Protein 2FBJ (pdb70)

Radius of gyration: 24.0 Å; Cα contacts (8 Å, |Δi|>4): 1102; chains: 2; bounding box: 48×50×73 Å

Sequence (433 aa):
EIVLTQSPAITAASLGQKVTITCSASSSVSSLHWYQQKSGTSPKPWIYEISKLASGVPARFSGSGSGTSYSLTINTMEAEDAAIYYCQQWTYPLITFGAGTKLELKRADAAPTVSIFPPSSEQLTSGGASVVCFLNNFYPKDINVKWKIDGSERQNGVLNSWTDQDSKDSTYSMSSTLTLTKDEYERHNSYTCEATHKTSTSPIVKSFNRNECEVKLLESGGGLVQPGGSLKLSCAASGFDFSKYWMSWVRQAPGKGLEWIGEIHPDSGTINYTPSLKDKFIISRDNAKNSLYLQMSKVRSEDTALYYCARLHYYGYNAYWGQGTLVTVSAESARNPTIYPLTLPPALSSDPVIIGCLIHDYFPSGTMNVTWGKSGKDITTVNFPPALASGGRYTMSNQLTLPAVECPEGESVKCSVQHDSNPVQELDVNCSG

Solvent-accessible surface area: 19921 Å² total; per-residue (Å²): 187,11,98,14,76,15,48,62,65,142,23,41,0,38,116,43,70,131,12,69,2,50,0,41,9,77,55,79,17,61,3,0,0,0,0,4,15,71,86,82,69,13,3,110,30,16,0,61,45,44,63,103,62,11,129,73,19,36,104,52,4,49,11,66,28,89,38,62,63,4,24,1,17,2,80,61,0,67,21,96,3,8,4,54,0,8,0,0,0,52,37,117,66,18,4,32,20,3,92,9,0,72,0,28,8,100,77,70,68,20,55,8,83,5,4,4,0,31,18,14,80,92,4,27,130,82,35,15,0,2,0,0,0,0,0,8,59,0,11,33,105,117,17,100,26,99,2,54,6,74,55,72,100,62,158,120,45,47,24,61,12,101,18,64,23,34,44,146,48,4,3,6,3,0,3,0,7,0,46,12,74,74,112,67,8,85,198,48,71,26,0,16,0,27,0,80,8,146,48,40,159,66,67,42,74,97,58,13,102,64,64,162,164,211,43,118,12,106,16,64,43,30,29,65,18,115,60,48,21,66,27,117,0,33,0,55,9,54,59,30,80,0,44,123,48,74,0,0,0,0,23,20,16,94,95,127,23,13,49,6,0,0,7,1,63,16,109,53,72,51,62,23,47,28,90,85,14,137,117,49,2,96,1,40,18,67,31,103,144,47,6,0,34,0,61,0,22,135,0,137,69,123,2,28,0,64,0,3,0,0,14,8,60,190,115,6,15,0,15,90,30,1,128,24,18,30,0,13,6,23,68,77,79,70,122,101,8,59,20,18,15,6,31,12,53,109,94,60,49,76,100,66,12,12,0,0,0,3,0,28,35,0,14,19,24,27,98,37,84,14,78,19,59,78,106,48,200,96,22,33,62,14,67,1,44,59,12,82,40,116,67,11,45,50,7,12,3,0,1,0,30,0,33,22,135,72,5,59,136,74,92,51,5,78,0,29,0,59,6,60,117,62,113,81,60,94,38,82,0,63,7,32,73

B-factor: mean 29.33, std 12.64, range [10.34, 76.19]

Secondary structure (DSSP, 8-state):
--EEEEE--EEE-TT--EEEEEEEESS-GGGS-EEEEEE-TTS-EEEEEEE-TTSS-EEE-TTTTTTEEEEE-SSS-EEEEEE-S--GGG-EEEEEEEEETTTEEEEE---EEEEE-SSPPB--EEEEE---SSS--SSEEEEEEEEEEBS---EEEEES---SS-EEEEPPPEE-SSS-EEEEEEEEE-GGGS-TT-EEEEEEEETTSPPEEEEEES--/---EEEESSEEEEETT--EEEEEEESS--SEEEEEEE-TTSPPEEEEETTTEEPTT--TTEEEEEETTEEEEEESS--GGG-EEEEEEEEETTEEEE---EEEEEE---BPPEEEEEPPPHHHHHTTEEEEEEEEEEEBSS--EEEEEETTEEE-TTEEEEEPPPPTTT--EEEEEEEEEEHHHHHT--EEEEEEE-TT-SS-EEEEEE----

Structure (mmCIF, N/CA/C/O backbone):
data_2FBJ
#
_entry.id   2FBJ
#
_cell.length_a   54.018
_cell.length_b   74.289
_cell.length_c   131.347
_cell.angle_alpha   90.00
_cell.angle_beta   90.00
_cell.angle_gamma   90.00
#
_symmetry.space_group_name_H-M   'P 21 21 21'
#
loop_
_entity.id
_entity.type
_entity.pdbx_description
1 polymer 'IGA-KAPPA J539 FAB (LIGHT CHAIN)'
2 polymer 'IGA-KAPPA J539 FAB (HEAVY CHAIN)'
3 branched 2-acetamido-2-deoxy-beta-D-glucopyranose-(1-4)-2-acetamido-2-deoxy-beta-D-glucopyranose
4 branched 2-acetamido-2-deoxy-beta-D-glucopyranose-(1-4)-[alpha-L-fucopyranose-(1-6)]2-acetamido-2-deoxy-beta-D-glucopyranose
5 non-polymer 'ZINC ION'
6 water water
#
loop_
_atom_site.group_PDB
_atom_site.id
_atom_site.type_symbol
_atom_site.label_atom_id
_atom_site.label_alt_id
_atom_site.label_comp_id
_atom_site.label_asym_id
_atom_site.label_entity_id
_atom_site.label_seq_id
_atom_site.pdbx_PDB_ins_code
_atom_site.Cartn_x
_atom_site.Cartn_y
_atom_site.Cartn_z
_atom_site.occupancy
_atom_site.B_iso_or_equiv
_atom_site.auth_seq_id
_atom_site.auth_comp_id
_atom_site.auth_asym_id
_atom_site.auth_atom_id
_atom_site.pdbx_PDB_model_num
ATOM 1 N N . GLU A 1 1 ? 0.416 -12.054 49.459 1.00 44.40 1 GLU L N 1
ATOM 2 C CA . GLU A 1 1 ? -0.082 -12.694 50.687 1.00 44.01 1 GLU L CA 1
ATOM 3 C C . GLU A 1 1 ? -1.185 -13.709 50.395 1.00 39.68 1 GLU L C 1
ATOM 4 O O . GLU A 1 1 ? -1.183 -14.819 50.947 1.00 38.08 1 GLU L O 1
ATOM 10 N N . ILE A 1 2 ? -2.121 -13.306 49.564 1.00 34.50 2 ILE L N 1
ATOM 11 C CA . ILE A 1 2 ? -3.255 -14.079 49.050 1.00 29.53 2 ILE L CA 1
ATOM 12 C C . ILE A 1 2 ? -2.929 -14.214 47.543 1.00 26.82 2 ILE L C 1
ATOM 13 O O . ILE A 1 2 ? -2.845 -13.164 46.892 1.00 25.63 2 ILE L O 1
ATOM 18 N N . VAL A 1 3 ? -2.866 -15.443 47.095 1.00 23.12 3 VAL L N 1
ATOM 19 C CA . VAL A 1 3 ? -2.615 -15.793 45.685 1.00 22.16 3 VAL L CA 1
ATOM 20 C C . VAL A 1 3 ? -3.970 -16.261 45.118 1.00 19.51 3 VAL L C 1
ATOM 21 O O . VAL A 1 3 ? -4.640 -17.109 45.707 1.00 18.60 3 VAL L O 1
ATOM 25 N N . LEU A 1 4 ? -4.197 -15.739 43.933 1.00 18.24 4 LEU L N 1
ATOM 26 C CA . LEU A 1 4 ? -5.382 -16.099 43.140 1.00 18.51 4 LEU L CA 1
ATOM 27 C C . LEU A 1 4 ? -4.952 -16.902 41.922 1.00 18.82 4 LEU L C 1
ATOM 28 O O . LEU A 1 4 ? -3.996 -16.469 41.255 1.00 20.65 4 LEU L O 1
ATOM 33 N N . THR A 1 5 ? -5.628 -18.008 41.671 1.00 17.50 5 THR L N 1
ATOM 34 C CA . THR A 1 5 ? -5.340 -18.887 40.532 1.00 16.71 5 THR L CA 1
ATOM 35 C C . THR A 1 5 ? -6.584 -18.880 39.633 1.00 15.68 5 THR L C 1
ATOM 36 O O . THR A 1 5 ? -7.650 -19.351 40.038 1.00 17.98 5 THR L O 1
ATOM 40 N N . GLN A 1 6 ? -6.376 -18.403 38.434 1.00 13.27 6 GLN L N 1
ATOM 41 C CA . GLN A 1 6 ? -7.458 -18.373 37.445 1.00 13.30 6 GLN L CA 1
ATOM 42 C C . GLN A 1 6 ? -7.268 -19.564 36.496 1.00 14.72 6 GLN L C 1
ATOM 43 O O . GLN A 1 6 ? -6.141 -19.815 36.015 1.00 15.85 6 GLN L O 1
ATOM 49 N N . SER A 1 7 ? -8.355 -20.282 36.285 1.00 14.80 7 SER L N 1
ATOM 50 C CA . SER A 1 7 ? -8.269 -21.454 35.400 1.00 18.59 7 SER L CA 1
ATOM 51 C C . SER A 1 7 ? -9.516 -21.628 34.531 1.00 17.84 7 SER L C 1
ATOM 52 O O . SER A 1 7 ? -10.621 -21.369 35.008 1.00 20.39 7 SER L O 1
ATOM 55 N N . PRO A 1 8 ? -9.362 -22.097 33.301 1.00 18.44 8 PRO L N 1
ATOM 56 C CA . PRO A 1 8 ? -8.072 -22.349 32.656 1.00 17.17 8 PRO L CA 1
ATOM 57 C C . PRO A 1 8 ? -7.395 -21.017 32.341 1.00 17.54 8 PRO L C 1
ATOM 58 O O . PRO A 1 8 ? -8.120 -19.990 32.276 1.00 17.51 8 PRO L O 1
ATOM 62 N N . ALA A 1 9 ? -6.093 -20.947 32.139 1.00 17.68 9 ALA L N 1
ATOM 63 C CA . ALA A 1 9 ? -5.490 -19.648 31.763 1.00 20.08 9 ALA L CA 1
ATOM 64 C C . ALA A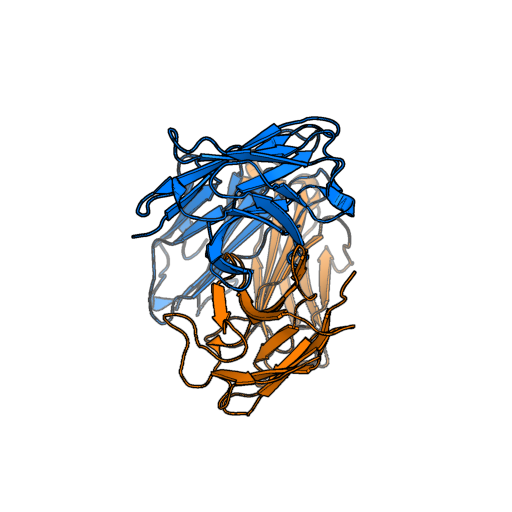 1 9 ? -5.911 -19.199 30.359 1.00 19.21 9 ALA L C 1
ATOM 65 O O . ALA A 1 9 ? -6.194 -18.025 30.089 1.00 20.56 9 ALA L O 1
ATOM 67 N N . ILE A 1 10 ? -5.973 -20.090 29.388 1.00 19.31 10 ILE L N 1
ATOM 68 C CA . ILE A 1 10 ? -6.363 -19.826 27.992 1.00 19.69 10 ILE L CA 1
ATOM 69 C C . ILE A 1 10 ? -7.452 -20.868 27.678 1.00 18.11 10 ILE L C 1
ATOM 70 O O . ILE A 1 10 ? -7.222 -22.079 27.707 1.00 19.02 10 ILE L O 1
ATOM 75 N N . THR A 1 11 ? -8.609 -20.365 27.327 1.00 17.10 11 THR L N 1
ATOM 76 C CA . THR A 1 11 ? -9.754 -21.228 27.015 1.00 18.29 11 THR L CA 1
ATOM 77 C C . THR A 1 11 ? -10.438 -20.810 25.724 1.00 20.57 11 THR L C 1
ATOM 78 O O . THR A 1 11 ? -10.259 -19.675 25.247 1.00 24.43 11 THR L O 1
ATOM 82 N N . ALA A 1 12 ? -11.255 -21.720 25.228 1.00 20.51 12 ALA L N 1
ATOM 83 C CA . ALA A 1 12 ? -12.023 -21.471 24.007 1.00 22.84 12 ALA L CA 1
ATOM 84 C C . ALA A 1 12 ? -13.420 -22.068 24.179 1.00 23.68 12 ALA L C 1
ATOM 85 O O . ALA A 1 12 ? -13.650 -23.108 24.801 1.00 25.69 12 ALA L O 1
ATOM 87 N N . ALA A 1 13 ? -14.343 -21.333 23.581 1.00 25.19 13 ALA L N 1
ATOM 88 C CA . ALA A 1 13 ? -15.753 -21.731 23.561 1.00 24.83 13 ALA L CA 1
ATOM 89 C C . ALA A 1 13 ? -16.343 -21.332 22.205 1.00 24.64 13 ALA L C 1
ATOM 90 O O . ALA A 1 13 ? -16.056 -20.298 21.607 1.00 22.25 13 ALA L O 1
ATOM 92 N N . SER A 1 14 ? -17.199 -22.227 21.777 1.00 25.41 14 SER L N 1
ATOM 93 C CA . SER A 1 14 ? -17.962 -22.108 20.532 1.00 25.51 14 SER L CA 1
ATOM 94 C C . SER A 1 14 ? -19.142 -21.201 20.830 1.00 24.77 14 SER L C 1
ATOM 95 O O . SER A 1 14 ? -19.619 -20.967 21.960 1.00 22.81 14 SER L O 1
ATOM 98 N N . LEU A 1 15 ? -19.739 -20.717 19.760 1.00 24.16 15 LEU L N 1
ATOM 99 C CA . LEU A 1 15 ? -20.941 -19.873 19.854 1.00 26.16 15 LEU L CA 1
ATOM 100 C C . LEU A 1 15 ? -22.073 -20.745 20.401 1.00 26.15 15 LEU L C 1
ATOM 101 O O . LEU A 1 15 ? -22.201 -21.948 20.124 1.00 26.73 15 LEU L O 1
ATOM 106 N N . GLY A 1 16 ? -22.748 -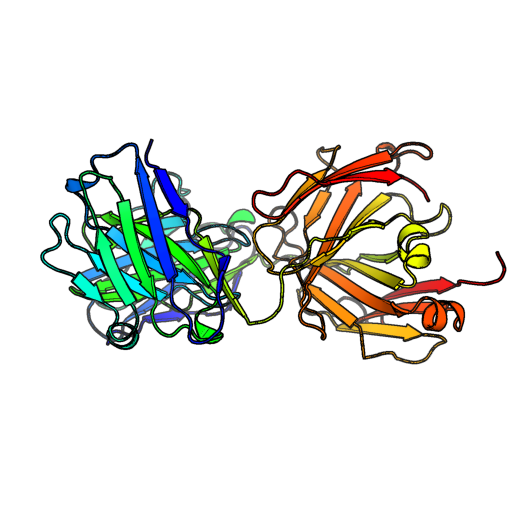20.167 21.363 1.00 27.64 16 GLY L N 1
ATOM 107 C CA . GLY A 1 16 ? -23.851 -20.790 22.076 1.00 28.23 16 GLY L CA 1
ATOM 108 C C . GLY A 1 16 ? -23.425 -21.847 23.083 1.00 30.75 16 GLY L C 1
ATOM 109 O O . GLY A 1 16 ? -24.345 -22.575 23.520 1.00 33.48 16 GLY L O 1
ATOM 110 N N . GLN A 1 17 ? -22.152 -21.995 23.415 1.00 30.63 17 GLN L N 1
ATOM 111 C CA . GLN A 1 17 ? -21.839 -23.039 24.419 1.00 32.20 17 GLN L CA 1
ATOM 112 C C . GLN A 1 17 ? -21.623 -22.373 25.783 1.00 31.10 17 GLN L C 1
ATOM 113 O O . GLN A 1 17 ? -21.274 -21.188 25.906 1.00 27.69 17 GLN L O 1
ATOM 119 N N . LYS A 1 18 ? -21.916 -23.174 26.799 1.00 30.80 18 LYS L N 1
ATOM 120 C CA . LYS A 1 18 ? -21.797 -22.822 28.214 1.00 29.98 18 LYS L CA 1
ATOM 121 C C . LYS A 1 18 ? -20.326 -22.906 28.633 1.00 28.65 18 LYS L C 1
ATOM 122 O O . LYS A 1 18 ? -19.639 -23.916 28.397 1.00 28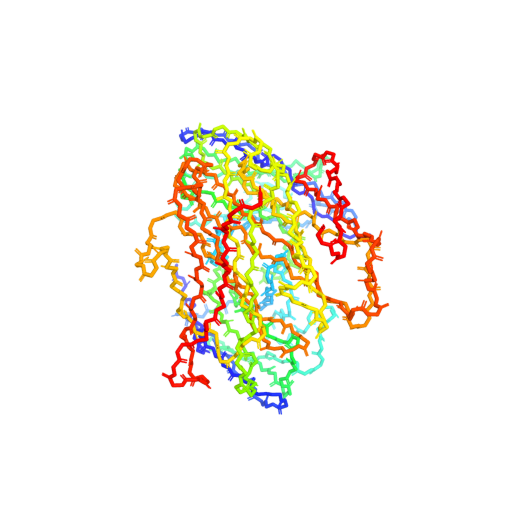.65 18 LYS L O 1
ATOM 128 N N . VAL A 1 19 ? -19.899 -21.792 29.210 1.00 26.24 19 VAL L N 1
ATOM 129 C CA . VAL A 1 19 ? -18.520 -21.635 29.664 1.00 25.06 19 VAL L CA 1
ATOM 130 C C . VAL A 1 19 ? -18.497 -21.210 31.150 1.00 22.65 19 VAL L C 1
ATOM 131 O O . VAL A 1 19 ? -19.215 -20.302 31.537 1.00 22.83 19 VAL L O 1
ATOM 135 N N . THR A 1 20 ? -17.611 -21.830 31.875 1.00 20.15 20 THR L N 1
ATOM 136 C CA . THR A 1 20 ? -17.301 -21.613 33.277 1.00 19.84 20 THR L CA 1
ATOM 137 C C . THR A 1 20 ? -15.775 -21.484 33.367 1.00 18.67 20 THR L C 1
ATOM 138 O O . THR A 1 20 ? -14.951 -22.268 32.878 1.00 17.96 20 THR L O 1
ATOM 142 N N . ILE A 1 21 ? -15.422 -20.410 34.044 1.00 16.38 21 ILE L N 1
ATOM 143 C CA . ILE A 1 21 ? -14.028 -20.077 34.339 1.00 15.29 21 ILE L CA 1
ATOM 144 C C . ILE A 1 21 ? -13.951 -19.947 35.862 1.00 15.68 21 ILE L C 1
ATOM 145 O O . ILE A 1 21 ? -14.907 -19.466 36.494 1.00 14.31 21 ILE L O 1
ATOM 150 N N . THR A 1 22 ? -12.817 -20.302 36.442 1.00 15.21 22 THR L N 1
ATOM 151 C CA . THR A 1 22 ? -12.718 -20.243 37.901 1.00 16.07 22 THR L CA 1
ATOM 152 C C . THR A 1 22 ? -11.541 -19.402 38.394 1.00 14.40 22 THR L C 1
ATOM 153 O O . THR A 1 22 ? -10.530 -19.209 37.705 1.00 15.50 22 THR L O 1
ATOM 157 N N . CYS A 1 23 ? -11.713 -18.930 39.609 1.00 13.44 23 CYS L N 1
ATOM 158 C CA . CYS A 1 23 ? -10.787 -18.104 40.386 1.00 15.49 23 CYS L CA 1
ATOM 159 C C . CYS A 1 23 ? -10.754 -18.673 41.807 1.00 17.43 23 CYS L C 1
ATOM 160 O O . CYS A 1 23 ? -11.746 -18.614 42.565 1.00 19.12 23 CYS L O 1
ATOM 163 N N . SER A 1 24 ? -9.612 -19.191 42.217 1.00 16.35 24 SER L N 1
ATOM 164 C CA . SER A 1 24 ? -9.515 -19.763 43.579 1.00 17.16 24 SER L CA 1
ATOM 165 C C . SER A 1 24 ? -8.389 -19.053 44.318 1.00 17.09 24 SER L C 1
ATOM 166 O O . SER A 1 24 ? -7.361 -18.664 43.737 1.00 14.62 24 SER L O 1
ATOM 169 N N . ALA A 1 25 ? -8.684 -18.888 45.599 1.00 14.76 25 ALA L N 1
ATOM 170 C CA . ALA A 1 25 ? -7.792 -18.167 46.515 1.00 16.76 25 ALA L CA 1
ATOM 171 C C . ALA A 1 25 ? -7.075 -19.070 47.507 1.00 16.44 25 ALA L C 1
ATOM 172 O O . ALA A 1 25 ? -7.615 -20.102 47.916 1.00 16.68 25 ALA L O 1
ATOM 174 N N . SER A 1 26 ? -5.867 -18.659 47.852 1.00 15.92 26 SER L N 1
ATOM 175 C CA . SER A 1 26 ? -5.035 -19.431 48.793 1.00 17.53 26 SER L CA 1
ATOM 176 C C . SER A 1 26 ? -5.564 -19.394 50.226 1.00 20.76 26 SER L C 1
ATOM 177 O O . SER A 1 26 ? -5.191 -20.170 51.127 1.00 22.27 26 SER L O 1
ATOM 180 N N . SER A 1 27 ? -6.449 -18.487 50.572 1.00 20.59 27 SER L N 1
ATOM 181 C CA . SER A 1 27 ? -7.085 -18.351 51.892 1.00 20.90 27 SER L CA 1
ATOM 182 C C . SER A 1 27 ? -8.383 -17.586 51.682 1.00 22.26 27 SER L C 1
ATOM 183 O O . SER A 1 27 ? -8.692 -17.021 50.616 1.00 23.28 27 SER L O 1
ATOM 186 N N . SER A 1 28 ? -9.214 -17.551 52.707 1.00 20.85 28 SER L N 1
ATOM 187 C CA . SER A 1 28 ? -10.509 -16.877 52.705 1.00 21.90 28 SER L CA 1
ATOM 188 C C . SER A 1 28 ? -10.376 -15.380 52.418 1.00 21.46 28 SER L C 1
ATOM 189 O O . SER A 1 28 ? -9.494 -14.696 52.960 1.00 19.81 28 SER L O 1
ATOM 192 N N . VAL A 1 29 ? -11.252 -14.975 51.512 1.00 20.22 29 VAL L N 1
ATOM 193 C CA . VAL A 1 29 ? -11.286 -13.582 51.040 1.00 18.73 29 VAL L CA 1
ATOM 194 C C . VAL A 1 29 ? -12.590 -12.922 51.504 1.00 18.69 29 VAL L C 1
ATOM 195 O O . VAL A 1 29 ? -13.618 -13.626 51.595 1.00 18.21 29 VAL L O 1
ATOM 199 N N . SER A 1 30 ? -12.518 -11.604 51.694 1.00 18.56 30 SER L N 1
ATOM 200 C CA . SER A 1 30 ? -13.690 -10.832 52.151 1.00 18.97 30 SER L CA 1
ATOM 201 C C . SER A 1 30 ? -14.703 -10.619 51.040 1.00 18.13 30 SER L C 1
ATOM 202 O O . SER A 1 30 ? -15.930 -10.635 51.225 1.00 18.91 30 SER L O 1
ATOM 205 N N . SER A 1 31 ? -14.207 -10.392 49.841 1.00 18.21 31 SER L N 1
ATOM 206 C CA . SER A 1 31 ? -15.008 -10.182 48.636 1.00 15.95 31 SER L CA 1
ATOM 207 C C . SER A 1 31 ? -14.175 -10.510 47.383 1.00 15.26 31 SER L C 1
ATOM 208 O O . SER A 1 31 ? -12.933 -10.568 47.436 1.00 16.07 31 SER L O 1
ATOM 211 N N . LEU A 1 32 ? -14.871 -10.754 46.292 1.00 13.27 32 LEU L N 1
ATOM 212 C CA . LEU A 1 32 ? -14.232 -11.062 44.992 1.00 12.66 32 LEU L CA 1
ATOM 213 C C . LEU A 1 32 ? -15.042 -10.371 43.898 1.00 14.51 32 LEU L C 1
ATOM 214 O O . LEU A 1 32 ? -16.282 -10.404 43.941 1.00 15.03 32 LEU L O 1
ATOM 219 N N . HIS A 1 33 ? -14.313 -9.835 42.932 1.00 13.06 33 HIS L N 1
ATOM 220 C CA . HIS A 1 33 ? -14.935 -9.083 41.824 1.00 14.30 33 HIS L CA 1
ATOM 221 C C . HIS A 1 33 ? -14.283 -9.494 40.504 1.00 14.42 33 HIS L C 1
ATOM 222 O O . HIS A 1 33 ? -13.142 -9.983 40.395 1.00 14.89 33 HIS L O 1
ATOM 229 N N . TRP A 1 34 ? -15.004 -9.297 39.422 1.00 15.25 34 TRP L N 1
ATOM 230 C CA . TRP A 1 34 ? -14.556 -9.612 38.064 1.00 15.13 34 TRP L CA 1
ATOM 231 C C . TRP A 1 34 ? -14.579 -8.358 37.186 1.00 14.95 34 TRP L C 1
ATOM 232 O O . TRP A 1 34 ? -15.455 -7.478 37.202 1.00 13.46 34 TRP L O 1
ATOM 243 N N . TYR A 1 35 ? -13.593 -8.378 36.292 1.00 15.32 35 TYR L N 1
ATOM 244 C CA . TYR A 1 35 ? -13.402 -7.315 35.303 1.00 16.85 35 TYR L CA 1
ATOM 245 C C . TYR A 1 35 ? -13.136 -7.891 33.911 1.00 15.25 35 TYR L C 1
ATOM 246 O O . TYR A 1 35 ? -12.497 -8.944 33.769 1.00 17.41 35 TYR L O 1
ATOM 255 N N . GLN A 1 36 ? -13.660 -7.230 32.898 1.00 15.83 36 GLN L N 1
ATOM 256 C CA . GLN A 1 36 ? -13.424 -7.670 31.499 1.00 11.52 36 GLN L CA 1
ATOM 257 C C . GLN A 1 36 ? -12.453 -6.691 30.864 1.00 13.38 36 GLN L C 1
ATOM 258 O O . GLN A 1 36 ? -12.644 -5.471 30.971 1.00 15.88 36 GLN L O 1
ATOM 264 N N . GLN A 1 37 ? -11.504 -7.176 30.085 1.00 15.58 37 GLN L N 1
ATOM 265 C CA . GLN A 1 37 ? -10.599 -6.276 29.365 1.00 17.20 37 GLN L CA 1
ATOM 266 C C . GLN A 1 37 ? -10.433 -6.819 27.933 1.00 18.55 37 GLN L C 1
ATOM 267 O O . GLN A 1 37 ? -10.074 -7.955 27.633 1.00 18.51 37 GLN L O 1
ATOM 273 N N . LYS A 1 38 ? -10.631 -5.866 27.048 1.00 22.07 38 LYS L N 1
ATOM 274 C CA . LYS A 1 38 ? -10.475 -6.009 25.591 1.00 26.22 38 LYS L CA 1
ATOM 275 C C . LYS A 1 38 ? -9.299 -5.138 25.151 1.00 28.89 38 LYS L C 1
ATOM 276 O O . LYS A 1 38 ? -8.946 -4.111 25.758 1.00 29.24 38 LYS L O 1
ATOM 282 N N . SER A 1 39 ? -8.679 -5.504 24.067 1.00 32.75 39 SER L N 1
ATOM 283 C CA . SER A 1 39 ? -7.553 -4.976 23.297 1.00 37.24 39 SER L CA 1
ATOM 284 C C . SER A 1 39 ? -7.025 -3.596 23.693 1.00 37.64 39 SER L C 1
ATOM 285 O O . SER A 1 39 ? -6.052 -3.589 24.485 1.00 40.37 39 SER L O 1
ATOM 288 N N . GLY A 1 40 ? -7.562 -2.455 23.312 1.00 37.14 40 GLY L N 1
ATOM 289 C CA . GLY A 1 40 ? -6.972 -1.174 23.740 1.00 36.45 40 GLY L CA 1
ATOM 290 C C . GLY A 1 40 ? -7.908 -0.400 24.655 1.00 36.20 40 GLY L C 1
ATOM 291 O O . GLY A 1 40 ? -8.120 0.816 24.464 1.00 40.45 40 GLY L O 1
ATOM 292 N N . THR A 1 41 ? -8.442 -1.066 25.658 1.00 32.43 41 THR L N 1
ATOM 293 C CA . THR A 1 41 ? -9.385 -0.448 26.583 1.00 29.78 41 THR L CA 1
ATOM 294 C C . THR A 1 41 ? -9.014 -0.696 28.038 1.00 27.75 41 THR L C 1
ATOM 295 O O . THR A 1 41 ? -8.362 -1.686 28.386 1.00 28.34 41 THR L O 1
ATOM 299 N N . SER A 1 42 ? -9.506 0.186 28.888 1.00 25.39 42 SER L N 1
ATOM 300 C CA . SER A 1 42 ? -9.379 0.082 30.343 1.00 26.38 42 SER L CA 1
ATOM 301 C C . SER A 1 42 ? -10.266 -1.088 30.776 1.00 22.63 42 SER L C 1
ATOM 302 O O . SER A 1 42 ? -11.320 -1.330 30.157 1.00 21.34 42 SER L O 1
ATOM 305 N N . PRO A 1 43 ? -9.909 -1.754 31.860 1.00 22.01 43 PRO L N 1
ATOM 306 C CA . PRO A 1 43 ? -10.742 -2.847 32.388 1.00 21.89 43 PRO L CA 1
ATOM 307 C C . PRO A 1 43 ? -12.135 -2.341 32.775 1.00 20.96 43 PRO L C 1
ATOM 308 O O . PRO A 1 43 ? -12.282 -1.224 33.287 1.00 20.47 43 PRO L O 1
ATOM 312 N N . LYS A 1 44 ? -13.133 -3.095 32.421 1.00 19.90 44 LYS L N 1
ATOM 313 C CA . LYS A 1 44 ? -14.527 -2.807 32.697 1.00 21.50 44 LYS L CA 1
ATOM 314 C C . LYS A 1 44 ? -15.021 -3.615 33.895 1.00 20.21 44 LYS L C 1
ATOM 315 O O . LYS A 1 44 ? -14.934 -4.854 33.958 1.00 19.22 44 LYS L O 1
ATOM 321 N N . PRO A 1 45 ? -15.640 -2.929 34.850 1.00 22.06 45 PRO L N 1
ATOM 322 C CA . PRO A 1 45 ? -16.282 -3.493 36.063 1.00 20.21 45 PRO L CA 1
ATOM 323 C C . PRO A 1 45 ? -17.342 -4.478 35.580 1.00 20.63 45 PRO L C 1
ATOM 324 O O . PRO A 1 45 ? -18.163 -4.117 34.694 1.00 23.13 45 PRO L O 1
ATOM 328 N N . TRP A 1 46 ? -17.254 -5.731 35.994 1.00 18.25 46 TRP L N 1
ATOM 329 C CA . TRP A 1 46 ? -18.193 -6.690 35.358 1.00 19.44 46 TRP L CA 1
ATOM 330 C C . TRP A 1 46 ? -19.140 -7.367 36.326 1.00 19.51 46 TRP L C 1
ATOM 331 O O . TRP A 1 46 ? -20.367 -7.352 36.155 1.00 19.39 46 TRP L O 1
ATOM 342 N N . ILE A 1 47 ? -18.576 -8.021 37.313 1.00 19.99 47 ILE L N 1
ATOM 343 C CA . ILE A 1 47 ? -19.326 -8.691 38.379 1.00 20.74 47 ILE L CA 1
ATOM 344 C C . ILE A 1 47 ? -18.658 -8.148 39.650 1.00 21.93 47 ILE L C 1
ATOM 345 O O . ILE A 1 47 ? -17.428 -8.133 39.774 1.00 23.27 47 ILE L O 1
ATOM 350 N N . TYR A 1 48 ? -19.487 -7.731 40.583 1.00 21.32 48 TYR L N 1
ATOM 351 C CA . TYR A 1 48 ? -19.001 -7.224 41.866 1.00 21.83 48 TYR L CA 1
ATOM 352 C C . TYR A 1 48 ? -19.703 -7.990 42.978 1.00 21.65 48 TYR L C 1
ATOM 353 O O . TYR A 1 48 ? -20.851 -8.444 42.841 1.00 17.70 48 TYR L O 1
ATOM 362 N N . GLU A 1 49 ? -19.020 -8.078 44.112 1.00 21.97 49 GLU L N 1
ATOM 363 C CA . GLU A 1 49 ? -19.490 -8.758 45.333 1.00 23.55 49 GLU L CA 1
ATOM 364 C C . GLU A 1 49 ? -20.072 -10.144 45.093 1.00 22.82 49 GLU L C 1
ATOM 365 O O . GLU A 1 49 ? -21.173 -10.643 45.394 1.00 19.58 49 GLU L O 1
ATOM 371 N N . ILE A 1 50 ? -19.210 -10.871 44.377 1.00 22.13 50 ILE L N 1
ATOM 372 C CA . ILE A 1 50 ? -19.302 -12.266 43.941 1.00 21.41 50 ILE L CA 1
ATOM 373 C C . ILE A 1 50 ? -20.356 -12.462 42.852 1.00 22.74 50 ILE L C 1
ATOM 374 O O . ILE A 1 50 ? -19.985 -13.161 41.901 1.00 24.74 50 ILE L O 1
ATOM 379 N N . SER A 1 51 ? -21.585 -12.017 42.967 1.00 21.68 51 SER L N 1
ATOM 380 C CA . SER A 1 51 ? -22.610 -12.325 41.966 1.00 24.28 51 SER L CA 1
ATOM 381 C C . SER A 1 51 ? -23.420 -11.202 41.357 1.00 25.28 51 SER L C 1
ATOM 382 O O . SER A 1 51 ? -24.334 -11.397 40.528 1.00 25.79 51 SER L O 1
ATOM 385 N N . LYS A 1 52 ? -23.118 -9.973 41.719 1.00 25.99 52 LYS L N 1
ATOM 386 C CA . LYS A 1 52 ? -23.868 -8.820 41.197 1.00 28.43 52 LYS L CA 1
ATOM 387 C C . LYS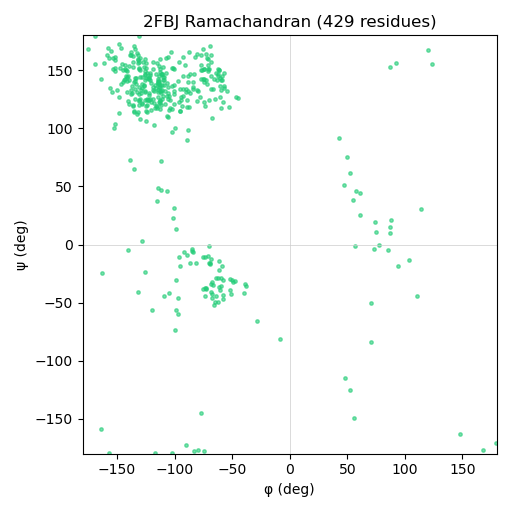 A 1 52 ? -23.268 -8.354 39.874 1.00 28.92 52 LYS L C 1
ATOM 388 O O . LYS A 1 52 ? -22.057 -8.145 39.752 1.00 25.26 52 LYS L O 1
ATOM 394 N N . LEU A 1 53 ? -24.148 -8.190 38.893 1.00 30.24 53 LEU L N 1
ATOM 395 C CA . LEU A 1 53 ? -23.725 -7.706 37.574 1.00 29.98 53 LEU L CA 1
ATOM 396 C C . LEU A 1 53 ? -23.662 -6.183 37.597 1.00 30.14 53 LEU L C 1
ATOM 397 O O . LEU A 1 53 ? -24.576 -5.520 38.111 1.00 29.82 53 LEU L O 1
ATOM 402 N N . ALA A 1 54 ? -22.561 -5.705 37.046 1.00 29.42 54 ALA L N 1
ATOM 403 C CA . ALA A 1 54 ? -22.298 -4.263 36.895 1.00 30.57 54 ALA L CA 1
ATOM 404 C C . ALA A 1 54 ? -23.270 -3.689 35.861 1.00 33.20 54 ALA L C 1
ATOM 405 O O . ALA A 1 54 ? -23.893 -4.427 35.066 1.00 32.61 54 ALA L O 1
ATOM 407 N N . SER A 1 55 ? -23.409 -2.377 35.847 1.00 36.41 55 SER L N 1
ATOM 408 C CA . SER A 1 55 ? -24.288 -1.571 35.007 1.00 39.32 55 SER L CA 1
ATOM 409 C C . SER A 1 55 ? -24.681 -2.094 33.629 1.00 38.47 55 SER L C 1
ATOM 410 O O . SER A 1 55 ? -25.898 -2.407 33.540 1.00 43.06 55 SER L O 1
ATOM 413 N N . GLY A 1 56 ? -23.817 -2.258 32.648 1.00 36.02 56 GLY L N 1
ATOM 414 C CA . GLY A 1 56 ? -24.387 -2.767 31.376 1.00 33.95 56 GLY L CA 1
ATOM 415 C C . GLY A 1 56 ? -23.928 -4.174 31.030 1.00 32.38 56 GLY L C 1
ATOM 416 O O . GLY A 1 56 ? -23.573 -4.430 29.871 1.00 32.93 56 GLY L O 1
ATOM 417 N N . VAL A 1 57 ? -23.972 -5.088 31.982 1.00 30.06 57 VAL L N 1
ATOM 418 C CA . VAL A 1 57 ? -23.500 -6.470 31.702 1.00 26.98 57 VAL L CA 1
ATOM 419 C C . VAL A 1 57 ? -24.706 -7.294 31.260 1.00 27.43 57 VAL L C 1
ATOM 420 O O . VAL A 1 57 ? -25.739 -7.353 31.939 1.00 29.00 57 VAL L O 1
ATOM 424 N N . PRO A 1 58 ? -24.537 -8.057 30.196 1.00 28.47 58 PRO L N 1
ATOM 425 C CA . PRO A 1 58 ? -25.589 -8.930 29.672 1.00 28.34 58 PRO L CA 1
ATOM 426 C C . PRO A 1 58 ? -26.005 -10.003 30.669 1.00 29.99 58 PRO L C 1
ATOM 427 O O . PRO A 1 58 ? -25.176 -10.488 31.448 1.00 28.11 58 PRO L O 1
ATOM 431 N N . ALA A 1 59 ? -27.277 -10.340 30.617 1.00 30.96 59 ALA L N 1
ATOM 432 C CA . ALA A 1 59 ? -27.879 -11.352 31.492 1.00 32.93 59 ALA L CA 1
ATOM 433 C C . ALA A 1 59 ? -27.332 -12.771 31.378 1.00 33.11 59 ALA L C 1
ATOM 434 O O . ALA A 1 59 ? -27.549 -13.634 32.262 1.00 35.21 59 ALA L O 1
ATOM 436 N N . ARG A 1 60 ? -26.584 -13.048 30.326 1.00 29.93 60 ARG L N 1
ATOM 437 C CA . ARG A 1 60 ? -25.955 -14.362 30.116 1.00 28.61 60 ARG L CA 1
ATOM 438 C C . ARG A 1 60 ? -24.822 -14.659 31.108 1.00 27.31 60 ARG L C 1
ATOM 439 O O . ARG A 1 60 ? -24.410 -15.823 31.239 1.00 28.55 60 ARG L O 1
ATOM 447 N N . PHE A 1 61 ? -24.308 -13.641 31.775 1.00 26.68 61 PHE L N 1
ATOM 448 C CA . PHE A 1 61 ? -23.232 -13.707 32.765 1.00 23.67 61 PHE L CA 1
ATOM 449 C C . PHE A 1 61 ? -23.836 -13.856 34.159 1.00 24.58 61 PHE L C 1
ATOM 450 O O . PHE A 1 61 ? -24.911 -13.341 34.469 1.00 24.07 61 PHE L O 1
ATOM 458 N N . SER A 1 62 ? -23.092 -14.620 34.928 1.00 24.43 62 SER L N 1
ATOM 459 C CA . SER A 1 62 ? -23.353 -14.957 36.321 1.00 24.91 62 SER L CA 1
ATOM 460 C C . SER A 1 62 ? -22.007 -15.230 37.011 1.00 22.14 62 SER L C 1
ATOM 461 O O . SER A 1 62 ? -21.018 -15.677 36.417 1.00 21.29 62 SER L O 1
ATOM 464 N N . GLY A 1 63 ? -22.024 -14.920 38.282 1.00 20.66 63 GLY L N 1
ATOM 465 C CA . GLY A 1 63 ? -20.906 -15.109 39.209 1.00 22.09 63 GLY L CA 1
ATOM 466 C C . GLY A 1 63 ? -21.491 -15.924 40.369 1.00 25.31 63 GLY L C 1
ATOM 467 O O . GLY A 1 63 ? -22.648 -15.842 40.808 1.00 25.39 63 GLY L O 1
ATOM 468 N N . SER A 1 64 ? -20.613 -16.753 40.894 1.00 26.04 64 SER L N 1
ATOM 469 C CA . SER A 1 64 ? -20.888 -17.677 42.002 1.00 28.88 64 SER L CA 1
ATOM 470 C C . SER A 1 64 ? -19.647 -17.894 42.853 1.00 28.58 64 SER L C 1
ATOM 471 O O . SER A 1 64 ? -18.527 -17.482 42.489 1.00 25.10 64 SER L O 1
ATOM 474 N N . GLY A 1 65 ? -19.829 -18.591 43.969 1.00 29.83 65 GLY L N 1
ATOM 475 C CA . GLY A 1 65 ? -18.708 -18.952 44.839 1.00 33.10 65 GLY L CA 1
ATOM 476 C C . GLY A 1 65 ? -18.816 -18.415 46.241 1.00 37.67 65 GLY L C 1
ATOM 477 O O . GLY A 1 65 ? -19.648 -17.570 46.618 1.00 38.82 65 GLY L O 1
ATOM 478 N N . SER A 1 66 ? -17.947 -18.967 47.077 1.00 39.95 66 SER L N 1
ATOM 479 C CA . SER A 1 66 ? -17.821 -18.602 48.492 1.00 41.68 66 SER L CA 1
ATOM 480 C C . SER A 1 66 ? -16.547 -19.236 49.054 1.00 42.56 66 SER L C 1
ATOM 481 O O . SER A 1 66 ? -16.032 -20.270 48.592 1.00 42.82 66 SER L O 1
ATOM 484 N N . GLY A 1 67 ? -16.080 -18.570 50.098 1.00 41.59 67 GLY L N 1
ATOM 485 C CA . GLY A 1 67 ? -14.912 -18.976 50.877 1.00 38.94 67 GLY L CA 1
ATOM 486 C C . GLY A 1 67 ? -13.629 -18.786 50.076 1.00 37.52 67 GLY L C 1
ATOM 487 O O . GLY A 1 67 ? -13.005 -17.717 50.201 1.00 38.95 67 GLY L O 1
ATOM 488 N N . THR A 1 68 ? -13.385 -19.822 49.283 1.00 33.96 68 THR L N 1
ATOM 489 C CA . THR A 1 68 ? -12.156 -19.847 48.470 1.00 29.24 68 THR L CA 1
ATOM 490 C C . THR A 1 68 ? -12.324 -20.059 46.976 1.00 25.02 68 THR L C 1
ATOM 491 O O . THR A 1 68 ? -11.307 -19.793 46.316 1.00 23.86 68 THR L O 1
ATOM 495 N N . SER A 1 69 ? -13.379 -20.654 46.493 1.00 22.62 69 SER L N 1
ATOM 496 C CA . SER A 1 69 ? -13.453 -20.943 45.040 1.00 24.24 69 SER L CA 1
ATOM 497 C C . SER A 1 69 ? -14.644 -20.185 44.474 1.00 22.38 69 SER L C 1
ATOM 498 O O . SER A 1 69 ? -15.768 -20.152 45.005 1.00 21.51 69 SER L O 1
ATOM 501 N N . TYR A 1 70 ? -14.298 -19.529 43.373 1.00 18.94 70 TYR L N 1
ATOM 502 C CA . TYR A 1 70 ? -15.229 -18.637 42.653 1.00 18.40 70 TYR L CA 1
ATOM 503 C C . TYR A 1 70 ? -15.221 -18.959 41.163 1.00 17.19 70 TYR L C 1
ATOM 504 O O . TYR A 1 70 ? -14.239 -19.449 40.606 1.00 18.03 70 TYR L O 1
ATOM 513 N N . SER A 1 71 ? -16.358 -18.669 40.578 1.00 18.62 71 SER L N 1
ATOM 514 C CA . SER A 1 71 ? -16.636 -18.925 39.164 1.00 19.44 71 SER L CA 1
ATOM 515 C C . SER A 1 71 ? -17.334 -17.795 38.440 1.00 18.27 71 SER L C 1
ATOM 516 O O . SER A 1 71 ? -18.117 -17.060 39.062 1.00 17.27 71 SER L O 1
ATOM 519 N N . LEU A 1 72 ? -17.087 -17.766 37.143 1.00 18.65 72 LEU L N 1
ATOM 520 C CA . LEU A 1 72 ? -17.738 -16.840 36.217 1.00 18.74 72 LEU L CA 1
ATOM 521 C C . LEU A 1 72 ? -18.326 -17.786 35.159 1.00 19.66 72 LEU L C 1
ATOM 522 O O . LEU A 1 72 ? -17.608 -18.674 34.661 1.00 22.04 72 LEU L O 1
ATOM 527 N N . THR A 1 73 ? -19.588 -17.578 34.834 1.00 20.73 73 THR L N 1
ATOM 528 C CA . THR A 1 73 ? -20.267 -18.404 33.826 1.00 21.47 73 THR L CA 1
ATOM 529 C C . THR A 1 73 ? -20.933 -17.518 32.774 1.00 21.53 73 THR L C 1
ATOM 530 O O . THR A 1 73 ? -21.521 -16.481 33.057 1.00 20.61 73 THR L O 1
ATOM 534 N N . ILE A 1 74 ? -20.883 -18.027 31.559 1.00 21.17 74 ILE L N 1
ATOM 535 C CA . ILE A 1 74 ? -21.476 -17.442 30.361 1.00 22.94 74 ILE L CA 1
ATOM 536 C C . ILE A 1 74 ? -22.363 -18.604 29.864 1.00 25.08 74 ILE L C 1
ATOM 537 O O . ILE A 1 74 ? -21.813 -19.644 29.496 1.00 22.98 74 ILE L O 1
ATOM 542 N N . ASN A 1 75 ? -23.651 -18.347 29.890 1.00 29.62 75 ASN L N 1
ATOM 543 C CA . ASN A 1 75 ? -24.662 -19.341 29.498 1.00 33.92 75 ASN L CA 1
ATOM 544 C C . ASN A 1 75 ? -24.642 -19.682 28.014 1.00 35.59 75 ASN L C 1
ATOM 545 O O . ASN A 1 75 ? -24.767 -20.857 27.597 1.00 37.82 75 ASN L O 1
ATOM 550 N N . THR A 1 76 ? -24.500 -18.629 27.233 1.00 34.29 76 THR L N 1
ATOM 551 C CA . THR A 1 76 ? -24.418 -18.790 25.781 1.00 32.54 76 THR L CA 1
ATOM 552 C C . THR A 1 76 ? -23.228 -17.916 25.428 1.00 29.52 76 THR L C 1
ATOM 553 O O . THR A 1 76 ? -23.353 -16.687 25.536 1.00 30.33 76 THR L O 1
ATOM 557 N N . MET A 1 77 ? -22.137 -18.491 24.985 1.00 27.64 77 MET L N 1
ATOM 558 C CA . MET A 1 77 ? -20.961 -17.745 24.510 1.00 27.31 77 MET L CA 1
ATOM 559 C C . MET A 1 77 ? -21.356 -16.962 23.235 1.00 28.09 77 MET L C 1
ATOM 560 O O . MET A 1 77 ? -21.883 -17.545 22.287 1.00 29.78 77 MET L O 1
ATOM 565 N N . GLU A 1 78 ? -21.123 -15.678 23.280 1.00 26.91 78 GLU L N 1
ATOM 566 C CA . GLU A 1 78 ? -21.334 -14.774 22.150 1.00 27.34 78 GLU L CA 1
ATOM 567 C C . GLU A 1 78 ? -19.956 -14.340 21.678 1.00 26.28 78 GLU L C 1
ATOM 568 O O . GLU A 1 78 ? -18.984 -14.287 22.456 1.00 26.38 78 GLU L O 1
ATOM 574 N N . ALA A 1 79 ? -19.841 -14.008 20.408 1.00 25.44 79 ALA L N 1
ATOM 575 C CA . ALA A 1 79 ? -18.599 -13.578 19.746 1.00 24.99 79 ALA L CA 1
ATOM 576 C C . ALA A 1 79 ? -17.881 -12.435 20.466 1.00 25.33 79 ALA L C 1
ATOM 577 O O . ALA A 1 79 ? -16.646 -12.462 20.618 1.00 24.76 79 ALA L O 1
ATOM 579 N N . GLU A 1 80 ? -18.682 -11.519 20.957 1.00 24.31 80 GLU L N 1
ATOM 580 C CA . GLU A 1 80 ? -18.259 -10.341 21.723 1.00 26.02 80 GLU L CA 1
ATOM 581 C C . GLU A 1 80 ? -17.746 -10.612 23.138 1.00 24.40 80 GLU L C 1
ATOM 582 O O . GLU A 1 80 ? -17.252 -9.732 23.877 1.00 23.45 80 GLU L O 1
ATOM 588 N N . ASP A 1 81 ? -17.919 -11.828 23.604 1.00 21.46 81 ASP L N 1
ATOM 589 C CA . ASP A 1 81 ? -17.440 -12.231 24.943 1.00 20.97 81 ASP L CA 1
ATOM 590 C C . ASP A 1 81 ? -15.966 -12.628 24.892 1.00 20.72 81 ASP L C 1
ATOM 591 O O . ASP A 1 81 ? -15.364 -12.821 25.966 1.00 22.86 81 ASP L O 1
ATOM 596 N N . ALA A 1 82 ? -15.327 -12.711 23.737 1.00 17.29 82 ALA L N 1
ATOM 597 C CA . ALA A 1 82 ? -13.907 -13.035 23.525 1.00 17.23 82 ALA L CA 1
ATOM 598 C C . ALA A 1 82 ? -13.138 -11.845 24.105 1.00 17.02 82 ALA L C 1
ATOM 599 O O . ALA A 1 82 ? -13.339 -10.701 23.683 1.00 16.32 82 ALA L O 1
ATOM 601 N N . ALA A 1 83 ? -12.470 -12.040 25.239 1.00 17.48 83 ALA L N 1
ATOM 602 C CA . ALA A 1 83 ? -11.756 -11.051 26.060 1.00 17.87 83 ALA L CA 1
ATOM 603 C C . ALA A 1 83 ? -10.892 -11.666 27.160 1.00 17.42 83 ALA L C 1
ATOM 604 O O . ALA A 1 83 ? -10.863 -12.913 27.303 1.00 16.70 83 ALA L O 1
ATOM 606 N N . ILE A 1 84 ? -10.194 -10.856 27.963 1.00 17.06 84 ILE L N 1
ATOM 607 C CA . ILE A 1 84 ? -9.449 -11.337 29.139 1.00 16.26 84 ILE L CA 1
ATOM 608 C C . ILE A 1 84 ? -10.375 -11.010 30.331 1.00 15.56 84 ILE L C 1
ATOM 609 O O . ILE A 1 84 ? -11.004 -9.956 30.401 1.00 12.82 84 ILE L O 1
ATOM 614 N N . TYR A 1 85 ? -10.484 -11.957 31.246 1.00 14.69 85 TYR L N 1
ATOM 615 C CA . TYR A 1 85 ? -11.339 -11.820 32.449 1.00 14.66 85 TYR L CA 1
ATOM 616 C C . TYR A 1 85 ? -10.447 -11.889 33.670 1.00 10.93 85 TYR L C 1
ATOM 617 O O . TYR A 1 85 ? -9.699 -12.854 33.823 1.00 12.09 85 TYR L O 1
ATOM 626 N N . TYR A 1 86 ? -10.517 -10.840 34.449 1.00 10.34 86 TYR L N 1
ATOM 627 C CA . TYR A 1 86 ? -9.708 -10.708 35.655 1.00 12.12 86 TYR L CA 1
ATOM 628 C C . TYR A 1 86 ? -10.514 -10.799 36.945 1.00 12.57 86 TYR L C 1
ATOM 629 O O . TYR A 1 86 ? -11.520 -10.098 37.105 1.00 15.13 86 TYR L O 1
ATOM 638 N N . CYS A 1 87 ? -10.088 -11.679 37.838 1.00 11.52 87 CYS L N 1
ATOM 639 C CA . CYS A 1 87 ? -10.743 -11.749 39.166 1.00 12.81 87 CYS L CA 1
ATOM 640 C C . CYS A 1 87 ? -9.861 -10.890 40.092 1.00 12.36 87 CYS L C 1
ATOM 641 O O . CYS A 1 87 ? -8.671 -10.566 39.867 1.00 12.88 87 CYS L O 1
ATOM 644 N N . GLN A 1 88 ? -10.472 -10.416 41.170 1.00 13.28 88 GLN L N 1
ATOM 645 C CA . GLN A 1 88 ? -9.808 -9.555 42.161 1.00 11.75 88 GLN L CA 1
ATOM 646 C C . GLN A 1 88 ? -10.458 -9.824 43.524 1.00 12.09 88 GLN L C 1
ATOM 647 O O . GLN A 1 88 ? -11.678 -9.718 43.631 1.00 12.22 88 GLN L O 1
ATOM 653 N N . GLN A 1 89 ? -9.573 -9.996 44.481 1.00 11.94 89 GLN L N 1
ATOM 654 C CA . GLN A 1 89 ? -10.078 -10.166 45.861 1.00 12.66 89 GLN L CA 1
ATOM 655 C C . GLN A 1 89 ? -9.821 -8.876 46.655 1.00 14.48 89 GLN L C 1
ATOM 656 O O . GLN A 1 89 ? -8.875 -8.118 46.373 1.00 11.04 89 GLN L O 1
ATOM 662 N N . TRP A 1 90 ? -10.552 -8.753 47.750 1.00 13.91 90 TRP L N 1
ATOM 663 C CA . TRP A 1 90 ? -10.335 -7.699 48.735 1.00 14.88 90 TRP L CA 1
ATOM 664 C C . TRP A 1 90 ? -10.359 -8.468 50.084 1.00 16.38 90 TRP L C 1
ATOM 665 O O . TRP A 1 90 ? -11.318 -9.200 50.328 1.00 18.35 90 TRP L O 1
ATOM 676 N N . THR A 1 91 ? -9.343 -8.168 50.872 1.00 16.74 91 THR L N 1
ATOM 677 C CA . THR A 1 91 ? -9.206 -8.658 52.254 1.00 16.20 91 THR L CA 1
ATOM 678 C C . THR A 1 91 ? -8.371 -7.557 52.897 1.00 17.78 91 THR L C 1
ATOM 679 O O . THR A 1 91 ? -7.151 -7.583 52.665 1.00 17.34 91 THR L O 1
ATOM 683 N N . TYR A 1 92 ? -8.998 -6.643 53.640 1.00 16.91 92 TYR L N 1
ATOM 684 C CA . TYR A 1 92 ? -8.361 -5.487 54.276 1.00 18.95 92 TYR L CA 1
ATOM 685 C C . TYR A 1 92 ? -7.043 -5.834 54.980 1.00 19.95 92 TYR L C 1
ATOM 686 O O . TYR A 1 92 ? -7.036 -6.760 55.804 1.00 21.35 92 TYR L O 1
ATOM 695 N N . PRO A 1 93 ? -5.959 -5.151 54.669 1.00 19.60 93 PRO L N 1
ATOM 696 C CA . PRO A 1 93 ? -5.810 -4.003 53.768 1.00 19.18 93 PRO L CA 1
ATOM 697 C C . PRO A 1 93 ? -5.270 -4.250 52.366 1.00 17.80 93 PRO L C 1
ATOM 698 O O . PRO A 1 93 ? -4.538 -3.459 51.762 1.00 18.19 93 PRO L O 1
ATOM 702 N N . LEU A 1 94 ? -5.557 -5.423 51.826 1.00 19.38 94 LEU L N 1
ATOM 703 C CA . LEU A 1 94 ? -5.003 -5.803 50.516 1.00 21.25 94 LEU L CA 1
ATOM 704 C C . LEU A 1 94 ? -6.016 -6.123 49.425 1.00 19.86 94 LEU L C 1
ATOM 705 O O . LEU A 1 94 ? -7.093 -6.651 49.696 1.00 19.75 94 LEU L O 1
ATOM 710 N N . ILE A 1 95 ? -5.565 -5.778 48.224 1.00 18.94 95 ILE L N 1
ATOM 711 C CA . ILE A 1 95 ? -6.247 -6.033 46.945 1.00 16.35 95 ILE L CA 1
ATOM 712 C C . ILE A 1 95 ? -5.179 -6.783 46.113 1.00 16.49 95 ILE L C 1
ATOM 713 O O . ILE A 1 95 ? -4.050 -6.299 45.995 1.00 15.16 95 ILE L O 1
ATOM 718 N N . THR A 1 96 ? -5.623 -7.881 45.539 1.00 18.59 96 THR L N 1
ATOM 719 C CA . THR A 1 96 ? -4.837 -8.758 44.673 1.00 18.48 96 THR L CA 1
ATOM 720 C C . THR A 1 96 ? -5.725 -9.070 43.456 1.00 15.50 96 THR L C 1
ATOM 721 O O . THR A 1 96 ? -6.910 -9.345 43.605 1.00 14.96 96 THR L O 1
ATOM 725 N N . PHE A 1 97 ? -5.048 -9.098 42.332 1.00 15.53 97 PHE L N 1
ATOM 726 C CA . PHE A 1 97 ? -5.659 -9.406 41.025 1.00 16.47 97 PHE L CA 1
ATOM 727 C C . PHE A 1 97 ? -5.084 -10.723 40.526 1.00 16.63 97 PHE L C 1
ATOM 728 O O . PHE A 1 97 ? -3.874 -10.950 40.662 1.00 20.80 97 PHE L O 1
ATOM 736 N N . GLY A 1 98 ? -5.939 -11.556 39.953 1.00 16.63 98 GLY L N 1
ATOM 737 C CA . GLY A 1 98 ? -5.498 -12.830 39.356 1.00 13.72 98 GLY L CA 1
ATOM 738 C C . GLY A 1 98 ? -4.806 -12.465 38.027 1.00 15.12 98 GLY L C 1
ATOM 739 O O . GLY A 1 98 ? -4.848 -11.326 37.519 1.00 14.90 98 GLY L O 1
ATOM 740 N N . ALA A 1 99 ? -4.146 -13.453 37.474 1.00 14.53 99 ALA L N 1
ATOM 741 C CA . ALA A 1 99 ? -3.378 -13.324 36.224 1.00 16.03 99 ALA L CA 1
ATOM 742 C C . ALA A 1 99 ? -4.265 -13.216 34.990 1.00 15.11 99 ALA L C 1
ATOM 743 O O . ALA A 1 99 ? -3.717 -12.890 33.929 1.00 16.05 99 ALA L O 1
ATOM 745 N N . GLY A 1 100 ? -5.558 -13.451 35.093 1.00 14.96 100 GLY L N 1
ATOM 746 C CA . GLY A 1 100 ? -6.489 -13.326 33.960 1.00 14.84 100 GLY L CA 1
ATOM 747 C C . GLY A 1 100 ? -6.658 -14.650 33.229 1.00 15.70 100 GLY L C 1
ATOM 748 O O . GLY A 1 100 ? -5.853 -15.585 33.235 1.00 16.42 100 GLY L O 1
ATOM 749 N N . THR A 1 101 ? -7.800 -14.725 32.571 1.00 15.76 101 THR L N 1
ATOM 750 C CA . THR A 1 101 ? -8.195 -15.869 31.744 1.00 15.56 101 THR L CA 1
ATOM 751 C C . THR A 1 101 ? -8.458 -15.211 30.376 1.00 16.01 101 THR L C 1
ATOM 752 O O . THR A 1 101 ? -9.359 -14.359 30.361 1.00 13.37 101 THR L O 1
ATOM 756 N N . LYS A 1 102 ? -7.777 -15.710 29.365 1.00 15.66 102 LYS L N 1
ATOM 757 C CA . LYS A 1 102 ? -7.980 -15.285 27.961 1.00 17.90 102 LYS L CA 1
ATOM 758 C C . LYS A 1 102 ? -9.096 -16.183 27.425 1.00 16.11 102 LYS L C 1
ATOM 759 O O . LYS A 1 102 ? -8.983 -17.424 27.442 1.00 18.69 102 LYS L O 1
ATOM 765 N N . LEU A 1 103 ? -10.218 -15.628 27.014 1.00 16.42 103 LEU L N 1
ATOM 766 C CA . LEU A 1 103 ? -11.314 -16.441 26.469 1.00 18.94 103 LEU L CA 1
ATOM 767 C C . LEU A 1 103 ? -11.376 -16.078 24.968 1.00 19.73 103 LEU L C 1
ATOM 768 O O . LEU A 1 103 ? -11.544 -14.922 24.570 1.00 20.87 103 LEU L O 1
ATOM 773 N N . GLU A 1 104 ? -11.277 -17.160 24.220 1.00 20.70 104 GLU L N 1
ATOM 774 C CA . GLU A 1 104 ? -11.311 -17.099 22.750 1.00 22.73 104 GLU L CA 1
ATOM 775 C C . GLU A 1 104 ? -12.594 -17.713 22.207 1.00 21.10 104 GLU L C 1
ATOM 776 O O . GLU A 1 104 ? -13.138 -18.659 22.793 1.00 20.84 104 GLU L O 1
ATOM 782 N N . LEU A 1 105 ? -13.077 -17.167 21.094 1.00 21.29 105 LEU L N 1
ATOM 783 C CA . LEU A 1 105 ? -14.251 -17.795 20.472 1.00 23.80 105 LEU L CA 1
ATOM 784 C C . LEU A 1 105 ? -13.682 -18.845 19.490 1.00 23.75 105 LEU L C 1
ATOM 785 O O . LEU A 1 105 ? -12.902 -18.571 18.570 1.00 20.86 105 LEU L O 1
ATOM 790 N N . LYS A 1 106 ? -14.147 -20.060 19.703 1.00 25.60 106 LYS L N 1
ATOM 791 C CA . LYS A 1 106 ? -13.809 -21.213 18.863 1.00 28.10 106 LYS L CA 1
ATOM 792 C C . LYS A 1 106 ? -14.719 -21.084 17.638 1.00 28.08 106 LYS L C 1
ATOM 793 O O . LYS A 1 106 ? -15.941 -20.912 17.657 1.00 30.77 106 LYS L O 1
ATOM 799 N N . ARG A 1 107 ? -14.032 -21.044 16.518 1.00 25.86 107 ARG L N 1
ATOM 800 C CA . ARG A 1 107 ? -14.675 -20.872 15.188 1.00 24.51 107 ARG L CA 1
ATOM 801 C C . ARG A 1 107 ? -14.144 -21.922 14.237 1.00 22.74 107 ARG L C 1
ATOM 802 O O . ARG A 1 107 ? -13.291 -22.767 14.563 1.00 24.61 107 ARG L O 1
ATOM 810 N N . ALA A 1 108 ? -14.641 -21.887 13.009 1.00 23.42 108 ALA L N 1
ATOM 811 C CA . ALA A 1 108 ? -14.237 -22.808 11.947 1.00 22.26 108 ALA L CA 1
ATOM 812 C C . ALA A 1 108 ? -12.865 -22.432 11.434 1.00 22.60 108 ALA L C 1
ATOM 813 O O . ALA A 1 108 ? -12.464 -21.257 11.437 1.00 20.55 108 ALA L O 1
ATOM 815 N N . ASP A 1 109 ? -12.123 -23.418 10.953 1.00 22.97 109 ASP L N 1
ATOM 816 C CA . ASP A 1 109 ? -10.803 -23.139 10.354 1.00 21.77 109 ASP L CA 1
ATOM 817 C C . ASP A 1 109 ? -10.924 -22.217 9.146 1.00 20.18 109 ASP L C 1
ATOM 818 O O . ASP A 1 109 ? -11.933 -22.290 8.434 1.00 21.56 109 ASP L O 1
ATOM 823 N N . ALA A 1 110 ? -9.933 -21.352 9.031 1.00 19.64 110 ALA L N 1
ATOM 824 C CA . ALA A 1 110 ? -9.939 -20.383 7.918 1.00 19.58 110 ALA L CA 1
ATOM 825 C C . ALA A 1 110 ? -8.518 -20.059 7.500 1.00 17.99 110 ALA L C 1
ATOM 826 O O . ALA A 1 110 ? -7.689 -19.685 8.339 1.00 15.02 110 ALA L O 1
ATOM 828 N N . ALA A 1 111 ? -8.278 -20.211 6.215 1.00 18.37 111 ALA L N 1
ATOM 829 C CA . ALA A 1 111 ? -6.983 -19.923 5.603 1.00 18.78 111 ALA L CA 1
ATOM 830 C C . ALA A 1 111 ? -6.836 -18.405 5.491 1.00 21.03 111 ALA L C 1
ATOM 831 O O . ALA A 1 111 ? -7.786 -17.654 5.233 1.00 20.83 111 ALA L O 1
ATOM 833 N N . PRO A 1 112 ? -5.613 -17.957 5.713 1.00 21.92 112 PRO L N 1
ATOM 834 C CA . PRO A 1 112 ? -5.308 -16.533 5.594 1.00 23.30 112 PRO L CA 1
ATOM 835 C C . PRO A 1 112 ? -5.322 -16.059 4.142 1.00 23.48 112 PRO L C 1
ATOM 836 O O . PRO A 1 112 ? -5.019 -16.851 3.242 1.00 23.52 112 PRO L O 1
ATOM 840 N N . THR A 1 113 ? -5.643 -14.814 3.925 1.00 24.78 113 THR L N 1
ATOM 841 C CA . THR A 1 113 ? -5.603 -14.128 2.630 1.00 23.44 113 THR L CA 1
ATOM 842 C C . THR A 1 113 ? -4.293 -13.337 2.732 1.00 23.20 113 THR L C 1
ATOM 843 O O . THR A 1 113 ? -4.163 -12.531 3.675 1.00 22.07 113 THR L O 1
ATOM 847 N N . VAL A 1 114 ? -3.368 -13.565 1.837 1.00 21.66 114 VAL L N 1
ATOM 848 C CA . VAL A 1 114 ? -2.058 -12.882 1.846 1.00 22.73 114 VAL L CA 1
ATOM 849 C C . VAL A 1 114 ? -2.075 -11.780 0.774 1.00 24.51 114 VAL L C 1
ATOM 850 O O . VAL A 1 114 ? -2.477 -11.985 -0.382 1.00 24.40 114 VAL L O 1
ATOM 854 N N . SER A 1 115 ? -1.555 -10.616 1.126 1.00 24.48 115 SER L N 1
ATOM 855 C CA . SER A 1 115 ? -1.380 -9.466 0.233 1.00 22.79 115 SER L CA 1
ATOM 856 C C . SER A 1 115 ? 0.037 -8.945 0.510 1.00 22.31 115 SER L C 1
ATOM 857 O O . SER A 1 115 ? 0.494 -8.863 1.656 1.00 20.36 115 SER L O 1
ATOM 860 N N . ILE A 1 116 ? 0.688 -8.576 -0.563 1.00 20.78 116 ILE L N 1
ATOM 861 C CA . ILE A 1 116 ? 2.072 -8.060 -0.558 1.00 21.92 116 ILE L CA 1
ATOM 862 C C . ILE A 1 116 ? 2.060 -6.639 -1.106 1.00 22.75 116 ILE L C 1
ATOM 863 O O . ILE A 1 116 ? 1.508 -6.398 -2.193 1.00 23.24 116 ILE L O 1
ATOM 868 N N . PHE A 1 117 ? 2.723 -5.727 -0.427 1.00 21.18 117 PHE L N 1
ATOM 869 C CA . PHE A 1 117 ? 2.817 -4.311 -0.802 1.00 21.71 117 PHE L CA 1
ATOM 870 C C . PHE A 1 117 ? 4.267 -3.860 -0.940 1.00 22.76 117 PHE L C 1
ATOM 871 O O . PHE A 1 117 ? 5.084 -3.908 0.002 1.00 21.10 117 PHE L O 1
ATOM 879 N N . PRO A 1 118 ? 4.580 -3.401 -2.146 1.00 23.74 118 PRO L N 1
ATOM 880 C CA . PRO A 1 118 ? 5.914 -2.850 -2.422 1.00 23.48 118 PRO L CA 1
ATOM 881 C C . PRO A 1 118 ? 6.064 -1.496 -1.731 1.00 23.13 118 PRO L C 1
ATOM 882 O O . PRO A 1 118 ? 5.098 -0.827 -1.336 1.00 22.54 118 PRO L O 1
ATOM 886 N N . PRO A 1 119 ? 7.280 -1.043 -1.533 1.00 24.39 119 PRO L N 1
ATOM 887 C CA . PRO A 1 119 ? 7.567 0.243 -0.894 1.00 26.00 119 PRO L CA 1
ATOM 888 C C . PRO A 1 119 ? 6.996 1.439 -1.649 1.00 26.96 119 PRO L C 1
ATOM 889 O O . PRO A 1 119 ? 6.876 1.347 -2.880 1.00 27.28 119 PRO L O 1
ATOM 893 N N . SER A 1 120 ? 6.671 2.490 -0.925 1.00 27.43 120 SER L N 1
ATOM 894 C CA . SER A 1 120 ? 6.185 3.763 -1.436 1.00 29.20 120 SER L CA 1
ATOM 895 C C . SER A 1 120 ? 7.306 4.520 -2.136 1.00 29.09 120 SER L C 1
ATOM 896 O O . SER A 1 120 ? 8.475 4.423 -1.717 1.00 29.67 120 SER L O 1
ATOM 899 N N . SER A 1 121 ? 6.958 5.307 -3.141 1.00 31.82 121 SER L N 1
ATOM 900 C CA . SER A 1 121 ? 7.937 6.184 -3.826 1.00 31.93 121 SER L CA 1
ATOM 901 C C . SER A 1 121 ? 8.387 7.266 -2.830 1.00 30.64 121 SER L C 1
ATOM 902 O O . SER A 1 121 ? 9.560 7.640 -2.802 1.00 30.60 121 SER L O 1
ATOM 905 N N . GLU A 1 122 ? 7.465 7.689 -1.980 1.00 30.32 122 GLU L N 1
ATOM 906 C CA . GLU A 1 122 ? 7.593 8.618 -0.862 1.00 30.44 122 GLU L CA 1
ATOM 907 C C . GLU A 1 122 ? 8.632 8.085 0.115 1.00 27.10 122 GLU L C 1
ATOM 908 O O . GLU A 1 122 ? 9.584 8.789 0.476 1.00 27.68 122 GLU L O 1
ATOM 914 N N . GLN A 1 123 ? 8.557 6.809 0.456 1.00 26.70 123 GLN L N 1
ATOM 915 C CA . GLN A 1 123 ? 9.571 6.257 1.379 1.00 26.86 123 GLN L CA 1
ATOM 916 C C . GLN A 1 123 ? 10.929 6.104 0.693 1.00 28.34 123 GLN L C 1
ATOM 917 O O . GLN A 1 123 ? 11.953 6.297 1.372 1.00 27.02 123 GLN L O 1
ATOM 923 N N . LEU A 1 124 ? 10.889 5.699 -0.558 1.00 30.09 124 LEU L N 1
ATOM 924 C CA . LEU A 1 124 ? 12.089 5.488 -1.379 1.00 32.99 124 LEU L CA 1
ATOM 925 C C . LEU A 1 124 ? 12.896 6.774 -1.501 1.00 35.05 124 LEU L C 1
ATOM 926 O O . LEU A 1 124 ? 14.122 6.684 -1.399 1.00 35.15 124 LEU L O 1
ATOM 931 N N . THR A 1 125 ? 12.227 7.909 -1.575 1.00 38.10 125 THR L N 1
ATOM 932 C CA . THR A 1 125 ? 12.783 9.278 -1.619 1.00 40.27 125 THR L CA 1
ATOM 933 C C . THR A 1 125 ? 13.645 9.510 -0.374 1.00 40.86 125 THR L C 1
ATOM 934 O O . THR A 1 125 ? 14.757 10.052 -0.501 1.00 41.47 125 THR L O 1
ATOM 938 N N . SER A 1 126 ? 13.123 9.066 0.754 1.00 40.93 126 SER L N 1
ATOM 939 C CA . SER A 1 126 ? 13.818 9.152 2.049 1.00 41.93 126 SER L CA 1
ATOM 940 C C . SER A 1 126 ? 15.033 8.222 2.132 1.00 41.09 126 SER L C 1
ATOM 941 O O . SER A 1 126 ? 15.858 8.369 3.055 1.00 43.83 126 SER L O 1
ATOM 944 N N . GLY A 1 127 ? 15.137 7.265 1.241 1.00 39.85 127 GLY L N 1
ATOM 945 C CA . GLY A 1 127 ? 16.196 6.259 1.196 1.00 38.55 127 GLY L CA 1
ATOM 946 C C . GLY A 1 127 ? 15.870 5.019 2.033 1.00 36.24 127 GLY L C 1
ATOM 947 O O . GLY A 1 127 ? 16.796 4.291 2.438 1.00 38.27 127 GLY L O 1
ATOM 948 N N . GLY A 1 128 ? 14.605 4.789 2.309 1.00 33.87 128 GLY L N 1
ATOM 949 C CA . GLY A 1 128 ? 14.069 3.662 3.073 1.00 29.61 128 GLY L CA 1
ATOM 950 C C . GLY A 1 128 ? 13.138 2.852 2.178 1.00 29.08 128 GLY L C 1
ATOM 951 O O . GLY A 1 128 ? 12.618 3.306 1.133 1.00 27.80 128 GLY L O 1
ATOM 952 N N . ALA A 1 129 ? 12.945 1.582 2.517 1.00 26.68 129 ALA L N 1
ATOM 953 C CA . ALA A 1 129 ? 12.057 0.718 1.718 1.00 25.72 129 ALA L CA 1
ATOM 954 C C . ALA A 1 129 ? 11.438 -0.373 2.584 1.00 25.23 129 ALA L C 1
ATOM 955 O O . ALA A 1 129 ? 12.075 -1.384 2.940 1.00 28.13 129 ALA L O 1
ATOM 957 N N . SER A 1 130 ? 10.173 -0.209 2.932 1.00 22.96 130 SER L N 1
ATOM 958 C CA . SER A 1 130 ? 9.467 -1.225 3.732 1.00 21.89 130 SER L CA 1
ATOM 959 C C . SER A 1 130 ? 8.523 -1.980 2.785 1.00 22.48 130 SER L C 1
ATOM 960 O O . SER A 1 130 ? 7.687 -1.448 2.046 1.00 23.42 130 SER L O 1
ATOM 963 N N . VAL A 1 131 ? 8.668 -3.281 2.845 1.00 19.98 131 VAL L N 1
ATOM 964 C CA . VAL A 1 131 ? 7.874 -4.244 2.053 1.00 19.49 131 VAL L CA 1
ATOM 965 C C . VAL A 1 131 ? 6.890 -4.795 3.093 1.00 18.81 131 VAL L C 1
ATOM 966 O O . VAL A 1 131 ? 7.339 -5.246 4.174 1.00 20.07 131 VAL L O 1
ATOM 970 N N . VAL A 1 132 ? 5.604 -4.712 2.837 1.00 17.43 132 VAL L N 1
ATOM 971 C CA . VAL A 1 132 ? 4.605 -5.123 3.862 1.00 18.98 132 VAL L CA 1
ATOM 972 C C . VAL A 1 132 ? 3.770 -6.273 3.289 1.00 18.72 132 VAL L C 1
ATOM 973 O O . VAL A 1 132 ? 3.258 -6.142 2.183 1.00 16.82 132 VAL L O 1
ATOM 977 N N . CYS A 1 133 ? 3.588 -7.247 4.143 1.00 19.11 133 CYS L N 1
ATOM 978 C CA . CYS A 1 133 ? 2.771 -8.423 3.887 1.00 19.13 133 CYS L CA 1
ATOM 979 C C . CYS A 1 133 ? 1.704 -8.438 4.988 1.00 17.37 133 CYS L C 1
ATOM 980 O O . CYS A 1 133 ? 1.988 -8.308 6.184 1.00 18.76 133 CYS L O 1
ATOM 983 N N . PHE A 1 134 ? 0.477 -8.589 4.556 1.00 15.93 134 PHE L N 1
ATOM 984 C CA . PHE A 1 134 ? -0.691 -8.719 5.420 1.00 14.53 134 PHE L CA 1
ATOM 985 C C . PHE A 1 134 ? -1.262 -10.131 5.233 1.00 16.17 134 PHE L C 1
ATOM 986 O O . PHE A 1 134 ? -1.347 -10.579 4.077 1.00 17.02 134 PHE L O 1
ATOM 994 N N . LEU A 1 135 ? -1.625 -10.700 6.353 1.00 15.12 135 LEU L N 1
ATOM 995 C CA . LEU A 1 135 ? -2.201 -12.067 6.407 1.00 17.41 135 LEU L CA 1
ATOM 996 C C . LEU A 1 135 ? -3.517 -11.861 7.139 1.00 18.83 135 LEU L C 1
ATOM 997 O O . LEU A 1 135 ? -3.570 -11.570 8.352 1.00 21.42 135 LEU L O 1
ATOM 1002 N N . ASN A 1 136 ? -4.580 -11.941 6.364 1.00 17.30 136 ASN L N 1
ATOM 1003 C CA . ASN A 1 136 ? -5.892 -11.644 6.941 1.00 17.38 136 ASN L CA 1
ATOM 1004 C C . ASN A 1 136 ? -6.869 -12.787 7.078 1.00 17.78 136 ASN L C 1
ATOM 1005 O O . ASN A 1 136 ? -6.932 -13.682 6.245 1.00 17.35 136 ASN L O 1
ATOM 1010 N N . ASN A 1 137 ? -7.639 -12.655 8.145 1.00 20.07 137 ASN L N 1
ATOM 1011 C CA . ASN A 1 137 ? -8.817 -13.450 8.522 1.00 20.45 137 ASN L CA 1
ATOM 1012 C C . ASN A 1 137 ? -8.636 -14.960 8.541 1.00 20.05 137 ASN L C 1
ATOM 1013 O O . ASN A 1 137 ? -9.287 -15.805 7.902 1.00 19.67 137 ASN L O 1
ATOM 1018 N N . PHE A 1 138 ? -7.715 -15.349 9.419 1.00 17.04 138 PHE L N 1
ATOM 1019 C CA . PHE A 1 138 ? -7.326 -16.749 9.604 1.00 16.76 138 PHE L CA 1
ATOM 1020 C C . PHE A 1 138 ? -7.703 -17.223 11.012 1.00 18.72 138 PHE L C 1
ATOM 1021 O O . PHE A 1 138 ? -7.762 -16.437 11.967 1.00 17.04 138 PHE L O 1
ATOM 1029 N N . TYR A 1 139 ? -7.852 -18.529 11.117 1.00 17.12 139 TYR L N 1
ATOM 1030 C CA . TYR A 1 139 ? -8.163 -19.229 12.368 1.00 17.52 139 TYR L CA 1
ATOM 1031 C C . TYR A 1 139 ? -7.668 -20.670 12.217 1.00 17.73 139 TYR L C 1
ATOM 1032 O O . TYR A 1 139 ? -7.977 -21.267 11.167 1.00 20.68 139 TYR L O 1
ATOM 1041 N N . PRO A 1 140 ? -6.986 -21.296 13.155 1.00 19.05 140 PRO L N 1
ATOM 1042 C CA . PRO A 1 140 ? -6.538 -20.780 14.449 1.00 17.79 140 PRO L CA 1
ATOM 1043 C C . PRO A 1 140 ? -5.447 -19.736 14.301 1.00 17.49 140 PRO L C 1
ATOM 1044 O O . PRO A 1 140 ? -4.877 -19.493 13.227 1.00 17.67 140 PRO L O 1
ATOM 1048 N N . LYS A 1 141 ? -5.127 -19.102 15.403 1.00 19.01 141 LYS L N 1
ATOM 1049 C CA . LYS A 1 141 ? -4.159 -18.015 15.530 1.00 19.99 141 LYS L CA 1
ATOM 1050 C C . LYS A 1 141 ? -2.724 -18.290 15.120 1.00 18.92 141 LYS L C 1
ATOM 1051 O O . LYS A 1 141 ? -1.957 -17.412 14.707 1.00 15.81 141 LYS L O 1
ATOM 1057 N N . ASP A 1 142 ? -2.304 -19.534 15.246 1.00 19.36 142 ASP L N 1
ATOM 1058 C CA . ASP A 1 142 ? -0.895 -19.944 15.030 1.00 20.13 142 ASP L CA 1
ATOM 1059 C C . ASP A 1 142 ? -0.510 -19.856 13.572 1.00 19.32 142 ASP L C 1
ATOM 1060 O O . ASP A 1 142 ? -1.107 -20.420 12.648 1.00 20.19 142 ASP L O 1
ATOM 1065 N N . ILE A 1 143 ? 0.546 -19.125 13.255 1.00 19.39 143 ILE L N 1
ATOM 1066 C CA . ILE A 1 143 ? 0.992 -18.902 11.855 1.00 18.78 143 ILE L CA 1
ATOM 1067 C C . ILE A 1 143 ? 2.500 -18.656 11.832 1.00 21.04 143 ILE L C 1
ATOM 1068 O O . ILE A 1 143 ? 3.073 -18.105 12.776 1.00 21.66 143 ILE L O 1
ATOM 1073 N N . ASN A 1 144 ? 3.143 -18.996 10.746 1.00 23.38 144 ASN L N 1
ATOM 1074 C CA . ASN A 1 144 ? 4.600 -18.803 10.614 1.00 26.93 144 ASN L CA 1
ATOM 1075 C C . ASN A 1 144 ? 4.769 -18.118 9.267 1.00 26.46 144 ASN L C 1
ATOM 1076 O O . ASN A 1 144 ? 4.272 -18.674 8.282 1.00 26.98 144 ASN L O 1
ATOM 1081 N N . VAL A 1 145 ? 5.411 -16.977 9.247 1.00 26.34 145 VAL L N 1
ATOM 1082 C CA . VAL A 1 145 ? 5.674 -16.167 8.045 1.00 26.67 145 VAL L CA 1
ATOM 1083 C C . VAL A 1 145 ? 7.188 -16.253 7.780 1.00 25.45 145 VAL L C 1
ATOM 1084 O O . VAL A 1 145 ? 8.026 -16.221 8.688 1.00 25.60 145 VAL L O 1
ATOM 1088 N N . LYS A 1 146 ? 7.528 -16.283 6.512 1.00 24.11 146 LYS L N 1
ATOM 1089 C CA . LYS A 1 146 ? 8.915 -16.299 6.048 1.00 25.57 146 LYS L CA 1
ATOM 1090 C C . LYS A 1 146 ? 9.082 -15.275 4.929 1.00 23.97 146 LYS L C 1
ATOM 1091 O O . LYS A 1 146 ? 8.160 -15.159 4.094 1.00 26.46 146 LYS L O 1
ATOM 1097 N N . TRP A 1 147 ? 10.221 -14.602 4.865 1.00 20.15 147 TRP L N 1
ATOM 1098 C CA . TRP A 1 147 ? 10.492 -13.669 3.758 1.00 19.40 147 TRP L CA 1
ATOM 1099 C C . TRP A 1 147 ? 11.667 -14.231 2.940 1.00 20.35 147 TRP L C 1
ATOM 1100 O O . TRP A 1 147 ? 12.666 -14.745 3.466 1.00 17.08 147 TRP L O 1
ATOM 1111 N N . LYS A 1 148 ? 11.520 -14.073 1.641 1.00 21.14 148 LYS L N 1
ATOM 1112 C CA . LYS A 1 148 ? 12.546 -14.495 0.681 1.00 23.51 148 LYS L CA 1
ATOM 1113 C C . LYS A 1 148 ? 12.861 -13.318 -0.240 1.00 22.53 148 LYS L C 1
ATOM 1114 O O . LYS A 1 148 ? 11.953 -12.652 -0.738 1.00 23.55 148 LYS L O 1
ATOM 1120 N N . ILE A 1 149 ? 14.133 -13.093 -0.451 1.00 23.90 149 ILE L N 1
ATOM 1121 C CA . ILE A 1 149 ? 14.689 -12.042 -1.315 1.00 25.38 149 ILE L CA 1
ATOM 1122 C C . ILE A 1 149 ? 15.570 -12.840 -2.297 1.00 25.28 149 ILE L C 1
ATOM 1123 O O . ILE A 1 149 ? 16.626 -13.385 -1.933 1.00 26.70 149 ILE L O 1
ATOM 1128 N N . ASP A 1 150 ? 15.153 -12.817 -3.546 1.00 24.69 150 ASP L N 1
ATOM 1129 C CA . ASP A 1 150 ? 15.784 -13.502 -4.703 1.00 25.55 150 ASP L CA 1
ATOM 1130 C C . ASP A 1 150 ? 15.877 -15.010 -4.432 1.00 25.15 150 ASP L C 1
ATOM 1131 O O . ASP A 1 150 ? 16.870 -15.737 -4.573 1.00 25.80 150 ASP L O 1
ATOM 1136 N N . GLY A 1 151 ? 14.755 -15.533 -3.945 1.00 25.93 151 GLY L N 1
ATOM 1137 C CA . GLY A 1 151 ? 14.598 -16.934 -3.585 1.00 28.19 151 GLY L CA 1
ATOM 1138 C C . GLY A 1 151 ? 15.329 -17.320 -2.304 1.00 30.99 151 GLY L C 1
ATOM 1139 O O . GLY A 1 151 ? 15.179 -18.504 -1.931 1.00 32.45 151 GLY L O 1
ATOM 1140 N N . SER A 1 152 ? 16.090 -16.459 -1.646 1.00 32.94 152 SER L N 1
ATOM 1141 C CA . SER A 1 152 ? 16.733 -16.909 -0.395 1.00 35.59 152 SER L CA 1
ATOM 1142 C C . SER A 1 152 ? 16.137 -16.145 0.800 1.00 36.68 152 SER L C 1
ATOM 1143 O O . SER A 1 152 ? 15.736 -14.972 0.836 1.00 34.23 152 SER L O 1
ATOM 1146 N N . GLU A 1 153 ? 16.063 -16.899 1.890 1.00 38.27 153 GLU L N 1
ATOM 1147 C CA . GLU A 1 153 ? 15.503 -16.438 3.157 1.00 42.68 153 GLU L CA 1
ATOM 1148 C C . GLU A 1 153 ? 16.188 -15.230 3.785 1.00 43.83 153 GLU L C 1
ATOM 1149 O O . GLU A 1 153 ? 17.415 -15.092 3.709 1.00 44.89 153 GLU L O 1
ATOM 1155 N N . ARG A 1 154 ? 15.335 -14.400 4.357 1.00 44.49 154 ARG L N 1
ATOM 1156 C CA . ARG A 1 154 ? 15.752 -13.166 5.037 1.00 44.77 154 ARG L CA 1
ATOM 1157 C C . ARG A 1 154 ? 15.052 -13.202 6.393 1.00 44.47 154 ARG L C 1
ATOM 1158 O O . ARG A 1 154 ? 13.826 -13.344 6.458 1.00 42.11 154 ARG L O 1
ATOM 1166 N N . GLN A 1 155 ? 15.900 -13.080 7.394 1.00 46.65 155 GLN L N 1
ATOM 1167 C CA . GLN A 1 155 ? 15.543 -13.116 8.818 1.00 48.28 155 GLN L CA 1
ATOM 1168 C C . GLN A 1 155 ? 15.541 -11.778 9.553 1.00 47.29 155 GLN L C 1
ATOM 1169 O O . GLN A 1 155 ? 14.646 -11.535 10.385 1.00 49.13 155 GLN L O 1
ATOM 1175 N N . ASN A 1 156 ? 16.527 -10.948 9.294 1.00 45.42 156 ASN L N 1
ATOM 1176 C CA . ASN A 1 156 ? 16.729 -9.647 9.952 1.00 44.28 156 ASN L CA 1
ATOM 1177 C C . ASN A 1 156 ? 16.000 -8.500 9.256 1.00 41.09 156 ASN L C 1
ATOM 1178 O O . ASN A 1 156 ? 15.962 -8.407 8.021 1.00 40.48 156 ASN L O 1
ATOM 1183 N N . GLY A 1 157 ? 15.454 -7.633 10.087 1.00 36.87 157 GLY L N 1
ATOM 1184 C CA . GLY A 1 157 ? 14.676 -6.456 9.700 1.00 32.47 157 GLY L CA 1
ATOM 1185 C C . GLY A 1 157 ? 13.192 -6.746 9.506 1.00 31.05 157 GLY L C 1
ATOM 1186 O O . GLY A 1 157 ? 12.456 -5.929 8.924 1.00 30.79 157 GLY L O 1
ATOM 1187 N N . VAL A 1 158 ? 12.715 -7.874 9.977 1.00 29.19 158 VAL L N 1
ATOM 1188 C CA . VAL A 1 158 ? 11.337 -8.371 9.908 1.00 28.50 158 VAL L CA 1
ATOM 1189 C C . VAL A 1 158 ? 10.654 -7.954 11.237 1.00 25.28 158 VAL L C 1
ATOM 1190 O O . VAL A 1 158 ? 11.123 -8.349 12.308 1.00 24.36 158 VAL L O 1
ATOM 1194 N N . LEU A 1 159 ? 9.554 -7.255 11.089 1.00 24.18 159 LEU L N 1
ATOM 1195 C CA . LEU A 1 159 ? 8.714 -6.781 12.188 1.00 23.60 159 LEU L CA 1
ATOM 1196 C C . LEU A 1 159 ? 7.353 -7.463 12.075 1.00 23.82 159 LEU L C 1
ATOM 1197 O O . LEU A 1 159 ? 6.650 -7.284 11.058 1.00 25.41 159 LEU L O 1
ATOM 1202 N N . ASN A 1 160 ? 6.972 -8.212 13.084 1.00 22.93 160 ASN L N 1
ATOM 1203 C CA . ASN A 1 160 ? 5.688 -8.937 13.062 1.00 23.19 160 ASN L CA 1
ATOM 1204 C C . ASN A 1 160 ? 4.739 -8.406 14.123 1.00 23.09 160 ASN L C 1
ATOM 1205 O O . ASN A 1 160 ? 5.188 -8.097 15.230 1.00 21.36 160 ASN L O 1
ATOM 1210 N N . SER A 1 161 ? 3.484 -8.299 13.746 1.00 24.04 161 SER L N 1
ATOM 1211 C CA . SER A 1 161 ? 2.442 -7.825 14.665 1.00 25.38 161 SER L CA 1
ATOM 1212 C C . SER A 1 161 ? 1.185 -8.661 14.400 1.00 26.32 161 SER L C 1
ATOM 1213 O O . SER A 1 161 ? 0.752 -8.848 13.258 1.00 24.73 161 SER L O 1
ATOM 1216 N N . TRP A 1 162 ? 0.650 -9.140 15.499 1.00 26.74 162 TRP L N 1
ATOM 1217 C CA . TRP A 1 162 ? -0.545 -9.973 15.524 1.00 28.46 162 TRP L CA 1
ATOM 1218 C C . TRP A 1 162 ? -1.677 -9.151 16.124 1.00 27.81 162 TRP L C 1
ATOM 1219 O O . TRP A 1 162 ? -1.592 -8.411 17.110 1.00 29.24 162 TRP L O 1
ATOM 1230 N N . THR A 1 163 ? -2.795 -9.399 15.499 1.00 26.71 163 THR L N 1
ATOM 1231 C CA . THR A 1 163 ? -4.077 -8.786 15.892 1.00 27.11 163 THR L CA 1
ATOM 1232 C C . THR A 1 163 ? -4.597 -9.764 16.942 1.00 26.36 163 THR L C 1
ATOM 1233 O O . THR A 1 163 ? -4.307 -10.930 17.193 1.00 18.72 163 THR L O 1
ATOM 1237 N N . ASP A 1 164 ? -5.546 -9.208 17.587 1.00 28.00 164 ASP L N 1
ATOM 1238 C CA . ASP A 1 164 ? -6.559 -9.364 18.605 1.00 31.30 164 ASP L CA 1
ATOM 1239 C C . ASP A 1 164 ? -7.637 -10.214 17.925 1.00 30.86 164 ASP L C 1
ATOM 1240 O O . ASP A 1 164 ? -7.847 -10.233 16.692 1.00 26.39 164 ASP L O 1
ATOM 1245 N N . GLN A 1 165 ? -8.417 -11.037 18.623 1.00 29.95 165 GLN L N 1
ATOM 1246 C CA . GLN A 1 165 ? -9.462 -11.800 17.901 1.00 31.31 165 GLN L CA 1
ATOM 1247 C C . GLN A 1 165 ? -10.598 -10.826 17.547 1.00 34.00 165 GLN L C 1
ATOM 1248 O O . GLN A 1 165 ? -11.194 -10.219 18.457 1.00 35.29 165 GLN L O 1
ATOM 1254 N N . ASP A 1 166 ? -10.898 -10.724 16.267 1.00 35.33 166 ASP L N 1
ATOM 1255 C CA . ASP A 1 166 ? -11.956 -9.839 15.723 1.00 40.32 166 ASP L CA 1
ATOM 1256 C C . ASP A 1 166 ? -13.306 -10.248 16.321 1.00 42.64 166 ASP L C 1
ATOM 1257 O O . ASP A 1 166 ? -13.599 -11.433 16.184 1.00 42.89 166 ASP L O 1
ATOM 1262 N N . SER A 1 167 ? -14.144 -9.421 16.937 1.00 45.81 167 SER L N 1
ATOM 1263 C CA . SER A 1 167 ? -15.333 -10.129 17.494 1.00 48.07 167 SER L CA 1
ATOM 1264 C C . SER A 1 167 ? -16.661 -9.953 16.800 1.00 48.86 167 SER L C 1
ATOM 1265 O O . SER A 1 167 ? -17.762 -9.805 17.349 1.00 50.94 167 SER L O 1
ATOM 1268 N N . LYS A 1 168 ? -16.565 -10.085 15.492 1.00 49.36 168 LYS L N 1
ATOM 1269 C CA . LYS A 1 168 ? -17.665 -10.077 14.519 1.00 49.28 168 LYS L CA 1
ATOM 1270 C C . LYS A 1 168 ? -17.469 -11.289 13.595 1.00 47.94 168 LYS L C 1
ATOM 1271 O O . LYS A 1 168 ? -18.430 -11.978 13.230 1.00 50.23 168 LYS L O 1
ATOM 1277 N N . ASP A 1 169 ? -16.248 -11.553 13.217 1.00 44.73 169 ASP L N 1
ATOM 1278 C CA . ASP A 1 169 ? -15.594 -12.557 12.394 1.00 39.97 169 ASP L CA 1
ATOM 1279 C C . ASP A 1 169 ? -14.946 -13.709 13.159 1.00 34.35 169 ASP L C 1
ATOM 1280 O O . ASP A 1 169 ? -14.743 -14.846 12.701 1.00 31.33 169 ASP L O 1
ATOM 1285 N N . SER A 1 170 ? -14.492 -13.417 14.374 1.00 28.70 170 SER L N 1
ATOM 1286 C CA . SER A 1 170 ? -13.785 -14.332 15.298 1.00 25.93 170 SER L CA 1
ATOM 1287 C C . SER A 1 170 ? -12.474 -14.836 14.696 1.00 23.88 170 SER L C 1
ATOM 1288 O O . SER A 1 170 ? -11.852 -15.829 15.058 1.00 24.61 170 SER L O 1
ATOM 1291 N N . THR A 1 171 ? -11.915 -14.060 13.791 1.00 23.39 171 THR L N 1
ATOM 1292 C CA . THR A 1 171 ? -10.672 -14.245 13.044 1.00 22.65 171 THR L CA 1
ATOM 1293 C C . THR A 1 171 ? -9.520 -13.400 13.575 1.00 20.96 171 THR L C 1
ATOM 1294 O O . THR A 1 171 ? -9.733 -12.352 14.185 1.00 24.57 171 THR L O 1
ATOM 1298 N N . TYR A 1 172 ? -8.336 -13.732 13.139 1.00 20.73 172 TYR L N 1
ATOM 1299 C CA . TYR A 1 172 ? -7.056 -13.109 13.402 1.00 19.65 172 TYR L CA 1
ATOM 1300 C C . TYR A 1 172 ? -6.423 -12.594 12.120 1.00 19.35 172 TYR L C 1
ATOM 1301 O O . TYR A 1 172 ? -6.600 -13.163 11.044 1.00 18.73 172 TYR L O 1
ATOM 1310 N N . SER A 1 173 ? -5.646 -11.556 12.319 1.00 17.35 173 SER L N 1
ATOM 1311 C CA . SER A 1 173 ? -4.891 -10.924 11.236 1.00 18.04 173 SER L CA 1
ATOM 1312 C C . SER A 1 173 ? -3.458 -10.734 11.716 1.00 18.48 173 SER L C 1
ATOM 1313 O O . SER A 1 173 ? -3.151 -10.664 12.914 1.00 16.21 173 SER L O 1
ATOM 1316 N N . MET A 1 174 ? -2.539 -10.650 10.774 1.00 18.41 174 MET L N 1
ATOM 1317 C CA . MET A 1 174 ? -1.114 -10.444 11.079 1.00 19.73 174 MET L CA 1
ATOM 1318 C C . MET A 1 174 ? -0.499 -9.566 9.992 1.00 19.69 174 MET L C 1
ATOM 1319 O O . MET A 1 174 ? -0.918 -9.538 8.821 1.00 19.19 174 MET L O 1
ATOM 1324 N N . SER A 1 175 ? 0.497 -8.819 10.427 1.00 17.97 175 SER L N 1
ATOM 1325 C CA . SER A 1 175 ? 1.288 -7.947 9.543 1.00 18.39 175 SER L CA 1
ATOM 1326 C C . SER A 1 175 ? 2.759 -8.328 9.757 1.00 18.46 175 SER L C 1
ATOM 1327 O O . SER A 1 175 ? 3.206 -8.638 10.885 1.00 17.61 175 SER L O 1
ATOM 1330 N N . SER A 1 176 ? 3.453 -8.310 8.634 1.00 19.59 176 SER L N 1
ATOM 1331 C CA . SER A 1 176 ? 4.890 -8.641 8.608 1.00 20.51 176 SER L CA 1
ATOM 1332 C C . SER A 1 176 ? 5.527 -7.590 7.712 1.00 21.07 176 SER L C 1
ATOM 1333 O O . SER A 1 176 ? 5.120 -7.450 6.544 1.00 20.44 176 SER L O 1
ATOM 1336 N N . THR A 1 177 ? 6.456 -6.832 8.267 1.00 22.03 177 THR L N 1
ATOM 1337 C CA . THR A 1 177 ? 7.139 -5.746 7.561 1.00 21.01 177 THR L CA 1
ATOM 1338 C C . THR A 1 177 ? 8.637 -6.022 7.481 1.00 21.60 177 THR L C 1
ATOM 1339 O O . THR A 1 177 ? 9.282 -6.227 8.521 1.00 21.83 177 THR L O 1
ATOM 1343 N N . LEU A 1 178 ? 9.118 -5.988 6.253 1.00 21.50 178 LEU L N 1
ATOM 1344 C CA . LEU A 1 178 ? 10.546 -6.166 5.960 1.00 23.31 178 LEU L CA 1
ATOM 1345 C C . LEU A 1 178 ? 11.076 -4.765 5.637 1.00 24.52 178 LEU L C 1
ATOM 1346 O O . LEU A 1 178 ? 10.546 -4.168 4.680 1.00 24.77 178 LEU L O 1
ATOM 1351 N N . THR A 1 179 ? 12.014 -4.268 6.433 1.00 24.67 179 THR L N 1
ATOM 1352 C CA . THR A 1 179 ? 12.564 -2.924 6.150 1.00 27.36 179 THR L CA 1
ATOM 1353 C C . THR A 1 179 ? 14.048 -3.111 5.782 1.00 26.98 179 THR L C 1
ATOM 1354 O O . THR A 1 179 ? 14.873 -3.789 6.385 1.00 26.49 179 THR L O 1
ATOM 1358 N N . LEU A 1 180 ? 14.292 -2.437 4.677 1.00 26.17 180 LEU L N 1
ATOM 1359 C CA . LEU A 1 180 ? 15.582 -2.378 4.003 1.00 27.24 180 LEU L CA 1
ATOM 1360 C C . LEU A 1 180 ? 15.887 -0.936 3.599 1.00 29.16 180 LEU L C 1
ATOM 1361 O O . LEU A 1 180 ? 15.027 -0.036 3.620 1.00 29.68 180 LEU L O 1
ATOM 1366 N N . THR A 1 181 ? 17.113 -0.743 3.147 1.00 30.66 181 THR L N 1
ATOM 1367 C CA . THR A 1 181 ? 17.584 0.530 2.597 1.00 31.70 181 THR L CA 1
ATOM 1368 C C . THR A 1 181 ? 17.136 0.586 1.140 1.00 33.68 181 THR L C 1
ATOM 1369 O O . THR A 1 181 ? 16.881 -0.440 0.470 1.00 35.19 181 THR L O 1
ATOM 1373 N N . LYS A 1 182 ? 17.108 1.763 0.539 1.00 34.38 182 LYS L N 1
ATOM 1374 C CA . LYS A 1 182 ? 16.790 1.937 -0.882 1.00 34.65 182 LYS L CA 1
ATOM 1375 C C . LYS A 1 182 ? 17.839 1.187 -1.728 1.00 35.05 182 LYS L C 1
ATOM 1376 O O . LYS A 1 182 ? 17.454 0.573 -2.725 1.00 34.47 182 LYS L O 1
ATOM 1382 N N . ASP A 1 183 ? 19.084 1.182 -1.295 1.00 36.07 183 ASP L N 1
ATOM 1383 C CA . ASP A 1 183 ? 20.186 0.526 -2.022 1.00 37.85 183 ASP L CA 1
ATOM 1384 C C . ASP A 1 183 ? 20.014 -0.997 -2.036 1.00 37.55 183 ASP L C 1
ATOM 1385 O O . ASP A 1 183 ? 20.170 -1.582 -3.125 1.00 35.65 183 ASP L O 1
ATOM 1390 N N . GLU A 1 184 ? 19.689 -1.538 -0.872 1.00 36.12 184 GLU L N 1
ATOM 1391 C CA . GLU A 1 184 ? 19.431 -2.957 -0.628 1.00 34.90 184 GLU L CA 1
ATOM 1392 C C . GLU A 1 184 ? 18.196 -3.392 -1.408 1.00 31.79 184 GLU L C 1
ATOM 1393 O O . GLU A 1 184 ? 18.292 -4.410 -2.097 1.00 33.49 184 GLU L O 1
ATOM 1399 N N . TYR A 1 185 ? 17.130 -2.615 -1.410 1.00 29.01 185 TYR L N 1
ATOM 1400 C CA . TYR A 1 185 ? 15.925 -2.932 -2.186 1.00 28.99 185 TYR L CA 1
ATOM 1401 C C . TYR A 1 185 ? 16.212 -2.981 -3.696 1.00 30.29 185 TYR L C 1
ATOM 1402 O O . TYR A 1 185 ? 15.774 -3.883 -4.432 1.00 29.06 185 TYR L O 1
ATOM 1411 N N . GLU A 1 186 ? 16.872 -1.944 -4.166 1.00 32.72 186 GLU L N 1
ATOM 1412 C CA . GLU A 1 186 ? 17.150 -1.809 -5.615 1.00 34.56 186 GLU L CA 1
ATOM 1413 C C . GLU A 1 186 ? 18.138 -2.826 -6.164 1.00 34.72 186 GLU L C 1
ATOM 1414 O O . GLU A 1 186 ? 18.255 -2.999 -7.389 1.00 36.09 186 GLU L O 1
ATOM 1420 N N . ARG A 1 187 ? 18.846 -3.551 -5.327 1.00 33.87 187 ARG L N 1
ATOM 1421 C CA . ARG A 1 187 ? 19.804 -4.603 -5.662 1.00 34.49 187 ARG L CA 1
ATOM 1422 C C . ARG A 1 187 ? 19.141 -5.954 -5.967 1.00 33.56 187 ARG L C 1
ATOM 1423 O O . ARG A 1 187 ? 19.748 -6.884 -6.553 1.00 31.87 187 ARG L O 1
ATOM 1431 N N . HIS A 1 188 ? 17.875 -6.094 -5.580 1.00 31.25 188 HIS L N 1
ATOM 1432 C CA . HIS A 1 188 ? 17.182 -7.383 -5.793 1.00 29.00 188 HIS L CA 1
ATOM 1433 C C . HIS A 1 188 ? 15.889 -7.177 -6.564 1.00 29.18 188 HIS L C 1
ATOM 1434 O O . HIS A 1 188 ? 15.303 -6.081 -6.637 1.00 31.93 188 HIS L O 1
ATOM 1441 N N . ASN A 1 189 ? 15.415 -8.250 -7.172 1.00 28.87 189 ASN L N 1
ATOM 1442 C CA . ASN A 1 189 ? 14.211 -8.194 -7.997 1.00 30.84 189 ASN L CA 1
ATOM 1443 C C . ASN A 1 189 ? 12.980 -8.879 -7.428 1.00 28.98 189 ASN L C 1
ATOM 1444 O O . ASN A 1 189 ? 11.932 -8.247 -7.621 1.00 28.80 189 ASN L O 1
ATOM 1449 N N . SER A 1 190 ? 13.057 -10.068 -6.865 1.00 27.51 190 SER L N 1
ATOM 1450 C CA . SER A 1 190 ? 11.796 -10.694 -6.413 1.00 29.41 190 SER L CA 1
ATOM 1451 C C . SER A 1 190 ? 11.690 -10.740 -4.888 1.00 28.07 190 SER L C 1
ATOM 1452 O O . SER A 1 190 ? 12.635 -11.056 -4.146 1.00 27.83 190 SER L O 1
ATOM 1455 N N . TYR A 1 191 ? 10.481 -10.408 -4.454 1.00 24.48 191 TYR L N 1
ATOM 1456 C CA . TYR A 1 191 ? 10.112 -10.309 -3.036 1.00 21.23 191 TYR L CA 1
ATOM 1457 C C . TYR A 1 191 ? 8.966 -11.263 -2.753 1.00 20.32 191 TYR L C 1
ATOM 1458 O O . TYR A 1 191 ? 7.928 -11.156 -3.405 1.00 19.19 191 TYR L O 1
ATOM 1467 N N . THR A 1 192 ? 9.216 -12.100 -1.760 1.00 20.45 192 THR L N 1
ATOM 1468 C CA . THR A 1 192 ? 8.184 -13.099 -1.405 1.00 24.62 192 THR L CA 1
ATOM 1469 C C . THR A 1 192 ? 7.968 -13.276 0.102 1.00 24.06 192 THR L C 1
ATOM 1470 O O . THR A 1 192 ? 8.865 -13.466 0.923 1.00 21.05 192 THR L O 1
ATOM 1474 N N . CYS A 1 193 ? 6.673 -13.330 0.366 1.00 23.96 193 CYS L N 1
ATOM 1475 C CA . CYS A 1 193 ? 6.033 -13.553 1.657 1.00 25.15 193 CYS L CA 1
ATOM 1476 C C . CYS A 1 193 ? 5.340 -14.919 1.588 1.00 25.86 193 CYS L C 1
ATOM 1477 O O . CYS A 1 193 ? 4.446 -15.179 0.773 1.00 25.16 193 CYS L O 1
ATOM 1480 N N . GLU A 1 194 ? 5.731 -15.785 2.496 1.00 26.81 194 GLU L N 1
ATOM 1481 C CA . GLU A 1 194 ? 5.162 -17.141 2.570 1.00 27.12 194 GLU L CA 1
ATOM 1482 C C . GLU A 1 194 ? 4.701 -17.428 3.994 1.00 24.89 194 GLU L C 1
ATOM 1483 O O . GLU A 1 194 ? 5.476 -17.205 4.936 1.00 26.53 194 GLU L O 1
ATOM 1489 N N . ALA A 1 195 ? 3.481 -17.908 4.109 1.00 23.13 195 ALA L N 1
ATOM 1490 C CA . ALA A 1 195 ? 2.785 -18.267 5.342 1.00 21.50 195 ALA L CA 1
ATOM 1491 C C . ALA A 1 195 ? 2.539 -19.772 5.438 1.00 21.24 195 ALA L C 1
ATOM 1492 O O . ALA A 1 195 ? 2.127 -20.398 4.449 1.00 20.94 195 ALA L O 1
ATOM 1494 N N . THR A 1 196 ? 2.784 -20.348 6.584 1.00 20.71 196 THR L N 1
ATOM 1495 C CA . THR A 1 196 ? 2.582 -21.745 6.961 1.00 21.56 196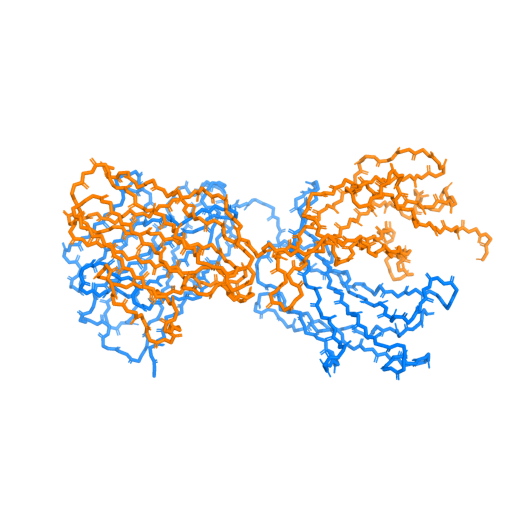 THR L CA 1
ATOM 1496 C C . THR A 1 196 ? 1.445 -21.700 7.989 1.00 21.37 196 THR L C 1
ATOM 1497 O O . THR A 1 196 ? 1.606 -21.134 9.076 1.00 22.18 196 THR L O 1
ATOM 1501 N N . HIS A 1 197 ? 0.366 -22.381 7.664 1.00 21.75 197 HIS L N 1
ATOM 1502 C CA . HIS A 1 197 ? -0.829 -22.478 8.531 1.00 21.11 197 HIS L CA 1
ATOM 1503 C C . HIS A 1 197 ? -1.424 -23.877 8.431 1.00 21.50 197 HIS L C 1
ATOM 1504 O O . HIS A 1 197 ? -1.308 -24.551 7.391 1.00 22.22 197 HIS L O 1
ATOM 1511 N N . LYS A 1 198 ? -2.136 -24.304 9.466 1.00 23.76 198 LYS L N 1
ATOM 1512 C CA . LYS A 1 198 ? -2.760 -25.648 9.507 1.00 24.83 198 LYS L CA 1
ATOM 1513 C C . LYS A 1 198 ? -3.725 -25.933 8.359 1.00 25.67 198 LYS L C 1
ATOM 1514 O O . LYS A 1 198 ? -3.930 -27.079 7.932 1.00 27.35 198 LYS L O 1
ATOM 1520 N N . THR A 1 199 ? -4.380 -24.904 7.857 1.00 24.29 199 THR L N 1
ATOM 1521 C CA . THR A 1 199 ? -5.349 -25.056 6.760 1.00 24.25 199 THR L CA 1
ATOM 1522 C C . THR A 1 199 ? -4.748 -25.402 5.402 1.00 25.47 199 THR L C 1
ATOM 1523 O O . THR A 1 199 ? -5.498 -25.584 4.423 1.00 25.72 199 THR L O 1
ATOM 1527 N N . SER A 1 200 ? -3.434 -25.520 5.296 1.00 26.40 200 SER L N 1
ATOM 1528 C CA . SER A 1 200 ? -2.748 -25.829 4.029 1.00 29.88 200 SER L CA 1
ATOM 1529 C C . SER A 1 200 ? -1.531 -26.724 4.270 1.00 31.20 200 SER L C 1
ATOM 1530 O O . SER A 1 200 ? -0.819 -26.547 5.276 1.00 29.06 200 SER L O 1
ATOM 1533 N N . THR A 1 201 ? -1.336 -27.664 3.349 1.00 32.30 201 THR L N 1
ATOM 1534 C CA . THR A 1 201 ? -0.181 -28.573 3.466 1.00 34.34 201 THR L CA 1
ATOM 1535 C C . THR A 1 201 ? 1.142 -27.885 3.123 1.00 35.13 201 THR L C 1
ATOM 1536 O O . THR A 1 201 ? 2.220 -28.112 3.691 1.00 38.51 201 THR L O 1
ATOM 1540 N N . SER A 1 202 ? 1.023 -27.042 2.134 1.00 35.03 202 SER L N 1
ATOM 1541 C CA . SER A 1 202 ? 2.069 -26.207 1.553 1.00 36.38 202 SER L CA 1
ATOM 1542 C C . SER A 1 202 ? 1.844 -24.753 1.964 1.00 34.94 202 SER L C 1
ATOM 1543 O O . SER A 1 202 ? 0.732 -24.306 2.295 1.00 34.00 202 SER L O 1
ATOM 1546 N N . PRO A 1 203 ? 2.912 -23.988 1.852 1.00 34.93 203 PRO L N 1
ATOM 1547 C CA . PRO A 1 203 ? 2.886 -22.556 2.147 1.00 34.12 203 PRO L CA 1
ATOM 1548 C C . PRO A 1 203 ? 1.997 -21.730 1.233 1.00 32.14 203 PRO L C 1
ATOM 1549 O O . PRO A 1 203 ? 1.797 -22.044 0.055 1.00 32.12 203 PRO L O 1
ATOM 1553 N N . ILE A 1 204 ? 1.409 -20.668 1.759 1.00 30.72 204 ILE L N 1
ATOM 1554 C CA . ILE A 1 204 ? 0.573 -19.701 1.025 1.00 30.69 204 ILE L CA 1
ATOM 1555 C C . ILE A 1 204 ? 1.630 -18.622 0.702 1.00 30.80 204 ILE L C 1
ATOM 1556 O O . ILE A 1 204 ? 2.208 -18.022 1.622 1.00 29.44 204 ILE L O 1
ATOM 1561 N N . VAL A 1 205 ? 1.893 -18.459 -0.572 1.00 30.54 205 VAL L N 1
ATOM 1562 C CA . VAL A 1 205 ? 2.918 -17.582 -1.162 1.00 31.09 205 VAL L CA 1
ATOM 1563 C C . VAL A 1 205 ? 2.266 -16.432 -1.935 1.00 31.34 205 VAL L C 1
ATOM 1564 O O . VAL A 1 205 ? 1.371 -16.662 -2.760 1.00 33.37 205 VAL L O 1
ATOM 1568 N N . LYS A 1 206 ? 2.840 -15.262 -1.735 1.00 29.64 206 LYS L N 1
ATOM 1569 C CA . LYS A 1 206 ? 2.427 -14.049 -2.462 1.00 29.30 206 LYS L CA 1
ATOM 1570 C C . LYS A 1 206 ? 3.727 -13.319 -2.775 1.00 28.82 206 LYS L C 1
ATOM 1571 O O . LYS A 1 206 ? 4.609 -13.079 -1.934 1.00 26.18 206 LYS L O 1
ATOM 1577 N N . SER A 1 207 ? 3.943 -13.065 -4.060 1.00 26.91 207 SER L N 1
ATOM 1578 C CA . SER A 1 207 ? 5.222 -12.425 -4.456 1.00 30.04 207 SER L CA 1
ATOM 1579 C C . SER A 1 207 ? 5.041 -11.354 -5.518 1.00 30.70 207 SER L C 1
ATOM 1580 O O . SER A 1 207 ? 4.006 -11.182 -6.195 1.00 31.87 207 SER L O 1
ATOM 1583 N N . PHE A 1 208 ? 6.074 -10.535 -5.641 1.00 32.71 208 PHE L N 1
ATOM 1584 C CA . PHE A 1 208 ? 6.149 -9.435 -6.618 1.00 33.47 208 PHE L CA 1
ATOM 1585 C C . PHE A 1 208 ? 7.585 -9.423 -7.185 1.00 35.62 208 PHE L C 1
ATOM 1586 O O . PHE A 1 208 ? 8.568 -9.731 -6.492 1.00 33.61 208 PHE L O 1
ATOM 1594 N N . ASN A 1 209 ? 7.614 -8.893 -8.397 1.00 37.52 209 ASN L N 1
ATOM 1595 C CA . ASN A 1 209 ? 8.856 -8.694 -9.147 1.00 41.88 209 ASN L CA 1
ATOM 1596 C C . ASN A 1 209 ? 9.009 -7.205 -9.461 1.00 42.53 209 ASN L C 1
ATOM 1597 O O . ASN A 1 209 ? 8.160 -6.535 -10.061 1.00 43.01 209 ASN L O 1
ATOM 1602 N N . ARG A 1 210 ? 10.128 -6.688 -9.007 1.00 44.23 210 ARG L N 1
ATOM 1603 C CA . ARG A 1 210 ? 10.592 -5.305 -9.207 1.00 47.52 210 ARG L CA 1
ATOM 1604 C C . ARG A 1 210 ? 11.710 -5.422 -10.248 1.00 52.30 210 ARG L C 1
ATOM 1605 O O . ARG A 1 210 ? 12.795 -5.988 -9.998 1.00 54.89 210 ARG L O 1
ATOM 1613 N N . ASN A 1 211 ? 11.469 -4.951 -11.454 1.00 57.06 211 ASN L N 1
ATOM 1614 C CA . ASN A 1 211 ? 12.476 -4.988 -12.542 1.00 62.34 211 ASN L CA 1
ATOM 1615 C C . ASN A 1 211 ? 12.092 -3.922 -13.573 1.00 64.89 211 ASN L C 1
ATOM 1616 O O . ASN A 1 211 ? 10.969 -3.392 -13.621 1.00 66.31 211 ASN L O 1
ATOM 1621 N N . GLU A 1 212 ? 13.044 -3.565 -14.417 1.00 67.05 212 GLU L N 1
ATOM 1622 C CA . GLU A 1 212 ? 13.015 -2.583 -15.519 1.00 68.41 212 GLU L CA 1
ATOM 1623 C C . GLU A 1 212 ? 12.396 -1.274 -15.048 1.00 69.20 212 GLU L C 1
ATOM 1624 O O . GLU A 1 212 ? 12.994 -0.696 -14.105 1.00 69.19 212 GLU L O 1
ATOM 1630 N N . CYS A 1 213 ? 11.272 -0.764 -15.491 1.00 70.44 213 CYS L N 1
ATOM 1631 C CA . CYS A 1 213 ? 10.559 0.467 -15.128 1.00 71.56 213 CYS L CA 1
ATOM 1632 C C . CYS A 1 213 ? 11.530 1.654 -15.202 1.00 72.63 213 CYS L C 1
ATOM 1633 O O . CYS A 1 213 ? 11.881 2.384 -14.246 1.00 73.06 213 CYS L O 1
ATOM 1637 N N . GLU B 2 1 ? -21.915 13.125 34.934 1.00 47.22 1 GLU H N 1
ATOM 1638 C CA . GLU B 2 1 ? -21.423 11.742 35.053 1.00 47.49 1 GLU H CA 1
ATOM 1639 C C . GLU B 2 1 ? -19.980 11.718 35.539 1.00 44.70 1 GLU H C 1
ATOM 1640 O O . GLU B 2 1 ? -19.182 12.632 35.303 1.00 44.02 1 GLU H O 1
ATOM 1646 N N . VAL B 2 2 ? -19.622 10.647 36.221 1.00 42.07 2 VAL H N 1
ATOM 1647 C CA . VAL B 2 2 ? -18.325 10.341 36.847 1.00 38.93 2 VAL H CA 1
ATOM 1648 C C . VAL B 2 2 ? -17.224 10.398 35.775 1.00 37.01 2 VAL H C 1
ATOM 1649 O O . VAL B 2 2 ? -17.411 9.833 34.684 1.00 37.62 2 VAL H O 1
ATOM 1653 N N . LYS B 2 3 ? -16.141 11.056 36.170 1.00 33.01 3 LYS H N 1
ATOM 1654 C CA . LYS B 2 3 ? -14.990 11.180 35.251 1.00 30.55 3 LYS H CA 1
ATOM 1655 C C . LYS B 2 3 ? -13.688 11.174 36.036 1.00 26.55 3 LYS H C 1
ATOM 1656 O O . LYS B 2 3 ? -13.551 11.845 37.054 1.00 26.63 3 LYS H O 1
ATOM 1662 N N . LEU B 2 4 ? -12.724 10.464 35.494 1.00 26.55 4 LEU H N 1
ATOM 1663 C CA . LEU B 2 4 ? -11.374 10.380 36.085 1.00 26.01 4 LEU H CA 1
ATOM 1664 C C . LEU B 2 4 ? -10.407 10.563 34.910 1.00 23.79 4 LEU H C 1
ATOM 1665 O O . LEU B 2 4 ? -10.535 9.822 33.923 1.00 21.67 4 LEU H O 1
ATOM 1670 N N . LEU B 2 5 ? -9.537 11.539 35.075 1.00 22.90 5 LEU H N 1
ATOM 1671 C CA . LEU B 2 5 ? -8.590 11.834 33.983 1.00 24.13 5 LEU H CA 1
ATOM 1672 C C . LEU B 2 5 ? -7.167 11.955 34.505 1.00 20.45 5 LEU H C 1
ATOM 1673 O O . LEU B 2 5 ? -6.803 12.855 35.260 1.00 19.30 5 LEU H O 1
ATOM 1678 N N . GLU B 2 6 ? -6.374 11.002 34.067 1.00 20.49 6 GLU H N 1
ATOM 1679 C CA . GLU B 2 6 ? -4.964 10.943 34.489 1.00 19.08 6 GLU H CA 1
ATOM 1680 C C . GLU B 2 6 ? -4.119 11.773 33.527 1.00 18.87 6 GLU H C 1
ATOM 1681 O O . GLU B 2 6 ? -4.436 11.863 32.338 1.00 15.61 6 GLU H O 1
ATOM 1687 N N . SER B 2 7 ? -3.106 12.396 34.083 1.00 17.36 7 SER H N 1
ATOM 1688 C CA . SER B 2 7 ? -2.123 13.200 33.358 1.00 18.65 7 SER H CA 1
ATOM 1689 C C . SER B 2 7 ? -0.765 13.068 34.042 1.00 18.22 7 SER H C 1
ATOM 1690 O O . SER B 2 7 ? -0.669 12.582 35.180 1.00 17.42 7 SER H O 1
ATOM 1693 N N . GLY B 2 8 ? 0.289 13.551 33.404 1.00 19.04 8 GLY H N 1
ATOM 1694 C CA . GLY B 2 8 ? 1.635 13.513 33.988 1.00 19.03 8 GLY H CA 1
ATOM 1695 C C . GLY B 2 8 ? 2.513 12.432 33.392 1.00 21.83 8 GLY H C 1
ATOM 1696 O O . GLY B 2 8 ? 3.740 12.427 33.602 1.00 23.61 8 GLY H O 1
ATOM 1697 N N . GLY B 2 9 ? 1.948 11.504 32.653 1.00 22.68 9 GLY H N 1
ATOM 1698 C CA . GLY B 2 9 ? 2.673 10.410 31.990 1.00 24.35 9 GLY H CA 1
ATOM 1699 C C . GLY B 2 9 ? 3.449 10.997 30.802 1.00 24.01 9 GLY H C 1
ATOM 1700 O O . GLY B 2 9 ? 3.266 12.130 30.315 1.00 24.37 9 GLY H O 1
ATOM 1701 N N . GLY B 2 10 ? 4.377 10.164 30.381 1.00 23.21 10 GLY H N 1
ATOM 1702 C CA . GLY B 2 10 ? 5.276 10.501 29.272 1.00 20.76 10 GLY H CA 1
ATOM 1703 C C . GLY B 2 10 ? 6.614 9.819 29.529 1.00 20.33 10 GLY H C 1
ATOM 1704 O O . GLY B 2 10 ? 6.743 8.870 30.314 1.00 21.43 10 GLY H O 1
ATOM 1705 N N . LEU B 2 11 ? 7.588 10.334 28.802 1.00 19.24 11 LEU H N 1
ATOM 1706 C CA . LEU B 2 11 ? 8.972 9.862 28.830 1.00 18.86 11 LEU H CA 1
ATOM 1707 C C . LEU B 2 11 ? 9.716 10.419 30.039 1.00 18.19 11 LEU H C 1
ATOM 1708 O O . LEU B 2 11 ? 9.586 11.596 30.375 1.00 19.81 11 LEU H O 1
ATOM 1713 N N . VAL B 2 12 ? 10.373 9.472 30.679 1.00 17.33 12 VAL H N 1
ATOM 1714 C CA . VAL B 2 12 ? 11.148 9.774 31.899 1.00 16.49 12 VAL H CA 1
ATOM 1715 C C . VAL B 2 12 ? 12.420 8.941 31.767 1.00 18.56 12 VAL H C 1
ATOM 1716 O O . VAL B 2 12 ? 12.411 7.777 31.357 1.00 20.75 12 VAL H O 1
ATOM 1720 N N . GLN B 2 13 ? 13.488 9.561 32.201 1.00 22.40 13 GLN H N 1
ATOM 1721 C CA . GLN B 2 13 ? 14.812 8.919 32.195 1.00 25.14 13 GLN H CA 1
ATOM 1722 C C . GLN B 2 13 ? 14.896 7.861 33.286 1.00 24.21 13 GLN H C 1
ATOM 1723 O O . GLN B 2 13 ? 14.429 8.102 34.418 1.00 25.34 13 GLN H O 1
ATOM 1729 N N . PRO B 2 14 ? 15.537 6.728 33.029 1.00 23.66 14 PRO H N 1
ATOM 1730 C CA . PRO B 2 14 ? 15.781 5.656 34.009 1.00 22.75 14 PRO H CA 1
ATOM 1731 C C . PRO B 2 14 ? 16.487 6.212 35.245 1.00 23.86 14 PRO H C 1
ATOM 1732 O O . PRO B 2 14 ? 17.407 7.045 35.123 1.00 25.64 14 PRO H O 1
ATOM 1736 N N . GLY B 2 15 ? 16.005 5.878 36.418 1.00 21.36 15 GLY H N 1
ATOM 1737 C CA . GLY B 2 15 ? 16.548 6.433 37.657 1.00 23.75 15 GLY H CA 1
ATOM 1738 C C . GLY B 2 15 ? 15.890 7.775 37.983 1.00 24.86 15 GLY H C 1
ATOM 1739 O O . GLY B 2 15 ? 16.199 8.348 39.058 1.00 27.63 15 GLY H O 1
ATOM 1740 N N . GLY B 2 16 ? 15.033 8.298 37.129 1.00 22.72 16 GLY H N 1
ATOM 1741 C CA . GLY B 2 16 ? 14.321 9.561 37.324 1.00 22.67 16 GLY H CA 1
ATOM 1742 C C . GLY B 2 16 ? 13.127 9.338 38.257 1.00 23.80 16 GLY H C 1
ATOM 1743 O O . GLY B 2 16 ? 12.896 8.259 38.810 1.00 21.24 16 GLY H O 1
ATOM 1744 N N . SER B 2 17 ? 12.393 10.410 38.435 1.00 24.79 17 SER H N 1
ATOM 1745 C CA . SER B 2 17 ? 11.196 10.544 39.258 1.00 26.58 17 SER H CA 1
ATOM 1746 C C . SER B 2 17 ? 10.168 11.434 38.558 1.00 25.01 17 SER H C 1
ATOM 1747 O O . SER B 2 17 ? 10.488 12.318 37.754 1.00 23.45 17 SER H O 1
ATOM 1750 N N . LEU B 2 18 ? 8.895 11.171 38.802 1.00 21.98 18 LEU H N 1
ATOM 1751 C CA . LEU B 2 18 ? 7.780 11.941 38.228 1.00 21.14 18 LEU H CA 1
ATOM 1752 C C . LEU B 2 18 ? 6.569 11.895 39.161 1.00 20.04 18 LEU H C 1
ATOM 1753 O O . LEU B 2 18 ? 6.445 10.997 40.020 1.00 20.07 18 LEU H O 1
ATOM 1758 N N . LYS B 2 19 ? 5.661 12.837 38.962 1.00 18.72 19 LYS H N 1
ATOM 1759 C CA . LYS B 2 19 ? 4.423 12.855 39.765 1.00 18.86 19 LYS H CA 1
ATOM 1760 C C . LYS B 2 19 ? 3.280 12.781 38.753 1.00 16.46 19 LYS H C 1
ATOM 1761 O O . LYS B 2 19 ? 3.198 13.578 37.815 1.00 15.54 19 LYS H O 1
ATOM 1767 N N . LEU B 2 20 ? 2.381 11.852 38.985 1.00 14.29 20 LEU H N 1
ATOM 1768 C CA . LEU B 2 20 ? 1.174 11.682 38.164 1.00 15.11 20 LEU H CA 1
ATOM 1769 C C . LEU B 2 20 ? -0.022 12.275 38.907 1.00 13.54 20 LEU H C 1
ATOM 1770 O O . LEU B 2 20 ? -0.055 12.289 40.140 1.00 14.81 20 LEU H O 1
ATOM 1775 N N . SER B 2 21 ? -1.006 12.718 38.148 1.00 14.52 21 SER H N 1
ATOM 1776 C CA . SER B 2 21 ? -2.209 13.330 38.688 1.00 17.85 21 SER H CA 1
ATOM 1777 C C . SER B 2 21 ? -3.452 12.695 38.089 1.00 18.50 21 SER H C 1
ATOM 1778 O O . SER B 2 21 ? -3.425 12.255 36.941 1.00 21.50 21 SER H O 1
ATOM 1781 N N . CYS B 2 22 ? -4.518 12.671 38.852 1.00 17.83 22 CYS H N 1
ATOM 1782 C CA . CYS B 2 22 ? -5.808 12.119 38.430 1.00 20.03 22 CYS H CA 1
ATOM 1783 C C . CYS B 2 22 ? -6.850 13.131 38.889 1.00 21.76 22 CYS H C 1
ATOM 1784 O O . CYS B 2 22 ? -7.040 13.351 40.087 1.00 18.91 22 CYS H O 1
ATOM 1787 N N . ALA B 2 23 ? -7.475 13.724 37.894 1.00 22.56 23 ALA H N 1
ATOM 1788 C CA . ALA B 2 23 ? -8.492 14.765 38.129 1.00 23.59 23 ALA H CA 1
ATOM 1789 C C . ALA B 2 23 ? -9.856 14.101 38.175 1.00 24.57 23 ALA H C 1
ATOM 1790 O O . ALA B 2 23 ? -10.189 13.349 37.244 1.00 22.98 23 ALA H O 1
ATOM 1792 N N . ALA B 2 24 ? -10.599 14.373 39.241 1.00 23.00 24 ALA H N 1
ATOM 1793 C CA . ALA B 2 24 ? -11.910 13.716 39.348 1.00 25.94 24 ALA H CA 1
ATOM 1794 C C . ALA B 2 24 ? -13.020 14.753 39.269 1.00 29.50 24 ALA H C 1
ATOM 1795 O O . ALA B 2 24 ? -12.901 15.827 39.863 1.00 28.07 24 ALA H O 1
ATOM 1797 N N . SER B 2 25 ? -14.063 14.379 38.543 1.00 32.08 25 SER H N 1
ATOM 1798 C CA . SER B 2 25 ? -15.225 15.273 38.397 1.00 33.57 25 SER H CA 1
ATOM 1799 C C . SER B 2 25 ? -16.508 14.451 38.317 1.00 34.55 25 SER H C 1
ATOM 1800 O O . SER B 2 25 ? -16.516 13.283 37.891 1.00 35.37 25 SER H O 1
ATOM 1803 N N . GLY B 2 26 ? -17.580 15.115 38.702 1.00 35.51 26 GLY H N 1
ATOM 1804 C CA . GLY B 2 26 ? -18.952 14.626 38.670 1.00 36.30 26 GLY H CA 1
ATOM 1805 C C . GLY B 2 26 ? -19.463 13.848 39.863 1.00 37.71 26 GLY H C 1
ATOM 1806 O O . GLY B 2 26 ? -20.532 13.208 39.818 1.00 39.69 26 GLY H O 1
ATOM 1807 N N . PHE B 2 27 ? -18.681 13.866 40.912 1.00 35.93 27 PHE H N 1
ATOM 1808 C CA . PHE B 2 27 ? -18.892 13.214 42.210 1.00 35.36 27 PHE H CA 1
ATOM 1809 C C . PHE B 2 27 ? -18.103 14.055 43.223 1.00 35.92 27 PHE H C 1
ATOM 1810 O O . PHE B 2 27 ? -17.133 14.785 42.928 1.00 35.74 27 PHE H O 1
ATOM 1818 N N . ASP B 2 28 ? -18.509 13.858 44.465 1.00 36.53 28 ASP H N 1
ATOM 1819 C CA . ASP B 2 28 ? -17.854 14.563 45.595 1.00 36.71 28 ASP H CA 1
ATOM 1820 C C . ASP B 2 28 ? -16.700 13.643 45.996 1.00 34.62 28 ASP H C 1
ATOM 1821 O O . ASP B 2 28 ? -16.832 12.640 46.704 1.00 35.15 28 ASP H O 1
ATOM 1826 N N . PHE B 2 29 ? -15.553 14.024 45.475 1.00 32.36 29 PHE H N 1
ATOM 1827 C CA . PHE B 2 29 ? -14.254 13.360 45.618 1.00 30.09 29 PHE H CA 1
ATOM 1828 C C . PHE B 2 29 ? -13.887 13.051 47.073 1.00 30.60 29 PHE H C 1
ATOM 1829 O O . PHE B 2 29 ? -13.307 11.982 47.329 1.00 29.64 29 PHE H O 1
ATOM 1837 N N . SER B 2 30 ? -14.146 14.011 47.932 1.00 31.88 30 SER H N 1
ATOM 1838 C CA . SER B 2 30 ? -13.820 13.965 49.363 1.00 31.08 30 SER H CA 1
ATOM 1839 C C . SER B 2 30 ? -14.439 12.807 50.133 1.00 30.32 30 SER H C 1
ATOM 1840 O O . SER B 2 30 ? -13.920 12.470 51.206 1.00 29.06 30 SER H O 1
ATOM 1843 N N . LYS B 2 31 ? -15.468 12.171 49.612 1.00 30.65 31 LYS H N 1
ATOM 1844 C CA . LYS B 2 31 ? -16.111 11.065 50.338 1.00 30.46 31 LYS H CA 1
ATOM 1845 C C . LYS B 2 31 ? -15.634 9.665 49.955 1.00 29.89 31 LYS H C 1
ATOM 1846 O O . LYS B 2 31 ? -15.911 8.643 50.638 1.00 30.18 31 LYS H O 1
ATOM 1852 N N . TYR B 2 32 ? -14.873 9.552 48.878 1.00 26.32 32 TYR H N 1
ATOM 1853 C CA . TYR B 2 32 ? -14.462 8.225 48.401 1.00 22.28 32 TYR H CA 1
ATOM 1854 C C . TYR B 2 32 ? -12.999 7.896 48.541 1.00 21.06 32 TYR H C 1
ATOM 1855 O O . TYR B 2 32 ? -12.114 8.741 48.382 1.00 20.80 32 TYR H O 1
ATOM 1864 N N . TRP B 2 33 ? -12.821 6.601 48.776 1.00 19.60 33 TRP H N 1
ATOM 1865 C CA . TRP B 2 33 ? -11.519 5.924 48.821 1.00 17.06 33 TRP H CA 1
ATOM 1866 C C . TRP B 2 33 ? -11.056 5.879 47.343 1.00 16.60 33 TRP H C 1
ATOM 1867 O O . TRP B 2 33 ? -11.885 5.624 46.463 1.00 15.43 33 TRP H O 1
ATOM 1878 N N . MET B 2 34 ? -9.795 6.144 47.141 1.00 16.05 34 MET H N 1
ATOM 1879 C CA . MET B 2 34 ? -9.266 6.185 45.761 1.00 17.85 34 MET H CA 1
ATOM 1880 C C . MET B 2 34 ? -8.072 5.253 45.620 1.00 17.47 34 MET H C 1
ATOM 1881 O O . MET B 2 34 ? -7.332 5.070 46.594 1.00 16.80 34 MET H O 1
ATOM 1886 N N . SER B 2 35 ? -7.862 4.685 44.429 1.00 18.47 35 SER H N 1
ATOM 1887 C CA . SER B 2 35 ? -6.716 3.779 44.249 1.00 17.21 35 SER H CA 1
ATOM 1888 C C . SER B 2 35 ? -5.980 3.983 42.928 1.00 16.43 35 SER H C 1
ATOM 1889 O O . SER B 2 35 ? -6.489 4.657 42.014 1.00 13.97 35 SER H O 1
ATOM 1892 N N . TRP B 2 36 ? -4.795 3.407 42.859 1.00 13.56 36 TRP H N 1
ATOM 1893 C CA . TRP B 2 36 ? -3.971 3.405 41.630 1.00 14.00 36 TRP H CA 1
ATOM 1894 C C . TRP B 2 36 ? -3.748 1.934 41.260 1.00 14.62 36 TRP H C 1
ATOM 1895 O O . TRP B 2 36 ? -3.462 1.069 42.093 1.00 11.80 36 TRP H O 1
ATOM 1906 N N . VAL B 2 37 ? -3.830 1.621 39.994 1.00 14.81 37 VAL H N 1
ATOM 1907 C CA . VAL B 2 37 ? -3.592 0.285 39.418 1.00 14.22 37 VAL H CA 1
ATOM 1908 C C . VAL B 2 37 ? -2.622 0.539 38.245 1.00 14.75 37 VAL H C 1
ATOM 1909 O O . VAL B 2 37 ? -2.631 1.580 37.584 1.00 16.21 37 VAL H O 1
ATOM 1913 N N . ARG B 2 38 ? -1.787 -0.419 37.910 1.00 13.56 38 ARG H N 1
ATOM 1914 C CA . ARG B 2 38 ? -0.875 -0.284 36.754 1.00 12.81 38 ARG H CA 1
ATOM 1915 C C . ARG B 2 38 ? -0.990 -1.569 35.934 1.00 13.64 38 ARG H C 1
ATOM 1916 O O . ARG B 2 38 ? -1.304 -2.635 36.450 1.00 12.93 38 ARG H O 1
ATOM 1924 N N . GLN B 2 39 ? -0.603 -1.444 34.678 1.00 16.71 39 GLN H N 1
ATOM 1925 C CA . GLN B 2 39 ? -0.571 -2.526 33.706 1.00 17.61 39 GLN H CA 1
ATOM 1926 C C . GLN B 2 39 ? 0.587 -2.251 32.744 1.00 17.43 39 GLN H C 1
ATOM 1927 O O . GLN B 2 39 ? 0.567 -1.339 31.914 1.00 18.27 39 GLN H O 1
ATOM 1933 N N . ALA B 2 40 ? 1.564 -3.143 32.856 1.00 21.80 40 ALA H N 1
ATOM 1934 C CA . ALA B 2 40 ? 2.740 -3.142 31.951 1.00 24.06 40 ALA H CA 1
ATOM 1935 C C . ALA B 2 40 ? 2.262 -3.736 30.626 1.00 25.44 40 ALA H C 1
ATOM 1936 O O . ALA B 2 40 ? 1.318 -4.550 30.570 1.00 24.35 40 ALA H O 1
ATOM 1938 N N . PRO B 2 41 ? 2.864 -3.312 29.521 1.00 29.03 41 PRO H N 1
ATOM 1939 C CA . PRO B 2 41 ? 2.506 -3.766 28.163 1.00 30.49 41 PRO H CA 1
ATOM 1940 C C . PRO B 2 41 ? 2.511 -5.284 28.050 1.00 29.93 41 PRO H C 1
ATOM 1941 O O . PRO B 2 41 ? 3.518 -5.896 28.444 1.00 32.44 41 PRO H O 1
ATOM 1945 N N . GLY B 2 42 ? 1.351 -5.842 27.744 1.00 31.18 42 GLY H N 1
ATOM 1946 C CA . GLY B 2 42 ? 1.216 -7.308 27.660 1.00 30.61 42 GLY H CA 1
ATOM 1947 C C . GLY B 2 42 ? 1.111 -8.074 28.972 1.00 32.95 42 GLY H C 1
ATOM 1948 O O . GLY B 2 42 ? 0.990 -9.327 28.976 1.00 33.43 42 GLY H O 1
ATOM 1949 N N . LYS B 2 43 ? 1.160 -7.397 30.106 1.00 32.00 43 LYS H N 1
ATOM 1950 C CA . LYS B 2 43 ? 1.068 -8.024 31.438 1.00 30.30 43 LYS H CA 1
ATOM 1951 C C . LYS B 2 43 ? -0.326 -7.833 32.034 1.00 27.75 43 LYS H C 1
ATOM 1952 O O . LYS B 2 43 ? -1.222 -7.209 31.430 1.00 27.88 43 LYS H O 1
ATOM 1958 N N . GLY B 2 44 ? -0.580 -8.323 33.224 1.00 23.60 44 GLY H N 1
ATOM 1959 C CA . GLY B 2 44 ? -1.851 -8.210 33.943 1.00 23.85 44 GLY H CA 1
ATOM 1960 C C . GLY B 2 44 ? -1.899 -6.948 34.814 1.00 22.86 44 GLY H C 1
ATOM 1961 O O . GLY B 2 44 ? -1.028 -6.065 34.773 1.00 23.59 44 GLY H O 1
ATOM 1962 N N . LEU B 2 45 ? -2.954 -6.878 35.602 1.00 20.47 45 LEU H N 1
ATOM 1963 C CA . LEU B 2 45 ? -3.252 -5.761 36.506 1.00 20.48 45 LEU H CA 1
ATOM 1964 C C . LEU B 2 45 ? -2.500 -5.938 37.817 1.00 20.01 45 LEU H C 1
ATOM 1965 O O . LEU B 2 45 ? -2.488 -7.048 38.350 1.00 20.32 45 LEU H O 1
ATOM 1970 N N . GLU B 2 46 ? -1.918 -4.860 38.277 1.00 19.31 46 GLU H N 1
ATOM 1971 C CA . GLU B 2 46 ? -1.178 -4.830 39.544 1.00 18.64 46 GLU H CA 1
ATOM 1972 C C . GLU B 2 46 ? -1.620 -3.639 40.389 1.00 17.27 46 GLU H C 1
ATOM 1973 O O . GLU B 2 46 ? -1.517 -2.441 40.079 1.00 13.90 46 GLU H O 1
ATOM 1979 N N . TRP B 2 47 ? -2.067 -3.971 41.600 1.00 17.06 47 TRP H N 1
ATOM 1980 C CA . TRP B 2 47 ? -2.474 -2.878 42.516 1.00 16.66 47 TRP H CA 1
ATOM 1981 C C . TRP B 2 47 ? -1.250 -2.156 43.087 1.00 15.65 47 TRP H C 1
ATOM 1982 O O . TRP B 2 47 ? -0.252 -2.802 43.439 1.00 17.04 47 TRP H O 1
ATOM 1993 N N . ILE B 2 48 ? -1.321 -0.848 43.196 1.00 14.57 48 ILE H N 1
ATOM 1994 C CA . ILE B 2 48 ? -0.266 0.004 43.788 1.00 14.36 48 ILE H CA 1
ATOM 1995 C C . ILE B 2 48 ? -0.728 0.276 45.236 1.00 13.80 48 ILE H C 1
ATOM 1996 O O . ILE B 2 48 ? 0.050 0.078 46.197 1.00 12.60 48 ILE H O 1
ATOM 2001 N N . GLY B 2 49 ? -1.930 0.823 45.315 1.00 13.05 49 GLY H N 1
ATOM 2002 C CA . GLY B 2 49 ? -2.407 1.109 46.682 1.00 12.26 49 GLY H CA 1
ATOM 2003 C C . GLY B 2 49 ? -3.637 1.986 46.645 1.00 12.20 49 GLY H C 1
ATOM 2004 O O . GLY B 2 49 ? -4.231 2.343 45.613 1.00 12.78 49 GLY H O 1
ATOM 2005 N N . GLU B 2 50 ? -3.998 2.287 47.871 1.00 11.54 50 GLU H N 1
ATOM 2006 C CA . GLU B 2 50 ? -5.190 3.114 48.141 1.00 13.38 50 GLU H CA 1
ATOM 2007 C C . GLU B 2 50 ? -4.985 4.195 49.202 1.00 13.79 50 GLU H C 1
ATOM 2008 O O . GLU B 2 50 ? -4.051 4.136 50.027 1.00 13.77 50 GLU H O 1
ATOM 2014 N N . ILE B 2 51 ? -5.902 5.156 49.182 1.00 14.92 51 ILE H N 1
ATOM 2015 C CA . ILE B 2 51 ? -5.894 6.287 50.110 1.00 14.52 51 ILE H CA 1
ATOM 2016 C C . ILE B 2 51 ? -7.288 6.520 50.679 1.00 15.82 51 ILE H C 1
ATOM 2017 O O . ILE B 2 51 ? -8.281 6.727 49.977 1.00 14.73 51 ILE H O 1
ATOM 2022 N N . HIS B 2 52 ? -7.270 6.707 51.984 1.00 17.82 52 HIS H N 1
ATOM 2023 C CA . HIS B 2 52 ? -8.498 7.061 52.735 1.00 24.01 52 HIS H CA 1
ATOM 2024 C C . HIS B 2 52 ? -8.916 8.476 52.341 1.00 24.29 52 HIS H C 1
ATOM 2025 O O . HIS B 2 52 ? -8.072 9.356 52.054 1.00 23.87 52 HIS H O 1
ATOM 2032 N N . PRO B 2 53 ? -10.209 8.751 52.280 1.00 24.43 53 PRO H N 1
ATOM 2033 C CA . PRO B 2 53 ? -10.758 10.062 51.932 1.00 24.97 53 PRO H CA 1
ATOM 2034 C C . PRO B 2 53 ? -10.135 11.250 52.665 1.00 25.08 53 PRO H C 1
ATOM 2035 O O . PRO B 2 53 ? -9.992 12.297 52.019 1.00 26.25 53 PRO H O 1
ATOM 2039 N N . ASP B 2 54 ? -9.697 11.028 53.896 1.00 25.54 54 ASP H N 1
ATOM 2040 C CA . ASP B 2 54 ? -9.092 12.197 54.580 1.00 29.25 54 ASP H CA 1
ATOM 2041 C C . ASP B 2 54 ? -7.611 11.994 54.859 1.00 27.90 54 ASP H C 1
ATOM 2042 O O . ASP B 2 54 ? -6.998 12.492 55.817 1.00 29.54 54 ASP H O 1
ATOM 2047 N N . SER B 2 55 ? -6.866 11.359 53.972 1.00 24.56 55 SER H N 1
ATOM 2048 C CA . SER B 2 55 ? -5.430 11.116 53.897 1.00 24.67 55 SER H CA 1
ATOM 2049 C C . SER B 2 55 ? -4.730 10.403 55.045 1.00 26.04 55 SER H C 1
ATOM 2050 O O . SER B 2 55 ? -3.507 10.098 54.973 1.00 27.58 55 SER H O 1
ATOM 2053 N N . GLY B 2 56 ? -5.473 10.052 56.076 1.00 24.41 56 GLY H N 1
ATOM 2054 C CA . GLY B 2 56 ? -4.935 9.358 57.244 1.00 26.23 56 GLY H CA 1
ATOM 2055 C C . GLY B 2 56 ? -4.430 7.929 57.095 1.00 25.12 56 GLY H C 1
ATOM 2056 O O . GLY B 2 56 ? -3.525 7.485 57.852 1.00 27.53 56 GLY H O 1
ATOM 2057 N N . THR B 2 57 ? -5.025 7.157 56.208 1.00 21.70 57 THR H N 1
ATOM 2058 C CA . THR B 2 57 ? -4.620 5.771 55.992 1.00 19.91 57 THR H CA 1
ATOM 2059 C C . THR B 2 57 ? -4.278 5.582 54.500 1.00 17.95 57 THR H C 1
ATOM 2060 O O . THR B 2 57 ? -5.136 5.881 53.665 1.00 17.68 57 THR H O 1
ATOM 2064 N N . ILE B 2 58 ? -3.058 5.117 54.345 1.00 16.06 58 ILE H N 1
ATOM 2065 C CA . ILE B 2 58 ? -2.572 4.835 52.967 1.00 19.01 58 ILE H CA 1
ATOM 2066 C C . ILE B 2 58 ? -2.102 3.371 53.048 1.00 18.51 58 ILE H C 1
ATOM 2067 O O . ILE B 2 58 ? -1.230 3.032 53.861 1.00 20.77 58 ILE H O 1
ATOM 2072 N N . ASN B 2 59 ? -2.689 2.593 52.154 1.00 19.07 59 ASN H N 1
ATOM 2073 C CA . ASN B 2 59 ? -2.327 1.156 52.088 1.00 19.11 59 ASN H CA 1
ATOM 2074 C C . ASN B 2 59 ? -1.619 0.908 50.756 1.00 19.16 59 ASN H C 1
ATOM 2075 O O . ASN B 2 59 ? -2.022 1.485 49.745 1.00 21.41 59 ASN H O 1
ATOM 2080 N N . TYR B 2 60 ? -0.599 0.095 50.764 1.00 18.20 60 TYR H N 1
ATOM 2081 C CA . TYR B 2 60 ? 0.178 -0.228 49.555 1.00 20.60 60 TYR H CA 1
ATOM 2082 C C . TYR B 2 60 ? 0.376 -1.727 49.418 1.00 21.27 60 TYR H C 1
ATOM 2083 O O . TYR B 2 60 ? 0.268 -2.447 50.421 1.00 22.06 60 TYR H O 1
ATOM 2092 N N . THR B 2 61 ? 0.752 -2.169 48.216 1.00 23.03 61 THR H N 1
ATOM 2093 C CA . THR B 2 61 ? 1.206 -3.532 47.901 1.00 22.11 61 THR H CA 1
ATOM 2094 C C . THR B 2 61 ? 2.624 -3.523 48.525 1.00 24.30 61 THR H C 1
ATOM 2095 O O . THR B 2 61 ? 3.445 -2.671 48.145 1.00 22.95 61 THR H O 1
ATOM 2099 N N . PRO B 2 62 ? 2.835 -4.409 49.483 1.00 26.74 62 PRO H N 1
ATOM 2100 C CA . PRO B 2 62 ? 4.085 -4.513 50.239 1.00 27.94 62 PRO H CA 1
ATOM 2101 C C . PRO B 2 62 ? 5.385 -4.342 49.474 1.00 28.98 62 PRO H C 1
ATOM 2102 O O . PRO B 2 62 ? 6.290 -3.622 49.893 1.00 28.88 62 PRO H O 1
ATOM 2106 N N . SER B 2 63 ? 5.439 -4.925 48.293 1.00 32.17 63 SER H N 1
ATOM 2107 C CA . SER B 2 63 ? 6.641 -4.823 47.450 1.00 35.22 63 SER H CA 1
ATOM 2108 C C . SER B 2 63 ? 6.907 -3.418 46.900 1.00 35.62 63 SER H C 1
ATOM 2109 O O . SER B 2 63 ? 8.066 -3.004 46.733 1.00 35.99 63 SER H O 1
ATOM 2112 N N . LEU B 2 64 ? 5.825 -2.716 46.620 1.00 34.64 64 LEU H N 1
ATOM 2113 C CA . L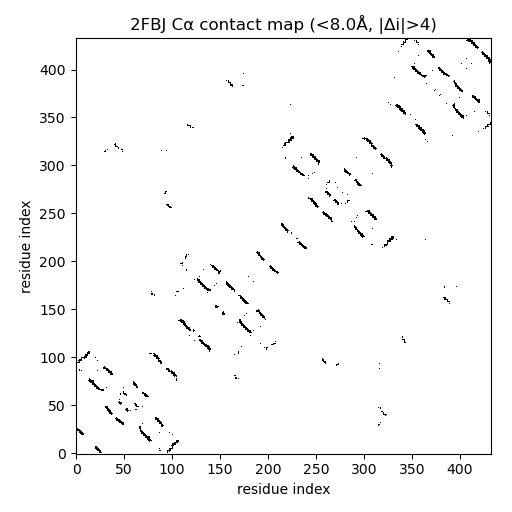EU B 2 64 ? 5.830 -1.384 46.016 1.00 34.20 64 LEU H CA 1
ATOM 2114 C C . LEU B 2 64 ? 5.841 -0.242 47.014 1.00 36.77 64 LEU H C 1
ATOM 2115 O O . LEU B 2 64 ? 6.026 0.926 46.621 1.00 37.37 64 LEU H O 1
ATOM 2120 N N . LYS B 2 65 ? 5.721 -0.502 48.286 1.00 39.46 65 LYS H N 1
ATOM 2121 C CA . LYS B 2 65 ? 5.776 0.428 49.413 1.00 42.62 65 LYS H CA 1
ATOM 2122 C C . LYS B 2 65 ? 6.998 1.349 49.384 1.00 44.43 65 LYS H C 1
ATOM 2123 O O . LYS B 2 65 ? 6.926 2.508 49.825 1.00 45.68 65 LYS H O 1
ATOM 2129 N N . ASP B 2 66 ? 8.087 0.856 48.831 1.00 45.53 66 ASP H N 1
ATOM 2130 C CA . ASP B 2 66 ? 9.420 1.446 48.699 1.00 46.04 66 ASP H CA 1
ATOM 2131 C C . ASP B 2 66 ? 9.653 2.362 47.508 1.00 44.38 66 ASP H C 1
ATOM 2132 O O . ASP B 2 66 ? 10.758 2.947 47.410 1.00 46.07 66 ASP H O 1
ATOM 2137 N N . LYS B 2 67 ? 8.727 2.560 46.583 1.00 40.36 67 LYS H N 1
ATOM 2138 C CA . LYS B 2 67 ? 8.997 3.484 45.459 1.00 37.74 67 LYS H CA 1
ATOM 2139 C C . LYS B 2 67 ? 7.817 4.357 45.033 1.00 34.32 67 LYS H C 1
ATOM 2140 O O . LYS B 2 67 ? 7.968 5.281 44.206 1.00 32.27 67 LYS H O 1
ATOM 2146 N N . PHE B 2 68 ? 6.661 4.151 45.625 1.00 30.80 68 PHE H N 1
ATOM 2147 C CA . PHE B 2 68 ? 5.439 4.902 45.290 1.00 27.33 68 PHE H CA 1
ATOM 2148 C C . PHE B 2 68 ? 4.905 5.629 46.518 1.00 25.19 68 PHE H C 1
ATOM 2149 O O . PHE B 2 68 ? 4.946 5.130 47.643 1.00 24.73 68 PHE H O 1
ATOM 2157 N N . ILE B 2 69 ? 4.405 6.829 46.321 1.00 23.18 69 ILE H N 1
ATOM 2158 C CA . ILE B 2 69 ? 3.824 7.633 47.403 1.00 20.97 69 ILE H CA 1
ATOM 2159 C C . ILE B 2 69 ? 2.481 8.092 46.827 1.00 19.51 69 ILE H C 1
ATOM 2160 O O . ILE B 2 69 ? 2.452 8.788 45.803 1.00 20.35 69 ILE H O 1
ATOM 2165 N N . ILE B 2 70 ? 1.447 7.691 47.525 1.00 16.20 70 ILE H N 1
ATOM 2166 C CA . ILE B 2 70 ? 0.072 8.072 47.174 1.00 15.43 70 ILE H CA 1
ATOM 2167 C C . ILE B 2 70 ? -0.232 9.270 48.089 1.00 16.50 70 ILE H C 1
ATOM 2168 O O . ILE B 2 70 ? 0.049 9.228 49.291 1.00 20.14 70 ILE H O 1
ATOM 2173 N N . SER B 2 71 ? -0.919 10.220 47.510 1.00 15.95 71 SER H N 1
ATOM 2174 C CA . SER B 2 71 ? -1.388 11.449 48.172 1.00 17.09 71 SER H CA 1
ATOM 2175 C C . SER B 2 71 ? -2.612 11.975 47.431 1.00 18.36 71 SER H C 1
ATOM 2176 O O . SER B 2 71 ? -2.972 11.560 46.313 1.00 19.75 71 SER H O 1
ATOM 2179 N N . ARG B 2 72 ? -3.316 12.908 48.035 1.00 17.82 72 ARG H N 1
ATOM 2180 C CA . ARG B 2 72 ? -4.535 13.520 47.498 1.00 20.13 72 ARG H CA 1
ATOM 2181 C C . ARG B 2 72 ? -4.696 14.952 48.034 1.00 22.22 72 ARG H C 1
ATOM 2182 O O . ARG B 2 72 ? -4.145 15.307 49.093 1.00 20.73 72 ARG H O 1
ATOM 2190 N N . ASP B 2 73 ? -5.483 15.750 47.318 1.00 25.74 73 ASP H N 1
ATOM 2191 C CA . ASP B 2 73 ? -5.687 17.124 47.847 1.00 30.26 73 ASP H CA 1
ATOM 2192 C C . ASP B 2 73 ? -7.043 17.155 48.567 1.00 33.46 73 ASP H C 1
ATOM 2193 O O . ASP B 2 73 ? -7.080 17.149 49.832 1.00 36.03 73 ASP H O 1
ATOM 2198 N N . ASN B 2 74 ? -8.113 17.142 47.810 1.00 33.14 74 ASN H N 1
ATOM 2199 C CA . ASN B 2 74 ? -9.544 17.183 48.124 1.00 33.76 74 ASN H CA 1
ATOM 2200 C C . ASN B 2 74 ? -10.062 18.549 47.648 1.00 33.84 74 ASN H C 1
ATOM 2201 O O . ASN B 2 74 ? -11.104 18.598 46.978 1.00 34.07 74 ASN H O 1
ATOM 2206 N N . ALA B 2 75 ? -9.358 19.632 47.899 1.00 34.84 75 ALA H N 1
ATOM 2207 C CA . ALA B 2 75 ? -9.731 20.978 47.419 1.00 35.86 75 ALA H CA 1
ATOM 2208 C C . ALA B 2 75 ? -9.631 20.976 45.890 1.00 36.79 75 ALA H C 1
ATOM 2209 O O . ALA B 2 75 ? -10.617 21.258 45.191 1.00 38.54 75 ALA H O 1
ATOM 2211 N N . LYS B 2 76 ? -8.474 20.536 45.426 1.00 37.21 76 LYS H N 1
ATOM 2212 C CA . LYS B 2 76 ? -8.134 20.410 44.007 1.00 37.16 76 LYS H CA 1
ATOM 2213 C C . LYS B 2 76 ? -8.802 19.222 43.342 1.00 36.22 76 LYS H C 1
ATOM 2214 O O . LYS B 2 76 ? -8.799 19.065 42.103 1.00 35.79 76 LYS H O 1
ATOM 2220 N N . ASN B 2 77 ? -9.424 18.327 44.110 1.00 35.28 77 ASN H N 1
ATOM 2221 C CA . ASN B 2 77 ? -10.120 17.098 43.669 1.00 32.30 77 ASN H CA 1
ATOM 2222 C C . ASN B 2 77 ? -9.189 16.223 42.821 1.00 28.32 77 ASN H C 1
ATOM 2223 O O . ASN B 2 77 ? -9.497 15.620 41.776 1.00 30.11 77 ASN H O 1
ATOM 2228 N N . SER B 2 78 ? -7.932 16.190 43.239 1.00 24.39 78 SER H N 1
ATOM 2229 C CA . SER B 2 78 ? -6.872 15.433 42.591 1.00 23.33 78 SER H CA 1
ATOM 2230 C C . SER B 2 78 ? -6.235 14.435 43.570 1.00 21.14 78 SER H C 1
ATOM 2231 O O . SER B 2 78 ? -6.137 14.604 44.783 1.00 19.52 78 SER H O 1
ATOM 2234 N N . LEU B 2 79 ? -5.892 13.327 42.969 1.00 19.95 79 LEU H N 1
ATOM 2235 C CA . LEU B 2 79 ? -5.168 12.179 43.496 1.00 17.46 79 LEU H CA 1
ATOM 2236 C C . LEU B 2 79 ? -3.797 12.228 42.791 1.00 17.77 79 LEU H C 1
ATOM 2237 O O . LEU B 2 79 ? -3.707 12.515 41.586 1.00 17.41 79 LEU H O 1
ATOM 2242 N N . TYR B 2 80 ? -2.759 11.904 43.527 1.00 16.93 80 TYR H N 1
ATOM 2243 C CA . TYR B 2 80 ? -1.384 11.902 43.024 1.00 16.63 80 TYR H CA 1
ATOM 2244 C C . TYR B 2 80 ? -0.667 10.579 43.285 1.00 16.74 80 TYR H C 1
ATOM 2245 O O . TYR B 2 80 ? -0.999 9.788 44.180 1.00 15.63 80 TYR H O 1
ATOM 2254 N N . LEU B 2 81 ? 0.350 10.329 42.472 1.00 14.94 81 LEU H N 1
ATOM 2255 C CA . LEU B 2 81 ? 1.239 9.183 42.581 1.00 16.27 81 LEU H CA 1
ATOM 2256 C C . LEU B 2 81 ? 2.658 9.691 42.290 1.00 18.71 81 LEU H C 1
ATOM 2257 O O . LEU B 2 81 ? 2.942 10.125 41.173 1.00 20.38 81 LEU H O 1
ATOM 2262 N N . GLN B 2 82 ? 3.529 9.501 43.258 1.00 21.49 82 GLN H N 1
ATOM 2263 C CA . GLN B 2 82 ? 4.948 9.889 43.093 1.00 24.39 82 GLN H CA 1
ATOM 2264 C C . GLN B 2 82 ? 5.725 8.587 42.892 1.00 23.93 82 GLN H C 1
ATOM 2265 O O . GLN B 2 82 ? 5.628 7.674 43.718 1.00 23.62 82 GLN H O 1
ATOM 2271 N N . MET B 2 83 ? 6.484 8.500 41.816 1.00 25.91 83 MET H N 1
ATOM 2272 C CA . MET B 2 83 ? 7.323 7.349 41.461 1.00 28.47 83 MET H CA 1
ATOM 2273 C C . MET B 2 83 ? 8.761 7.888 41.569 1.00 29.56 83 MET H C 1
ATOM 2274 O O . MET B 2 83 ? 9.144 8.853 40.896 1.00 27.62 83 MET H O 1
ATOM 2279 N N . SER B 2 84 ? 9.507 7.203 42.413 1.00 31.86 84 SER H N 1
ATOM 2280 C CA . SER B 2 84 ? 10.865 7.662 42.712 1.00 36.06 84 SER H CA 1
ATOM 2281 C C . SER B 2 84 ? 12.088 7.113 42.019 1.00 36.99 84 SER H C 1
ATOM 2282 O O . SER B 2 84 ? 12.918 8.019 41.724 1.00 42.32 84 SER H O 1
ATOM 2285 N N . LYS B 2 85 ? 12.384 5.862 41.784 1.00 34.83 85 LYS H N 1
ATOM 2286 C CA . LYS B 2 85 ? 13.704 5.585 41.134 1.00 33.93 85 LYS H CA 1
ATOM 2287 C C . LYS B 2 85 ? 13.408 4.566 40.045 1.00 31.79 85 LYS H C 1
ATOM 2288 O O . LYS B 2 85 ? 13.754 3.383 39.955 1.00 30.70 85 LYS H O 1
ATOM 2294 N N . VAL B 2 86 ? 12.631 5.080 39.113 1.00 29.10 86 VAL H N 1
ATOM 2295 C CA . VAL B 2 86 ? 12.000 4.500 37.918 1.00 27.61 86 VAL H CA 1
ATOM 2296 C C . VAL B 2 86 ? 12.981 3.655 37.118 1.00 28.62 86 VAL H C 1
ATOM 2297 O O . VAL B 2 86 ? 14.113 4.027 36.787 1.00 27.89 86 VAL H O 1
ATOM 2301 N N . ARG B 2 87 ? 12.554 2.436 36.874 1.00 28.68 87 ARG H N 1
ATOM 2302 C CA . ARG B 2 87 ? 13.254 1.394 36.112 1.00 30.25 87 ARG H CA 1
ATOM 2303 C C . ARG B 2 87 ? 12.475 1.127 34.830 1.00 29.04 87 ARG H C 1
ATOM 2304 O O . ARG B 2 87 ? 11.249 1.355 34.767 1.00 27.47 87 ARG H O 1
ATOM 2312 N N . SER B 2 88 ? 13.116 0.556 33.823 1.00 28.67 88 SER H N 1
ATOM 2313 C CA . SER B 2 88 ? 12.484 0.193 32.542 1.00 31.00 88 SER H CA 1
ATOM 2314 C C . SER B 2 88 ? 11.214 -0.650 32.682 1.00 32.41 88 SER H C 1
ATOM 2315 O O . SER B 2 88 ? 10.240 -0.643 31.920 1.00 35.95 88 SER H O 1
ATOM 2318 N N . GLU B 2 89 ? 11.190 -1.415 33.724 1.00 30.64 89 GLU H N 1
ATOM 2319 C CA . GLU B 2 89 ? 10.309 -2.347 34.385 1.00 31.34 89 GLU H CA 1
ATOM 2320 C C . GLU B 2 89 ? 9.034 -1.650 34.853 1.00 29.26 89 GLU H C 1
ATOM 2321 O O . GLU B 2 89 ? 7.962 -2.271 34.866 1.00 29.41 89 GLU H O 1
ATOM 2327 N N . ASP B 2 90 ? 9.119 -0.369 35.152 1.00 25.55 90 ASP H N 1
ATOM 2328 C CA . ASP B 2 90 ? 8.042 0.512 35.594 1.00 21.69 90 ASP H CA 1
ATOM 2329 C C . ASP B 2 90 ? 7.258 1.092 34.423 1.00 20.31 90 ASP H C 1
ATOM 2330 O O . ASP B 2 90 ? 6.214 1.738 34.655 1.00 18.82 90 ASP H O 1
ATOM 2335 N N . THR B 2 91 ? 7.637 0.870 33.180 1.00 19.74 91 THR H N 1
ATOM 2336 C CA . THR B 2 91 ? 6.936 1.287 31.948 1.00 18.69 91 THR H CA 1
ATOM 2337 C C . THR B 2 91 ? 5.548 0.635 31.983 1.00 19.21 91 THR H C 1
ATOM 2338 O O . THR B 2 91 ? 5.486 -0.603 32.068 1.00 21.15 91 THR H O 1
ATOM 2342 N N . ALA B 2 92 ? 4.466 1.390 32.012 1.00 18.74 92 ALA H N 1
ATOM 2343 C CA . ALA B 2 92 ? 3.094 0.876 32.107 1.00 17.18 92 ALA H CA 1
ATOM 2344 C C . ALA B 2 92 ? 2.049 1.977 31.995 1.00 15.72 92 ALA H C 1
ATOM 2345 O O . ALA B 2 92 ? 2.371 3.178 32.088 1.00 15.14 92 ALA H O 1
ATOM 2347 N N . LEU B 2 93 ? 0.796 1.555 31.828 1.00 15.35 93 LEU H N 1
ATOM 2348 C CA . LEU B 2 93 ? -0.337 2.465 31.894 1.00 15.09 93 LEU H CA 1
ATOM 2349 C C . LEU B 2 93 ? -0.718 2.441 33.392 1.00 16.51 93 LEU H C 1
ATOM 2350 O O . LEU B 2 93 ? -0.803 1.371 34.042 1.00 13.32 93 LEU H O 1
ATOM 2355 N N . TYR B 2 94 ? -0.861 3.660 33.882 1.00 16.70 94 TYR H N 1
ATOM 2356 C CA . TYR B 2 94 ? -1.210 3.924 35.301 1.00 15.17 94 TYR H CA 1
ATOM 2357 C C . TYR B 2 94 ? -2.643 4.424 35.319 1.00 15.15 94 TYR H C 1
ATOM 2358 O O . TYR B 2 94 ? -2.943 5.418 34.657 1.00 17.57 94 TYR H O 1
ATOM 2367 N N . TYR B 2 95 ? -3.482 3.699 36.029 1.00 13.60 95 TYR H N 1
ATOM 2368 C CA . TYR B 2 95 ? -4.897 4.029 36.120 1.00 15.32 95 TYR H CA 1
ATOM 2369 C C . TYR B 2 95 ? -5.298 4.454 37.528 1.00 16.36 95 TYR H C 1
ATOM 2370 O O . TYR B 2 95 ? -4.846 3.809 38.498 1.00 15.11 95 TYR H O 1
ATOM 2379 N N . CYS B 2 96 ? -6.086 5.521 37.574 1.00 14.81 96 CYS H N 1
ATOM 2380 C CA . CYS B 2 96 ? -6.632 5.836 38.924 1.00 14.04 96 CYS H CA 1
ATOM 2381 C C . CYS B 2 96 ? -8.052 5.266 38.862 1.00 13.07 96 CYS H C 1
ATOM 2382 O O . CYS B 2 96 ? -8.717 5.190 37.804 1.00 15.69 96 CYS H O 1
ATOM 2385 N N . ALA B 2 97 ? -8.553 4.858 40.007 1.00 13.97 97 ALA H N 1
ATOM 2386 C CA . ALA B 2 97 ? -9.897 4.293 40.119 1.00 14.28 97 ALA H CA 1
ATOM 2387 C C . ALA B 2 97 ? -10.579 4.741 41.415 1.00 16.30 97 ALA H C 1
ATOM 2388 O O . ALA B 2 97 ? -9.909 4.970 42.434 1.00 17.05 97 ALA H O 1
ATOM 2390 N N . ARG B 2 98 ? -11.895 4.817 41.329 1.00 16.98 98 ARG H N 1
ATOM 2391 C CA . ARG B 2 98 ? -12.702 5.176 42.516 1.00 19.16 98 ARG H CA 1
ATOM 2392 C C . ARG B 2 98 ? -13.179 3.856 43.131 1.00 19.39 98 ARG H C 1
ATOM 2393 O O . ARG B 2 98 ? -13.833 3.013 42.479 1.00 16.67 98 ARG H O 1
ATOM 2401 N N . LEU B 2 99 ? -12.829 3.697 44.389 1.00 20.31 99 LEU H N 1
ATOM 2402 C CA . LEU B 2 99 ? -13.202 2.480 45.106 1.00 23.85 99 LEU H CA 1
ATOM 2403 C C . LEU B 2 99 ? -14.582 2.592 45.735 1.00 23.97 99 LEU H C 1
ATOM 2404 O O . LEU B 2 99 ? -15.043 3.623 46.237 1.00 23.66 99 LEU H O 1
ATOM 2409 N N . HIS B 2 100 ? -15.197 1.433 45.745 1.00 24.86 100 HIS H N 1
ATOM 2410 C CA . HIS B 2 100 ? -16.510 1.317 46.439 1.00 26.32 100 HIS H CA 1
ATOM 2411 C C . HIS B 2 100 ? -16.359 0.345 47.586 1.00 23.41 100 HIS H C 1
ATOM 2412 O O . HIS B 2 100 ? -15.262 -0.204 47.844 1.00 23.85 100 HIS H O 1
ATOM 2419 N N . TYR B 2 101 ? -17.432 0.087 48.326 1.00 21.78 101 TYR H N 1
ATOM 2420 C CA . TYR B 2 101 ? -17.439 -0.879 49.440 1.00 22.28 101 TYR H CA 1
ATOM 2421 C C . TYR B 2 101 ? -17.035 -2.254 48.918 1.00 21.37 101 TYR H C 1
ATOM 2422 O O . TYR B 2 101 ? -17.337 -2.623 47.759 1.00 20.27 101 TYR H O 1
ATOM 2431 N N . TYR B 2 102 ? -16.327 -3.009 49.733 1.00 19.69 102 TYR H N 1
ATOM 2432 C CA . TYR B 2 102 ? -15.822 -4.359 49.439 1.00 18.55 102 TYR H CA 1
ATOM 2433 C C . TYR B 2 102 ? -14.637 -4.363 48.467 1.00 18.22 102 TYR H C 1
ATOM 2434 O O . TYR B 2 102 ? -14.197 -5.404 47.938 1.00 14.48 102 TYR H O 1
ATOM 2443 N N . GLY B 2 103 ? -13.975 -3.223 48.320 1.00 17.40 103 GLY H N 1
ATOM 2444 C CA . GLY B 2 103 ? -12.785 -2.923 47.545 1.00 18.85 103 GLY H CA 1
ATOM 2445 C C . GLY B 2 103 ? -12.918 -3.142 46.042 1.00 20.70 103 GLY H C 1
ATOM 2446 O O . GLY B 2 103 ? -12.066 -3.667 45.306 1.00 20.74 103 GLY H O 1
ATOM 2447 N N . TYR B 2 104 ? -14.052 -2.680 45.550 1.00 19.92 104 TYR H N 1
ATOM 2448 C CA . TYR B 2 104 ? -14.372 -2.799 44.123 1.00 20.14 104 TYR H CA 1
ATOM 2449 C C . TYR B 2 104 ? -13.986 -1.523 43.386 1.00 18.09 104 TYR H C 1
ATOM 2450 O O . TYR B 2 104 ? -14.437 -0.471 43.833 1.00 17.13 104 TYR H O 1
ATOM 2459 N N . ASN B 2 105 ? -13.336 -1.653 42.249 1.00 18.57 105 ASN H N 1
ATOM 2460 C CA . ASN B 2 105 ? -12.953 -0.485 41.413 1.00 18.48 105 ASN H CA 1
ATOM 2461 C C . ASN B 2 105 ? -14.164 -0.279 40.485 1.00 18.59 105 ASN H C 1
ATOM 2462 O O . ASN B 2 105 ? -14.299 -0.874 39.407 1.00 17.18 105 ASN H O 1
ATOM 2467 N N . ALA B 2 106 ? -15.094 0.542 40.955 1.00 16.79 106 ALA H N 1
ATOM 2468 C CA . ALA B 2 106 ? -16.354 0.839 40.282 1.00 19.81 106 ALA H CA 1
ATOM 2469 C C . ALA B 2 106 ? -16.167 1.739 39.063 1.00 20.23 106 ALA H C 1
ATOM 2470 O O . ALA B 2 106 ? -16.924 1.509 38.095 1.00 20.98 106 ALA H O 1
ATOM 2472 N N . TYR B 2 107 ? -15.264 2.698 39.134 1.00 19.26 107 TYR H N 1
ATOM 2473 C CA . TYR B 2 107 ? -15.017 3.596 37.995 1.00 22.62 107 TYR H CA 1
ATOM 2474 C C . TYR B 2 107 ? -13.507 3.704 37.795 1.00 21.48 107 TYR H C 1
ATOM 2475 O O . TYR B 2 107 ? -12.745 3.838 38.753 1.00 24.66 107 TYR H O 1
ATOM 2484 N N . TRP B 2 108 ? -13.109 3.677 36.551 1.00 19.21 108 TRP H N 1
ATOM 2485 C CA . TRP B 2 108 ? -11.692 3.709 36.185 1.00 19.76 108 TRP H CA 1
ATOM 2486 C C . TRP B 2 108 ? -11.405 4.851 35.216 1.00 21.92 108 TRP H C 1
ATOM 2487 O O . TRP B 2 108 ? -12.257 5.236 34.397 1.00 22.07 108 TRP H O 1
ATOM 2498 N N . GLY B 2 109 ? -10.170 5.337 35.273 1.00 21.64 109 GLY H N 1
ATOM 2499 C CA . GLY B 2 109 ? -9.763 6.369 34.296 1.00 21.30 109 GLY H CA 1
ATOM 2500 C C . GLY B 2 109 ? -9.351 5.642 33.012 1.00 23.47 109 GLY H C 1
ATOM 2501 O O . GLY B 2 109 ? -9.431 4.404 32.830 1.00 23.32 109 GLY H O 1
ATOM 2502 N N . GLN B 2 110 ? -8.910 6.439 32.049 1.00 23.19 110 GLN H N 1
ATOM 2503 C CA . GLN B 2 110 ? -8.437 5.809 30.795 1.00 24.52 110 GLN H CA 1
ATOM 2504 C C . GLN B 2 110 ? -6.956 5.484 30.898 1.00 21.76 110 GLN H C 1
ATOM 2505 O O . GLN B 2 110 ? -6.448 4.743 30.042 1.00 23.58 110 GLN H O 1
ATOM 2511 N N . GLY B 2 111 ? -6.235 5.917 31.913 1.00 21.10 111 GLY H N 1
ATOM 2512 C CA . GLY B 2 111 ? -4.825 5.596 32.107 1.00 21.12 111 GLY H CA 1
ATOM 2513 C C . GLY B 2 111 ? -3.872 6.549 31.402 1.00 20.90 111 GLY H C 1
ATOM 2514 O O . GLY B 2 111 ? -4.258 7.162 30.402 1.00 19.62 111 GLY H O 1
ATOM 2515 N N . THR B 2 112 ? -2.692 6.663 31.973 1.00 18.58 112 THR H N 1
ATOM 2516 C CA . THR B 2 112 ? -1.629 7.526 31.402 1.00 17.94 112 THR H CA 1
ATOM 2517 C C . THR B 2 112 ? -0.400 6.632 31.269 1.00 16.91 112 THR H C 1
ATOM 2518 O O . THR B 2 112 ? -0.055 5.874 32.208 1.00 15.21 112 THR H O 1
ATOM 2522 N N . LEU B 2 113 ? 0.307 6.728 30.159 1.00 13.11 113 LEU H N 1
ATOM 2523 C CA . LEU B 2 113 ? 1.480 5.888 29.920 1.00 14.58 113 LEU H CA 1
ATOM 2524 C C . LEU B 2 113 ? 2.770 6.523 30.428 1.00 13.76 113 LEU H C 1
ATOM 2525 O O . LEU B 2 113 ? 3.087 7.684 30.114 1.00 16.20 113 LEU H O 1
ATOM 2530 N N . VAL B 2 114 ? 3.536 5.712 31.115 1.00 14.69 114 VAL H N 1
ATOM 2531 C CA . VAL B 2 114 ? 4.858 6.143 31.617 1.00 16.08 114 VAL H CA 1
ATOM 2532 C C . VAL B 2 114 ? 5.825 5.233 30.816 1.00 14.68 114 VAL H C 1
ATOM 2533 O O . VAL B 2 114 ? 5.714 4.016 30.925 1.00 15.40 114 VAL H O 1
ATOM 2537 N N . THR B 2 115 ? 6.763 5.867 30.173 1.00 16.15 115 THR H N 1
ATOM 2538 C CA . THR B 2 115 ? 7.810 5.224 29.366 1.00 15.37 115 THR H CA 1
ATOM 2539 C C . THR B 2 115 ? 9.130 5.673 30.015 1.00 13.19 115 THR H C 1
ATOM 2540 O O . THR B 2 115 ? 9.533 6.841 30.030 1.00 14.95 115 THR H O 1
ATOM 2544 N N . VAL B 2 116 ? 9.785 4.668 30.524 1.00 15.31 116 VAL H N 1
ATOM 2545 C CA . VAL B 2 116 ? 11.065 4.800 31.248 1.00 16.98 116 VAL H CA 1
ATOM 2546 C C . VAL B 2 116 ? 12.092 4.405 30.175 1.00 18.35 116 VAL H C 1
ATOM 2547 O O . VAL B 2 116 ? 12.321 3.214 29.894 1.00 20.07 116 VAL H O 1
ATOM 2551 N N . SER B 2 117 ? 12.684 5.435 29.607 1.00 18.41 117 SER H N 1
ATOM 2552 C CA . SER B 2 117 ? 13.673 5.280 28.515 1.00 19.20 117 SER H CA 1
ATOM 2553 C C . SER B 2 117 ? 14.478 6.575 28.416 1.00 21.71 117 SER H C 1
ATOM 2554 O O . SER B 2 117 ? 14.069 7.679 28.833 1.00 24.03 117 SER H O 1
ATOM 2557 N N . ALA B 2 118 ? 15.655 6.399 27.862 1.00 24.43 118 ALA H N 1
ATOM 2558 C CA . ALA B 2 118 ? 16.687 7.378 27.530 1.00 26.76 118 ALA H CA 1
ATOM 2559 C C . ALA B 2 118 ? 16.612 7.851 26.078 1.00 29.23 118 ALA H C 1
ATOM 2560 O O . ALA B 2 118 ? 17.159 8.913 25.712 1.00 32.07 118 ALA H O 1
ATOM 2562 N N . GLU B 2 119 ? 15.944 7.099 25.236 1.00 30.18 119 GLU H N 1
ATOM 2563 C CA . GLU B 2 119 ? 15.693 7.275 23.811 1.00 30.42 119 GLU H CA 1
ATOM 2564 C C . GLU B 2 119 ? 14.768 8.467 23.614 1.00 29.69 119 GLU H C 1
ATOM 2565 O O . GLU B 2 119 ? 13.756 8.605 24.312 1.00 27.91 119 GLU H O 1
ATOM 2571 N N . SER B 2 120 ? 15.168 9.283 22.648 1.00 29.52 120 SER H N 1
ATOM 2572 C CA . SER B 2 120 ? 14.409 10.508 22.367 1.00 29.47 120 SER H CA 1
ATOM 2573 C C . SER B 2 120 ? 13.139 10.247 21.583 1.00 26.77 120 SER H C 1
ATOM 2574 O O . SER B 2 120 ? 12.987 9.334 20.744 1.00 25.27 120 SER H O 1
ATOM 2577 N N . ALA B 2 121 ? 12.167 11.113 21.835 1.00 22.58 121 ALA H N 1
ATOM 2578 C CA . ALA B 2 121 ? 10.858 11.111 21.166 1.00 22.35 121 ALA H CA 1
ATOM 2579 C C . ALA B 2 121 ? 11.061 11.336 19.664 1.00 21.15 121 ALA H C 1
ATOM 2580 O O . ALA B 2 121 ? 12.067 11.888 19.188 1.00 19.25 121 ALA H O 1
ATOM 2582 N N . ARG B 2 122 ? 10.143 10.779 18.902 1.00 20.95 122 ARG H N 1
ATOM 2583 C CA . ARG B 2 122 ? 10.169 10.802 17.434 1.00 21.97 122 ARG H CA 1
ATOM 2584 C C . ARG B 2 122 ? 8.754 10.659 16.908 1.00 20.36 122 ARG H C 1
ATOM 2585 O O . ARG B 2 122 ? 7.965 9.795 17.340 1.00 22.84 122 ARG H O 1
ATOM 2593 N N . ASN B 2 123 ? 8.444 11.543 15.997 1.00 18.81 123 ASN H N 1
ATOM 2594 C CA . ASN B 2 123 ? 7.115 11.567 15.368 1.00 18.61 123 ASN H CA 1
ATOM 2595 C C . ASN B 2 123 ? 7.074 10.557 14.217 1.00 16.91 123 ASN H C 1
ATOM 2596 O O . ASN B 2 123 ? 8.067 10.335 13.520 1.00 15.58 123 ASN H O 1
ATOM 2601 N N . PRO B 2 124 ? 5.916 9.959 13.996 1.00 17.19 124 PRO H N 1
ATOM 2602 C CA . PRO B 2 124 ? 5.791 9.035 12.870 1.00 18.75 124 PRO H CA 1
ATOM 2603 C C . PRO B 2 124 ? 5.813 9.727 11.507 1.00 19.60 124 PRO H C 1
ATOM 2604 O O . PRO B 2 124 ? 5.463 10.903 11.326 1.00 18.23 124 PRO H O 1
ATOM 2608 N N . THR B 2 125 ? 6.231 8.953 10.521 1.00 20.23 125 THR H N 1
ATOM 2609 C CA . THR B 2 125 ? 6.198 9.330 9.100 1.00 19.83 125 THR H CA 1
ATOM 2610 C C . THR B 2 125 ? 5.128 8.373 8.562 1.00 18.62 125 THR H C 1
ATOM 2611 O O . THR B 2 125 ? 5.186 7.168 8.841 1.00 18.63 125 THR H O 1
ATOM 2615 N N . ILE B 2 126 ? 4.176 8.917 7.835 1.00 19.52 126 ILE H N 1
ATOM 2616 C CA . ILE B 2 126 ? 3.070 8.069 7.331 1.00 19.91 126 ILE H CA 1
ATOM 2617 C C . ILE B 2 126 ? 3.247 7.886 5.818 1.00 18.75 126 ILE H C 1
ATOM 2618 O O . ILE B 2 126 ? 3.404 8.862 5.086 1.00 17.60 126 ILE H O 1
ATOM 2623 N N . TYR B 2 127 ? 3.128 6.624 5.471 1.00 17.99 127 TYR H N 1
ATOM 2624 C CA . TYR B 2 127 ? 3.285 6.263 4.037 1.00 19.00 127 TYR H CA 1
ATOM 2625 C C . TYR B 2 127 ? 2.090 5.481 3.538 1.00 19.70 127 TYR H C 1
ATOM 2626 O O . TYR B 2 127 ? 1.560 4.633 4.277 1.00 22.73 127 TYR H O 1
ATOM 2635 N N . PRO B 2 128 ? 1.755 5.704 2.282 1.00 19.85 128 PRO H N 1
ATOM 2636 C CA . PRO B 2 128 ? 0.648 4.978 1.656 1.00 20.26 128 PRO H CA 1
ATOM 2637 C C . PRO B 2 128 ? 0.987 3.538 1.259 1.00 19.24 128 PRO H C 1
ATOM 2638 O O . PRO B 2 128 ? 2.086 3.194 0.799 1.00 15.93 128 PRO H O 1
ATOM 2642 N N . LEU B 2 129 ? 0.002 2.693 1.441 1.00 18.51 129 LEU H N 1
ATOM 2643 C CA . LEU B 2 129 ? 0.055 1.273 1.078 1.00 19.82 129 LEU H CA 1
ATOM 2644 C C . LEU B 2 129 ? -1.059 1.126 0.032 1.00 20.52 129 LEU H C 1
ATOM 2645 O O . LEU B 2 129 ? -2.265 1.095 0.302 1.00 22.02 129 LEU H O 1
ATOM 2650 N N . THR B 2 130 ? -0.587 1.062 -1.191 1.00 22.30 130 THR H N 1
ATOM 2651 C CA . THR B 2 130 ? -1.462 0.921 -2.378 1.00 27.55 130 THR H CA 1
ATOM 2652 C C . THR B 2 130 ? -0.791 -0.022 -3.383 1.00 29.09 130 THR H C 1
ATOM 2653 O O . THR B 2 130 ? 0.450 -0.074 -3.523 1.00 27.08 130 THR H O 1
ATOM 2657 N N . LEU B 2 131 ? -1.640 -0.809 -4.045 1.00 31.30 131 LEU H N 1
ATOM 2658 C CA . LEU B 2 131 ? -1.031 -1.765 -5.017 1.00 34.13 131 LEU H CA 1
ATOM 2659 C C . LEU B 2 131 ? -1.496 -1.428 -6.429 1.00 35.85 131 LEU H C 1
ATOM 2660 O O . LEU B 2 131 ? -2.606 -0.917 -6.690 1.00 33.14 131 LEU H O 1
ATOM 2665 N N . PRO B 2 132 ? -0.571 -1.677 -7.360 1.00 37.88 132 PRO H N 1
ATOM 2666 C CA . PRO B 2 132 ? -0.843 -1.454 -8.791 1.00 38.83 132 PRO H CA 1
ATOM 2667 C C . PRO B 2 132 ? -1.971 -2.349 -9.295 1.00 40.01 132 PRO H C 1
ATOM 2668 O O . PRO B 2 132 ? -2.163 -3.446 -8.745 1.00 37.68 132 PRO H O 1
ATOM 2672 N N . PRO B 2 133 ? -2.697 -1.889 -10.300 1.00 43.70 133 PRO H N 1
ATOM 2673 C CA . PRO B 2 133 ? -3.815 -2.594 -10.947 1.00 45.76 133 PRO H CA 1
ATOM 2674 C C . PRO B 2 133 ? -3.685 -4.098 -11.157 1.00 48.42 133 PRO H C 1
ATOM 2675 O O . PRO B 2 133 ? -4.633 -4.900 -11.053 1.00 49.47 133 PRO H O 1
ATOM 2679 N N . ALA B 2 134 ? -2.450 -4.496 -11.414 1.00 50.32 134 ALA H N 1
ATOM 2680 C CA . ALA B 2 134 ? -2.069 -5.902 -11.620 1.00 52.20 134 ALA H CA 1
ATOM 2681 C C . ALA B 2 134 ? -1.209 -6.335 -10.439 1.00 53.07 134 ALA H C 1
ATOM 2682 O O . ALA B 2 134 ? 0.031 -6.449 -10.454 1.00 53.75 134 ALA H O 1
ATOM 2684 N N . LEU B 2 135 ? -1.900 -6.478 -9.305 1.00 53.47 135 LEU H N 1
ATOM 2685 C CA . LEU B 2 135 ? -1.356 -6.918 -8.017 1.00 54.21 135 LEU H CA 1
ATOM 2686 C C . LEU B 2 135 ? -2.406 -7.385 -7.010 1.00 54.72 135 LEU H C 1
ATOM 2687 O O . LEU B 2 135 ? -2.078 -8.156 -6.078 1.00 56.75 135 LEU H O 1
ATOM 2692 N N . SER B 2 136 ? -3.644 -6.959 -7.079 1.00 54.29 136 SER H N 1
ATOM 2693 C CA . SER B 2 136 ? -4.791 -7.311 -6.210 1.00 54.83 136 SER H CA 1
ATOM 2694 C C . SER B 2 136 ? -6.062 -6.868 -6.950 1.00 55.15 136 SER H C 1
ATOM 2695 O O . SER B 2 136 ? -6.092 -6.684 -8.190 1.00 54.22 136 SER H O 1
ATOM 2698 N N . SER B 2 137 ? -7.179 -6.656 -6.302 1.00 55.00 137 SER H N 1
ATOM 2699 C CA . SER B 2 137 ? -8.544 -6.204 -6.464 1.00 54.29 137 SER H CA 1
ATOM 2700 C C . SER B 2 137 ? -9.528 -7.284 -5.974 1.00 52.27 137 SER H C 1
ATOM 2701 O O . SER B 2 137 ? -9.305 -8.493 -5.847 1.00 52.51 137 SER H O 1
ATOM 2704 N N . ASP B 2 138 ? -10.677 -6.767 -5.621 1.00 49.38 138 ASP H N 1
ATOM 2705 C CA . ASP B 2 138 ? -11.962 -7.220 -5.150 1.00 45.70 138 ASP H CA 1
ATOM 2706 C C . ASP B 2 138 ? -11.893 -8.323 -4.092 1.00 41.59 138 ASP H C 1
ATOM 2707 O O . ASP B 2 138 ? -11.876 -9.536 -4.364 1.00 41.10 138 ASP H O 1
ATOM 2712 N N . PRO B 2 139 ? -11.881 -7.876 -2.840 1.00 37.16 139 PRO H N 1
ATOM 2713 C CA . PRO B 2 139 ? -11.883 -6.496 -2.370 1.00 33.37 139 PRO H CA 1
ATOM 2714 C C . PRO B 2 139 ? -10.512 -5.833 -2.506 1.00 29.02 139 PRO H C 1
ATOM 2715 O O . PRO B 2 139 ? -9.457 -6.465 -2.682 1.00 26.65 139 PRO H O 1
ATOM 2719 N N . VAL B 2 140 ? -10.543 -4.515 -2.436 1.00 26.14 140 VAL H N 1
ATOM 2720 C CA . VAL B 2 140 ? -9.399 -3.601 -2.487 1.00 20.70 140 VAL H CA 1
ATOM 2721 C C . VAL B 2 140 ? -8.883 -3.563 -1.031 1.00 20.08 140 VAL H C 1
ATOM 2722 O O . VAL B 2 140 ? -9.640 -3.417 -0.055 1.00 16.67 140 VAL H O 1
ATOM 2726 N N . ILE B 2 141 ? -7.565 -3.568 -1.015 1.00 19.86 141 ILE H N 1
ATOM 2727 C CA . ILE B 2 141 ? -6.852 -3.457 0.290 1.00 21.71 141 ILE H CA 1
ATOM 2728 C C . ILE B 2 141 ? -5.943 -2.230 0.108 1.00 19.29 141 ILE H C 1
ATOM 2729 O O . ILE B 2 141 ? -5.127 -2.187 -0.830 1.00 21.69 141 ILE H O 1
ATOM 2734 N N . ILE B 2 142 ? -6.087 -1.291 1.013 1.00 17.92 142 ILE H N 1
ATOM 2735 C CA . ILE B 2 142 ? -5.285 -0.063 1.093 1.00 16.86 142 ILE H CA 1
ATOM 2736 C C . ILE B 2 142 ? -4.811 0.089 2.555 1.00 15.90 142 ILE H C 1
ATOM 2737 O O . ILE B 2 142 ? -5.417 -0.455 3.472 1.00 14.15 142 ILE H O 1
ATOM 2742 N N . GLY B 2 143 ? -3.765 0.861 2.755 1.00 15.11 143 GLY H N 1
ATOM 2743 C CA . GLY B 2 143 ? -3.285 1.047 4.120 1.00 15.59 143 GLY H CA 1
ATOM 2744 C C . GLY B 2 143 ? -2.470 2.303 4.356 1.00 15.74 143 GLY H C 1
ATOM 2745 O O . GLY B 2 143 ? -2.225 3.061 3.434 1.00 14.96 143 GLY H O 1
ATOM 2746 N N . CYS B 2 144 ? -2.024 2.467 5.599 1.00 16.58 144 CYS H N 1
ATOM 2747 C CA . CYS B 2 144 ? -1.159 3.570 6.033 1.00 17.84 144 CYS H CA 1
ATOM 2748 C C . CYS B 2 144 ? -0.081 2.952 6.920 1.00 16.40 144 CYS H C 1
ATOM 2749 O O . CYS B 2 144 ? -0.401 2.272 7.909 1.00 16.72 144 CYS H O 1
ATOM 2752 N N . LEU B 2 145 ? 1.167 3.083 6.531 1.00 16.50 145 LEU H N 1
ATOM 2753 C CA . LEU B 2 145 ? 2.290 2.594 7.339 1.00 16.22 145 LEU H CA 1
ATOM 2754 C C . LEU B 2 145 ? 2.666 3.765 8.264 1.00 16.05 145 LEU H C 1
ATOM 2755 O O . LEU B 2 145 ? 3.104 4.785 7.706 1.00 19.54 145 LEU H O 1
ATOM 2760 N N . ILE B 2 146 ? 2.551 3.567 9.554 1.00 17.10 146 ILE H N 1
ATOM 2761 C CA . ILE B 2 146 ? 2.867 4.629 10.553 1.00 16.23 146 ILE H CA 1
ATOM 2762 C C . ILE B 2 146 ? 4.253 4.245 11.086 1.00 17.20 146 ILE H C 1
ATOM 2763 O O . ILE B 2 146 ? 4.416 3.453 12.028 1.00 17.14 146 ILE H O 1
ATOM 2768 N N . HIS B 2 147 ? 5.249 4.882 10.495 1.00 18.67 147 HIS H N 1
ATOM 2769 C CA . HIS B 2 147 ? 6.639 4.491 10.771 1.00 21.75 147 HIS H CA 1
ATOM 2770 C C . HIS B 2 147 ? 7.566 5.371 11.577 1.00 22.15 147 HIS H C 1
ATOM 2771 O O . HIS B 2 147 ? 7.731 6.579 11.411 1.00 22.56 147 HIS H O 1
ATOM 2778 N N . ASP B 2 148 ? 8.383 4.649 12.338 1.00 22.79 148 ASP H N 1
ATOM 2779 C CA . ASP B 2 148 ? 9.497 5.100 13.165 1.00 23.75 148 ASP H CA 1
ATOM 2780 C C . ASP B 2 148 ? 9.139 6.258 14.088 1.00 21.13 148 ASP H C 1
ATOM 2781 O O . ASP B 2 148 ? 9.412 7.448 13.916 1.00 22.24 148 ASP H O 1
ATOM 2786 N N . TYR B 2 149 ? 8.416 5.890 15.131 1.00 19.85 149 TYR H N 1
ATOM 2787 C CA . TYR B 2 149 ? 7.972 6.830 16.180 1.00 16.39 149 TYR H CA 1
ATOM 2788 C C . TYR B 2 149 ? 8.333 6.248 17.539 1.00 18.24 149 TYR H C 1
ATOM 2789 O O . TYR B 2 149 ? 8.505 5.031 17.746 1.00 20.25 149 TYR H O 1
ATOM 2798 N N . PHE B 2 150 ? 8.366 7.116 18.534 1.00 19.32 150 PHE H N 1
ATOM 2799 C CA . PHE B 2 150 ? 8.634 6.772 19.941 1.00 18.45 150 PHE H CA 1
ATOM 2800 C C . PHE B 2 150 ? 8.192 7.942 20.833 1.00 19.27 150 PHE H C 1
ATOM 2801 O O . PHE B 2 150 ? 8.366 9.105 20.462 1.00 17.65 150 PHE H O 1
ATOM 2809 N N . PRO B 2 151 ? 7.619 7.730 22.011 1.00 21.08 151 PRO H N 1
ATOM 2810 C CA . PRO B 2 151 ? 7.247 6.428 22.574 1.00 23.22 151 PRO H CA 1
ATOM 2811 C C . PRO B 2 151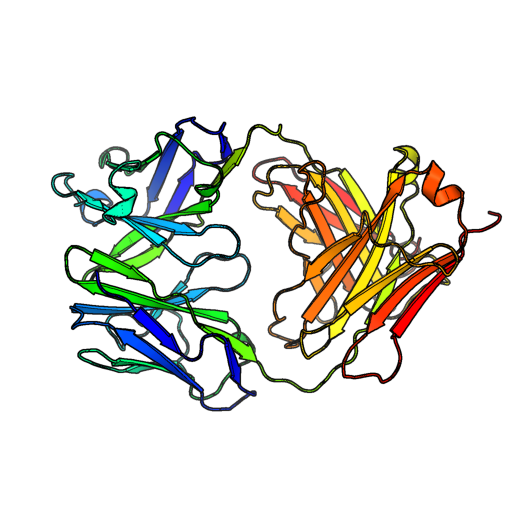 ? 6.005 5.881 21.882 1.00 24.74 151 PRO H C 1
ATOM 2812 O O . PRO B 2 151 ? 5.441 6.567 20.996 1.00 23.82 151 PRO H O 1
ATOM 2816 N N . SER B 2 152 ? 5.479 4.736 22.284 1.00 24.66 152 SER H N 1
ATOM 2817 C CA . SER B 2 152 ? 4.288 4.172 21.617 1.00 27.37 152 SER H CA 1
ATOM 2818 C C . SER B 2 152 ? 3.045 5.037 21.776 1.00 28.77 152 SER H C 1
ATOM 2819 O O . SER B 2 152 ? 2.335 5.345 20.802 1.00 30.75 152 SER H O 1
ATOM 2822 N N . GLY B 2 153 ? 2.747 5.439 22.996 1.00 28.55 153 GLY H N 1
ATOM 2823 C CA . GLY B 2 153 ? 1.588 6.279 23.322 1.00 27.40 153 GLY H CA 1
ATOM 2824 C C . GLY B 2 153 ? 0.262 5.679 22.853 1.00 25.67 153 GLY H C 1
ATOM 2825 O O . GLY B 2 153 ? 0.135 4.460 22.760 1.00 26.07 153 GLY H O 1
ATOM 2826 N N . THR B 2 154 ? -0.650 6.554 22.541 1.00 26.56 154 THR H N 1
ATOM 2827 C CA . THR B 2 154 ? -1.993 6.245 22.041 1.00 30.46 154 THR H CA 1
ATOM 2828 C C . THR B 2 154 ? -2.089 6.784 20.611 1.00 29.86 154 THR H C 1
ATOM 2829 O O . THR B 2 154 ? -1.927 7.984 20.322 1.00 30.97 154 THR H O 1
ATOM 2833 N N . MET B 2 155 ? -2.334 5.860 19.701 1.00 30.02 155 MET H N 1
ATOM 2834 C CA . MET B 2 155 ? -2.489 6.107 18.260 1.00 29.34 155 MET H CA 1
ATOM 2835 C C . MET B 2 155 ? -3.954 6.035 17.829 1.00 30.47 155 MET H C 1
ATOM 2836 O O . MET B 2 155 ? -4.586 4.958 17.914 1.00 31.86 155 MET H O 1
ATOM 2841 N N . ASN B 2 156 ? -4.500 7.149 17.360 1.00 30.25 156 ASN H N 1
ATOM 2842 C CA . ASN B 2 156 ? -5.909 7.146 16.898 1.00 31.99 156 ASN H CA 1
ATOM 2843 C C . ASN B 2 156 ? -5.859 7.096 15.368 1.00 29.84 156 ASN H C 1
ATOM 2844 O O . ASN B 2 156 ? -5.351 8.036 14.740 1.00 29.63 156 ASN H O 1
ATOM 2849 N N . VAL B 2 157 ? -6.368 6.033 14.779 1.00 30.53 157 VAL H N 1
ATOM 2850 C CA . VAL B 2 157 ? -6.338 5.927 13.294 1.00 28.30 157 VAL H CA 1
ATOM 2851 C C . VAL B 2 157 ? -7.789 5.706 12.847 1.00 28.60 157 VAL H C 1
ATOM 2852 O O . VAL B 2 157 ? -8.393 4.713 13.250 1.00 31.21 157 VAL H O 1
ATOM 2856 N N . THR B 2 158 ? -8.249 6.639 12.061 1.00 29.27 158 THR H N 1
ATOM 2857 C CA . THR B 2 158 ? -9.559 6.797 11.433 1.00 28.22 158 THR H CA 1
ATOM 2858 C C . THR B 2 158 ? -9.413 6.892 9.912 1.00 26.75 158 THR H C 1
ATOM 2859 O O . THR B 2 158 ? -8.511 7.603 9.476 1.00 24.97 158 THR H O 1
ATOM 2863 N N . TRP B 2 159 ? -10.336 6.301 9.197 1.00 26.02 159 TRP H N 1
ATOM 2864 C CA . TRP B 2 159 ? -10.406 6.312 7.731 1.00 27.08 159 TRP H CA 1
ATOM 2865 C C . TRP B 2 159 ? -11.635 7.124 7.288 1.00 27.64 159 TRP H C 1
ATOM 2866 O O . TRP B 2 159 ? -12.673 7.118 7.965 1.00 27.60 159 TRP H O 1
ATOM 2877 N N . GLY B 2 160 ? -11.480 7.755 6.141 1.00 29.17 160 GLY H N 1
ATOM 2878 C CA . GLY B 2 160 ? -12.458 8.606 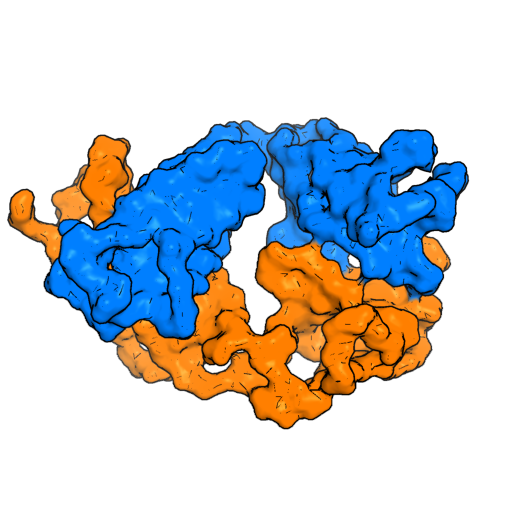5.482 1.00 31.92 160 GLY H CA 1
ATOM 2879 C C . GLY B 2 160 ? -13.755 7.913 5.096 1.00 34.44 160 GLY H C 1
ATOM 2880 O O . GLY B 2 160 ? -14.794 8.567 4.920 1.00 37.97 160 GLY H O 1
ATOM 2881 N N . LYS B 2 161 ? -13.717 6.604 4.968 1.00 37.41 161 LYS H N 1
ATOM 2882 C CA . LYS B 2 161 ? -14.831 5.744 4.586 1.00 38.12 161 LYS H CA 1
ATOM 2883 C C . LYS B 2 161 ? -15.076 4.640 5.610 1.00 38.44 161 LYS H C 1
ATOM 2884 O O . LYS B 2 161 ? -14.169 4.046 6.193 1.00 37.33 161 LYS H O 1
ATOM 2890 N N . SER B 2 162 ? -16.360 4.409 5.747 1.00 39.43 162 SER H N 1
ATOM 2891 C CA . SER B 2 162 ? -16.966 3.426 6.647 1.00 43.53 162 SER H CA 1
ATOM 2892 C C . SER B 2 162 ? -18.242 2.890 5.984 1.00 44.43 162 SER H C 1
ATOM 2893 O O . SER B 2 162 ? -18.916 3.568 5.195 1.00 43.62 162 SER H O 1
ATOM 2896 N N . GLY B 2 163 ? -18.551 1.657 6.347 1.00 46.46 163 GLY H N 1
ATOM 2897 C CA . GLY B 2 163 ? -19.718 0.926 5.853 1.00 47.84 163 GLY H CA 1
ATOM 2898 C C . GLY B 2 163 ? -19.784 -0.482 6.445 1.00 50.05 163 GLY H C 1
ATOM 2899 O O . GLY B 2 163 ? -19.047 -0.896 7.357 1.00 50.61 163 GLY H O 1
ATOM 2900 N N . LYS B 2 164 ? -20.723 -1.223 5.869 1.00 51.63 164 LYS H N 1
ATOM 2901 C CA . LYS B 2 164 ? -20.997 -2.608 6.269 1.00 52.30 164 LYS H CA 1
ATOM 2902 C C . LYS B 2 164 ? -19.911 -3.568 5.788 1.00 51.98 164 LYS H C 1
ATOM 2903 O O . LYS B 2 164 ? -19.501 -4.432 6.591 1.00 53.28 164 LYS H O 1
ATOM 2909 N N . ASP B 2 165 ? -19.504 -3.405 4.539 1.00 49.97 165 ASP H N 1
ATOM 2910 C CA . ASP B 2 165 ? -18.452 -4.284 3.990 1.00 48.04 165 ASP H CA 1
ATOM 2911 C C . ASP B 2 165 ? -17.082 -3.602 3.951 1.00 44.23 165 ASP H C 1
ATOM 2912 O O . ASP B 2 165 ? -16.152 -4.053 3.253 1.00 42.74 165 ASP H O 1
ATOM 2917 N N . ILE B 2 166 ? -16.872 -2.582 4.771 1.00 39.67 166 ILE H N 1
ATOM 2918 C CA . ILE B 2 166 ? -15.593 -1.851 4.845 1.00 37.11 166 ILE H CA 1
ATOM 2919 C C . ILE B 2 166 ? -15.030 -2.189 6.231 1.00 36.97 166 ILE H C 1
ATOM 2920 O O . ILE B 2 166 ? -15.620 -1.866 7.277 1.00 35.85 166 ILE H O 1
ATOM 2925 N N . THR B 2 167 ? -13.885 -2.858 6.200 1.00 34.75 167 THR H N 1
ATOM 2926 C CA . THR B 2 167 ? -13.211 -3.323 7.417 1.00 34.07 167 THR H CA 1
ATOM 2927 C C . THR B 2 167 ? -11.883 -2.617 7.686 1.00 32.25 167 THR H C 1
ATOM 2928 O O . THR B 2 167 ? -10.978 -2.573 6.846 1.00 30.58 167 THR H O 1
ATOM 2932 N N . THR B 2 168 ? -11.772 -2.189 8.942 1.00 31.12 168 THR H N 1
ATOM 2933 C CA . THR B 2 168 ? -10.513 -1.557 9.369 1.00 28.69 168 THR H CA 1
ATOM 2934 C C . THR B 2 168 ? -9.825 -2.508 10.348 1.00 27.90 168 THR H C 1
ATOM 2935 O O . THR B 2 168 ? -10.415 -3.059 11.291 1.00 28.47 168 THR H O 1
ATOM 2939 N N . VAL B 2 169 ? -8.531 -2.586 10.107 1.00 26.39 169 VAL H N 1
ATOM 2940 C CA . VAL B 2 169 ? -7.678 -3.420 10.979 1.00 24.13 169 VAL H CA 1
ATOM 2941 C C . VAL B 2 169 ? -6.532 -2.479 11.390 1.00 21.89 169 VAL H C 1
ATOM 2942 O O . VAL B 2 169 ? -5.731 -2.037 10.569 1.00 17.61 169 VAL H O 1
ATOM 2946 N N . ASN B 2 170 ? -6.451 -2.337 12.702 1.00 22.78 170 ASN H N 1
ATOM 2947 C CA . ASN B 2 170 ? -5.366 -1.520 13.291 1.00 23.30 170 ASN H CA 1
ATOM 2948 C C . ASN B 2 170 ? -4.392 -2.512 13.925 1.00 23.33 170 ASN H C 1
ATOM 2949 O O . ASN B 2 170 ? -4.722 -3.172 14.923 1.00 23.98 170 ASN H O 1
ATOM 2954 N N . PHE B 2 171 ? -3.218 -2.622 13.332 1.00 21.19 171 PHE H N 1
ATOM 2955 C CA . PHE B 2 171 ? -2.195 -3.570 13.827 1.00 20.18 171 PHE H CA 1
ATOM 2956 C C . PHE B 2 171 ? -1.469 -2.959 15.015 1.00 21.07 171 PHE H C 1
ATOM 2957 O O . PHE B 2 171 ? -1.015 -1.803 14.996 1.00 23.17 171 PHE H O 1
ATOM 2965 N N . PRO B 2 172 ? -1.309 -3.728 16.083 1.00 22.17 172 PRO H N 1
ATOM 2966 C CA . PRO B 2 172 ? -0.598 -3.189 17.263 1.00 21.60 172 PRO H CA 1
ATOM 2967 C C . PRO B 2 172 ? 0.850 -2.840 16.935 1.00 22.32 172 PRO H C 1
ATOM 2968 O O . PRO B 2 172 ? 1.447 -3.469 16.050 1.00 20.95 172 PRO H O 1
ATOM 2972 N N . PRO B 2 173 ? 1.418 -1.785 17.516 1.00 22.71 173 PRO H N 1
ATOM 2973 C CA . PRO B 2 173 ? 2.804 -1.383 17.259 1.00 23.18 173 PRO H CA 1
ATOM 2974 C C . PRO B 2 173 ? 3.801 -2.491 17.613 1.00 24.89 173 PRO H C 1
ATOM 2975 O O . PRO B 2 173 ? 3.610 -3.169 18.638 1.00 24.59 173 PRO H O 1
ATOM 2979 N N . ALA B 2 174 ? 4.795 -2.594 16.778 1.00 23.05 174 ALA H N 1
ATOM 2980 C CA . ALA B 2 174 ? 5.920 -3.535 16.823 1.00 24.06 174 ALA H CA 1
ATOM 2981 C C . ALA B 2 174 ? 7.197 -2.715 17.006 1.00 25.11 174 ALA H C 1
ATOM 2982 O O . ALA B 2 174 ? 7.344 -1.642 16.396 1.00 23.60 174 ALA H O 1
ATOM 2984 N N . LEU B 2 175 ? 8.076 -3.133 17.912 1.00 28.11 175 LEU H N 1
ATOM 2985 C CA . LEU B 2 175 ? 9.320 -2.388 18.183 1.00 30.63 175 LEU H CA 1
ATOM 2986 C C . LEU B 2 175 ? 10.471 -2.959 17.361 1.00 32.30 175 LEU H C 1
ATOM 2987 O O . LEU B 2 175 ? 10.719 -4.168 17.472 1.00 32.31 175 LEU H O 1
ATOM 2992 N N . ALA B 2 176 ? 11.155 -2.117 16.611 1.00 34.86 176 ALA H N 1
ATOM 2993 C CA . ALA B 2 176 ? 12.281 -2.520 15.743 1.00 38.70 176 ALA H CA 1
ATOM 2994 C C . ALA B 2 176 ? 13.559 -2.773 16.527 1.00 43.65 176 ALA H C 1
ATOM 2995 O O . ALA B 2 176 ? 13.491 -3.351 17.638 1.00 46.12 176 ALA H O 1
ATOM 2997 N N . SER B 2 177 ? 14.749 -2.478 16.039 1.00 47.38 177 SER H N 1
ATOM 2998 C CA . SER B 2 177 ? 16.021 -2.706 16.727 1.00 49.64 177 SER H CA 1
ATOM 2999 C C . SER B 2 177 ? 16.419 -1.392 17.381 1.00 50.93 177 SER H C 1
ATOM 3000 O O . SER B 2 177 ? 16.462 -1.382 18.625 1.00 53.81 177 SER H O 1
ATOM 3003 N N . GLY B 2 178 ? 16.609 -0.312 16.660 1.00 51.57 178 GLY H N 1
ATOM 3004 C CA . GLY B 2 178 ? 16.985 1.023 17.117 1.00 51.75 178 GLY H CA 1
ATOM 3005 C C . GLY B 2 178 ? 16.380 1.522 18.425 1.00 52.06 178 GLY H C 1
ATOM 3006 O O . GLY B 2 178 ? 16.985 2.197 19.269 1.00 52.80 178 GLY H O 1
ATOM 3007 N N . GLY B 2 179 ? 15.146 1.111 18.607 1.00 51.97 179 GLY H N 1
ATOM 3008 C CA . GLY B 2 179 ? 14.223 1.351 19.709 1.00 48.96 179 GLY H CA 1
ATOM 3009 C C . GLY B 2 179 ? 13.026 2.190 19.263 1.00 46.24 179 GLY H C 1
ATOM 3010 O O . GLY B 2 179 ? 12.458 2.883 20.115 1.00 46.78 179 GLY H O 1
ATOM 3011 N N . ARG B 2 180 ? 12.640 2.059 18.012 1.00 42.37 180 ARG H N 1
ATOM 3012 C CA . ARG B 2 180 ? 11.567 2.774 17.322 1.00 38.12 180 ARG H CA 1
ATOM 3013 C C . ARG B 2 180 ? 10.465 1.815 16.875 1.00 34.05 180 ARG H C 1
ATOM 3014 O O . ARG B 2 180 ? 10.703 0.694 16.397 1.00 33.48 180 ARG H O 1
ATOM 3022 N N . TYR B 2 181 ? 9.237 2.247 17.076 1.00 27.95 181 TYR H N 1
ATOM 3023 C CA . TYR B 2 181 ? 8.007 1.529 16.771 1.00 24.20 181 TYR H CA 1
ATOM 3024 C C . TYR B 2 181 ? 7.439 1.776 15.373 1.00 22.14 181 TYR H C 1
ATOM 3025 O O . TYR B 2 181 ? 7.672 2.826 14.772 1.00 21.05 181 TYR H O 1
ATOM 3034 N N . THR B 2 182 ? 6.684 0.820 14.869 1.00 19.64 182 THR H N 1
ATOM 3035 C CA . THR B 2 182 ? 5.994 0.914 13.587 1.00 18.93 182 THR H CA 1
ATOM 3036 C C . THR B 2 182 ? 4.661 0.165 13.775 1.00 19.88 182 THR H C 1
ATOM 3037 O O . THR B 2 182 ? 4.598 -0.917 14.363 1.00 22.57 182 THR H O 1
ATOM 3041 N N . MET B 2 183 ? 3.656 0.776 13.198 1.00 19.87 183 MET H N 1
ATOM 3042 C CA . MET B 2 183 ? 2.319 0.176 13.129 1.00 19.46 183 MET H CA 1
ATOM 3043 C C . MET B 2 183 ? 1.846 0.376 11.680 1.00 20.31 183 MET H C 1
ATOM 3044 O O . MET B 2 183 ? 2.377 1.109 10.833 1.00 19.35 183 MET H O 1
ATOM 3049 N N . SER B 2 184 ? 0.766 -0.312 11.364 1.00 20.83 184 SER H N 1
ATOM 3050 C CA . SER B 2 184 ? 0.121 -0.212 10.051 1.00 20.81 184 SER H CA 1
ATOM 3051 C C . SER B 2 184 ? -1.366 -0.300 10.368 1.00 20.87 184 SER H C 1
ATOM 3052 O O . SER B 2 184 ? -1.894 -0.853 11.342 1.00 19.03 184 SER H O 1
ATOM 3055 N N . ASN B 2 185 ? -2.068 0.359 9.472 1.00 20.04 185 ASN H N 1
ATOM 3056 C CA . ASN B 2 185 ? -3.542 0.362 9.538 1.00 20.16 185 ASN H CA 1
ATOM 3057 C C . ASN B 2 185 ? -3.989 -0.058 8.134 1.00 20.73 185 ASN H C 1
ATOM 3058 O O . ASN B 2 185 ? -3.452 0.465 7.153 1.00 21.08 185 ASN H O 1
ATOM 3063 N N . GLN B 2 186 ? -4.999 -0.907 8.113 1.00 17.73 186 GLN H N 1
ATOM 3064 C CA . GLN B 2 186 ? -5.464 -1.399 6.796 1.00 19.21 186 GLN H CA 1
ATOM 3065 C C . GLN B 2 186 ? -6.973 -1.249 6.659 1.00 17.89 186 GLN H C 1
ATOM 3066 O O . GLN B 2 186 ? -7.731 -1.503 7.608 1.00 18.53 186 GLN H O 1
ATOM 3072 N N . LEU B 2 187 ? -7.322 -0.934 5.423 1.00 16.45 187 LEU H N 1
ATOM 3073 C CA . LEU B 2 187 ? -8.733 -0.824 5.045 1.00 17.47 187 LEU H CA 1
ATOM 3074 C C . LEU B 2 187 ? -9.033 -1.787 3.887 1.00 18.63 187 LEU H C 1
ATOM 3075 O O . LEU B 2 187 ? -8.363 -1.746 2.837 1.00 13.73 187 LEU H O 1
ATOM 3080 N N . THR B 2 188 ? -10.025 -2.608 4.177 1.00 20.59 188 THR H N 1
ATOM 3081 C CA . THR B 2 188 ? -10.510 -3.560 3.152 1.00 22.84 188 THR H CA 1
ATOM 3082 C C . THR B 2 188 ? -11.913 -3.076 2.795 1.00 24.05 188 THR H C 1
ATOM 3083 O O . THR B 2 188 ? -12.739 -2.702 3.649 1.00 26.31 188 THR H O 1
ATOM 3087 N N . LEU B 2 189 ? -12.171 -2.991 1.491 1.00 23.96 189 LEU H N 1
ATOM 3088 C CA . LEU B 2 189 ? -13.465 -2.522 0.970 1.00 23.09 189 LEU H CA 1
ATOM 3089 C C . LEU B 2 189 ? -13.673 -3.139 -0.408 1.00 23.84 189 LEU H C 1
ATOM 3090 O O . LEU B 2 189 ? -12.734 -3.423 -1.166 1.00 22.79 189 LEU H O 1
ATOM 3095 N N . PRO B 2 190 ? -14.924 -3.348 -0.777 1.00 25.06 190 PRO H N 1
ATOM 3096 C CA . PRO B 2 190 ? -15.290 -3.877 -2.103 1.00 26.69 190 PRO H CA 1
ATOM 3097 C C . PRO B 2 190 ? -14.739 -2.981 -3.217 1.00 26.13 190 PRO H C 1
ATOM 3098 O O . PRO B 2 190 ? -14.733 -1.742 -3.029 1.00 23.99 190 PRO H O 1
ATOM 3102 N N . ALA B 2 191 ? -14.178 -3.529 -4.274 1.00 27.05 191 ALA H N 1
ATOM 3103 C CA . ALA B 2 191 ? -13.602 -2.740 -5.381 1.00 28.98 191 ALA H CA 1
ATOM 3104 C C . ALA B 2 191 ? -14.516 -1.645 -5.936 1.00 29.13 191 ALA H C 1
ATOM 3105 O O . ALA B 2 191 ? -14.050 -0.558 -6.301 1.00 31.04 191 ALA H O 1
ATOM 3107 N N . VAL B 2 192 ? -15.800 -1.893 -5.914 1.00 29.53 192 VAL H N 1
ATOM 3108 C CA . VAL B 2 192 ? -16.943 -1.041 -6.317 1.00 28.95 192 VAL H CA 1
ATOM 3109 C C . VAL B 2 192 ? -17.033 0.199 -5.434 1.00 28.47 192 VAL H C 1
ATOM 3110 O O . VAL B 2 192 ? -17.591 1.261 -5.757 1.00 27.84 192 VAL H O 1
ATOM 3114 N N . GLU B 2 193 ? -16.581 0.083 -4.200 1.00 29.04 193 GLU H N 1
ATOM 3115 C CA . GLU B 2 193 ? -16.505 1.132 -3.190 1.00 26.23 193 GLU H CA 1
ATOM 3116 C C . GLU B 2 193 ? -15.203 1.913 -3.323 1.00 22.60 193 GLU H C 1
ATOM 3117 O O . GLU B 2 193 ? -15.087 3.009 -2.739 1.00 19.37 193 GLU H O 1
ATOM 3123 N N . CYS B 2 194 ? -14.192 1.419 -4.039 1.00 19.99 194 CYS H N 1
ATOM 3124 C CA . CYS B 2 194 ? -12.937 2.179 -4.182 1.00 19.95 194 CYS H CA 1
ATOM 3125 C C . CYS B 2 194 ? -12.412 2.078 -5.606 1.00 20.81 194 CYS H C 1
ATOM 3126 O O . CYS B 2 194 ? -11.406 1.411 -5.923 1.00 21.54 194 CYS H O 1
ATOM 3129 N N . PRO B 2 195 ? -13.083 2.766 -6.537 1.00 20.08 195 PRO H N 1
ATOM 3130 C CA . PRO B 2 195 ? -12.738 2.752 -7.963 1.00 22.97 195 PRO H CA 1
ATOM 3131 C C . PRO B 2 195 ? -11.422 3.435 -8.276 1.00 23.95 195 PRO H C 1
ATOM 3132 O O . PRO B 2 195 ? -10.996 4.333 -7.525 1.00 25.46 195 PRO H O 1
ATOM 3136 N N . GLU B 2 196 ? -10.788 3.107 -9.380 1.00 23.25 196 GLU H N 1
ATOM 3137 C CA . GLU B 2 196 ? -9.523 3.748 -9.783 1.00 26.91 196 GLU H CA 1
ATOM 3138 C C . GLU B 2 196 ? -9.756 5.254 -10.030 1.00 27.02 196 GLU H C 1
ATOM 3139 O O . GLU B 2 196 ? -10.838 5.660 -10.497 1.00 27.30 196 GLU H O 1
ATOM 3145 N N . GLY B 2 197 ? -8.748 5.981 -9.599 1.00 25.54 197 GLY H N 1
ATOM 3146 C CA . GLY B 2 197 ? -8.749 7.438 -9.628 1.00 26.79 197 GLY H CA 1
ATOM 3147 C C . GLY B 2 197 ? -9.230 8.015 -8.298 1.00 28.44 197 GLY H C 1
ATOM 3148 O O . GLY B 2 197 ? -8.937 9.202 -8.066 1.00 30.33 197 GLY H O 1
ATOM 3149 N N . GLU B 2 198 ? -9.915 7.280 -7.448 1.00 27.42 198 GLU H N 1
ATOM 3150 C CA . GLU B 2 198 ? -10.431 7.757 -6.151 1.00 28.65 198 GLU H CA 1
ATOM 3151 C C . GLU B 2 198 ? -9.442 7.465 -5.023 1.00 26.30 198 GLU H C 1
ATOM 3152 O O . GLU B 2 198 ? -8.496 6.667 -5.119 1.00 23.02 198 GLU H O 1
ATOM 3158 N N . SER B 2 199 ? -9.599 8.163 -3.911 1.00 25.07 199 SER H N 1
ATOM 3159 C CA . SER B 2 199 ? -8.717 7.980 -2.739 1.00 24.02 199 SER H CA 1
ATOM 3160 C C . SER B 2 199 ? -9.517 7.977 -1.443 1.00 24.90 199 SER H C 1
ATOM 3161 O O . SER B 2 199 ? -10.706 8.359 -1.378 1.00 24.51 199 SER H O 1
ATOM 3164 N N . VAL B 2 200 ? -8.886 7.473 -0.384 1.00 22.85 200 VAL H N 1
ATOM 3165 C CA . VAL B 2 200 ? -9.514 7.396 0.941 1.00 22.02 200 VAL H CA 1
ATOM 3166 C C . VAL B 2 200 ? -8.441 7.993 1.877 1.00 23.80 200 VAL H C 1
ATOM 3167 O O . VAL B 2 200 ? -7.233 7.713 1.811 1.00 24.52 200 VAL H O 1
ATOM 3171 N N . LYS B 2 201 ? -8.949 8.835 2.751 1.00 24.63 201 LYS H N 1
ATOM 3172 C CA . LYS B 2 201 ? -8.101 9.531 3.721 1.00 26.33 201 LYS H CA 1
ATOM 3173 C C . LYS B 2 201 ? -7.923 8.724 4.996 1.00 24.14 201 LYS H C 1
ATOM 3174 O O . LYS B 2 201 ? -8.919 8.176 5.488 1.00 24.13 201 LYS H O 1
ATOM 3180 N N . CYS B 2 202 ? -6.676 8.623 5.414 1.00 22.75 202 CYS H N 1
ATOM 3181 C CA . CYS B 2 202 ? -6.330 7.996 6.707 1.00 23.66 202 CYS H CA 1
ATOM 3182 C C . CYS B 2 202 ? -5.953 9.190 7.612 1.00 23.38 202 CYS H C 1
ATOM 3183 O O . CYS B 2 202 ? -5.142 10.036 7.200 1.00 20.52 202 CYS H O 1
ATOM 3186 N N . SER B 2 203 ? -6.512 9.256 8.799 1.00 23.70 203 SER H N 1
ATOM 3187 C CA . SER B 2 203 ? -6.295 10.301 9.813 1.00 25.79 203 SER H CA 1
ATOM 3188 C C . SER B 2 203 ? -5.622 9.641 11.022 1.00 26.57 203 SER H C 1
ATOM 3189 O O . SER B 2 203 ? -6.166 8.715 11.656 1.00 26.99 203 SER H O 1
ATOM 3192 N N . VAL B 2 204 ? -4.412 10.110 11.301 1.00 24.76 204 VAL H N 1
ATOM 3193 C CA . VAL B 2 204 ? -3.549 9.563 12.371 1.00 24.98 204 VAL H CA 1
ATOM 3194 C C . VAL B 2 204 ? -3.380 10.648 13.447 1.00 24.36 204 VAL H C 1
ATOM 3195 O O . VAL B 2 204 ? -2.993 11.768 13.097 1.00 26.36 204 VAL H O 1
ATOM 3199 N N . GLN B 2 205 ? -3.557 10.214 14.667 1.00 26.74 205 GLN H N 1
ATOM 3200 C CA . GLN B 2 205 ? -3.388 11.071 15.845 1.00 29.20 205 GLN H CA 1
ATOM 3201 C C . GLN B 2 205 ? -2.481 10.399 16.871 1.00 27.67 205 GLN H C 1
ATOM 3202 O O . GLN B 2 205 ? -2.878 9.408 17.491 1.00 27.32 205 GLN H O 1
ATOM 3208 N N . HIS B 2 206 ? -1.267 10.916 17.008 1.00 27.54 206 HIS H N 1
ATOM 3209 C CA . HIS B 2 206 ? -0.283 10.368 17.965 1.00 27.10 206 HIS H CA 1
ATOM 3210 C C . HIS B 2 206 ? -0.416 11.221 19.224 1.00 29.20 206 HIS H C 1
ATOM 3211 O O . HIS B 2 206 ? -0.134 12.427 19.207 1.00 27.21 206 HIS H O 1
ATOM 3218 N N . ASP B 2 207 ? -0.850 10.637 20.331 1.00 31.84 207 ASP H N 1
ATOM 3219 C CA . ASP B 2 207 ? -1.036 11.283 21.657 1.00 34.17 207 ASP H CA 1
ATOM 3220 C C . ASP B 2 207 ? -1.889 12.550 21.575 1.00 34.80 207 ASP H C 1
ATOM 3221 O O . ASP B 2 207 ? -3.004 12.476 21.015 1.00 35.29 207 ASP H O 1
ATOM 3226 N N . SER B 2 208 ? -1.468 13.705 22.041 1.00 37.00 208 SER H N 1
ATOM 3227 C CA . SER B 2 208 ? -2.169 14.990 22.005 1.00 38.13 208 SER H CA 1
ATOM 3228 C C . SER B 2 208 ? -1.695 15.894 20.863 1.00 36.48 208 SER H C 1
ATOM 3229 O O . SER B 2 208 ? -2.021 17.100 20.782 1.00 37.74 208 SER H O 1
ATOM 3232 N N . ASN B 2 209 ? -0.946 15.352 19.918 1.00 31.42 209 ASN H N 1
ATOM 3233 C CA . ASN B 2 209 ? -0.403 16.030 18.737 1.00 27.92 209 ASN H CA 1
ATOM 3234 C C . ASN B 2 209 ? -1.472 16.217 17.671 1.00 26.35 209 ASN H C 1
ATOM 3235 O O . ASN B 2 209 ? -2.494 15.513 17.577 1.00 25.79 209 ASN H O 1
ATOM 3240 N N . PRO B 2 210 ? -1.263 17.228 16.838 1.00 26.31 210 PRO H N 1
ATOM 3241 C CA . PRO B 2 210 ? -2.164 17.527 15.708 1.00 28.36 210 PRO H CA 1
ATOM 3242 C C . PRO B 2 210 ? -2.305 16.336 14.760 1.00 28.28 210 PRO H C 1
ATOM 3243 O O . PRO B 2 210 ? -1.355 15.532 14.642 1.00 27.83 210 PRO H O 1
ATOM 3247 N N . VAL B 2 211 ? -3.454 16.167 14.140 1.00 30.25 211 VAL H N 1
ATOM 3248 C CA . VAL B 2 211 ? -3.691 15.033 13.224 1.00 30.63 211 VAL H CA 1
ATOM 3249 C C . VAL B 2 211 ? -2.803 15.132 11.968 1.00 30.42 211 VAL H C 1
ATOM 3250 O O . VAL B 2 211 ? -2.530 16.224 11.460 1.00 29.23 211 VAL H O 1
ATOM 3254 N N . GLN B 2 212 ? -2.359 13.963 11.554 1.00 30.41 212 GLN H N 1
ATOM 3255 C CA . GLN B 2 212 ? -1.558 13.834 10.316 1.00 29.73 212 GLN H CA 1
ATOM 3256 C C . GLN B 2 212 ? -2.508 13.047 9.407 1.00 27.52 212 GLN H C 1
ATOM 3257 O O . GLN B 2 212 ? -3.038 11.998 9.764 1.00 26.51 212 GLN H O 1
ATOM 3263 N N . GLU B 2 213 ? -2.773 13.614 8.252 1.00 29.19 213 GLU H N 1
ATOM 3264 C CA . GLU B 2 213 ? -3.660 13.065 7.224 1.00 28.64 213 GLU H CA 1
ATOM 3265 C C . GLU B 2 213 ? -2.909 12.695 5.951 1.00 27.79 213 GLU H C 1
ATOM 3266 O O . GLU B 2 213 ? -1.964 13.392 5.564 1.00 26.68 213 GLU H O 1
ATOM 3272 N N . LEU B 2 214 ? -3.335 11.600 5.344 1.00 26.34 214 LEU H N 1
ATOM 3273 C CA . LEU B 2 214 ? -2.786 11.075 4.093 1.00 26.23 214 LEU H CA 1
ATOM 3274 C C . LEU B 2 214 ? -3.938 10.601 3.199 1.00 24.05 214 LEU H C 1
ATOM 3275 O O . LEU B 2 214 ? -4.809 9.880 3.694 1.00 24.02 214 LEU H O 1
ATOM 3280 N N . ASP B 2 215 ? -3.873 11.007 1.948 1.00 23.52 215 ASP H N 1
ATOM 3281 C CA . ASP B 2 215 ? -4.844 10.566 0.941 1.00 24.68 215 ASP H CA 1
ATOM 3282 C C . ASP B 2 215 ? -4.164 9.346 0.290 1.00 23.09 215 ASP H C 1
ATOM 3283 O O . ASP B 2 215 ? -3.043 9.494 -0.223 1.00 22.82 215 ASP H O 1
ATOM 3288 N N . VAL B 2 216 ? -4.867 8.231 0.425 1.00 20.31 216 VAL H N 1
ATOM 3289 C CA . VAL B 2 216 ? -4.385 6.934 -0.074 1.00 18.90 216 VAL H CA 1
ATOM 3290 C C . VAL B 2 216 ? -5.228 6.613 -1.326 1.00 20.18 216 VAL H C 1
ATOM 3291 O O . VAL B 2 216 ? -6.452 6.472 -1.231 1.00 20.04 216 VAL H O 1
ATOM 3295 N N . ASN B 2 217 ? -4.536 6.319 -2.401 1.00 20.58 217 ASN H N 1
ATOM 3296 C CA . ASN B 2 217 ? -5.218 5.948 -3.649 1.00 21.93 217 ASN H CA 1
ATOM 3297 C C . ASN B 2 217 ? -5.804 4.550 -3.622 1.00 22.14 217 ASN H C 1
ATOM 3298 O O . ASN B 2 217 ? -5.172 3.620 -3.093 1.00 20.74 217 ASN H O 1
ATOM 3303 N N . CYS B 2 218 ? -6.972 4.412 -4.236 1.00 20.83 218 CYS H N 1
ATOM 3304 C CA . CYS B 2 218 ? -7.603 3.094 -4.381 1.00 22.60 218 CYS H CA 1
ATOM 3305 C C . CYS B 2 218 ? -6.713 2.137 -5.183 1.00 26.87 218 CYS H C 1
ATOM 3306 O O . CYS B 2 218 ? -6.588 0.951 -4.812 1.00 30.36 218 CYS H O 1
ATOM 3309 N N . SER B 2 219 ? -6.079 2.687 -6.199 1.00 29.52 219 SER H N 1
ATOM 3310 C CA . SER B 2 219 ? -5.141 1.945 -7.063 1.00 35.07 219 SER H CA 1
ATOM 3311 C C . SER B 2 219 ? -3.919 2.828 -7.332 1.00 38.29 219 SER H C 1
ATOM 3312 O O . SER B 2 219 ? -4.075 3.998 -7.728 1.00 40.48 219 SER H O 1
ATOM 3315 N N . GLY B 2 220 ? -2.741 2.299 -7.125 1.00 41.85 220 GLY H N 1
ATOM 3316 C CA . GLY B 2 220 ? -1.402 2.847 -7.268 1.00 45.53 220 GLY H CA 1
ATOM 3317 C C . GLY B 2 220 ? -1.193 4.202 -7.928 1.00 48.46 220 GLY H C 1
ATOM 3318 O O . GLY B 2 220 ? -0.630 4.199 -9.056 1.00 51.03 220 GLY H O 1
#

Foldseek 3Di:
DKAKAKPPQEEEEAFFAKDKIKIFIPWFFPFKFKWWDFDPDDTHGAATRQFRGDDPHDPQWGKDDHTTMIMIMGRGDALVSQTWMKMWTCDPPDIDIHPTHGYAYDDDFDFWDKDKDWADPVVVVVQKTKIKIKTDFGPDQDKDKWKDFQNHTDDPQKDKDKDGQDSVSSGIMMMIIRMDTSVVVVVTFKIKMWMDDPVDPGIDIDMGTDDDD/DWAKAKDFADEDEAQAKTKIKIAIDDDQLLQFKKFKWWDAVPGDIHGAWIADSVRPDTGGDVVNPPFWDWDADSVRSMIMIMGGRDDQVNFTWMKMFTADPPGDRPDIHPTGTHGHDPDDFDAWDKDKDAAAPPPDAFWFKIKIKGDFGDDQADKDKDKQDDDDQKDKDWARWDADDVGTIITMMMITHGCVVADFPAWMKIWIDGHPDDIDIDTYHSHD

Nearest PDB structures (foldseek):
  2fbj-assembly1_L  TM=1.005E+00  e=1.161E-42  Mus musculus
  2w9d-assembly1_L  TM=9.710E-01  e=4.424E-38  Mus musculus
  4qww-assembly1_E  TM=9.690E-01  e=2.882E-37  Mus musculus
  6yhq-assembly1_L  TM=9.574E-01  e=3.571E-37  Mus musculus
  1ad0-assembly2_C  TM=9.496E-01  e=2.205E-33  Homo sapiens